Protein AF-A0A3E2H5D3-F1 (afdb_monomer_lite)

pLDDT: mean 83.32, std 21.04, range [26.23, 98.75]

Structure (mmCIF, N/CA/C/O backbone):
data_AF-A0A3E2H5D3-F1
#
_entry.id   AF-A0A3E2H5D3-F1
#
loop_
_atom_site.group_PDB
_atom_site.id
_atom_site.type_symbol
_atom_site.label_atom_id
_atom_site.label_alt_id
_atom_site.label_comp_id
_atom_site.label_asym_id
_atom_site.label_entity_id
_atom_site.label_seq_id
_atom_site.pdbx_PDB_ins_code
_atom_site.Cartn_x
_atom_site.Cartn_y
_atom_site.Cartn_z
_atom_site.occupancy
_atom_site.B_iso_or_equiv
_atom_site.auth_seq_id
_atom_site.auth_comp_id
_atom_site.auth_asym_id
_atom_site.auth_atom_id
_atom_site.pdbx_PDB_model_num
ATOM 1 N N . MET A 1 1 ? -41.969 8.546 5.568 1.00 38.34 1 MET A N 1
ATOM 2 C CA . MET A 1 1 ? -40.840 9.495 5.551 1.00 38.34 1 MET A CA 1
ATOM 3 C C . MET A 1 1 ? -39.587 8.687 5.280 1.00 38.34 1 MET A C 1
ATOM 5 O O . MET A 1 1 ? -38.989 8.158 6.202 1.00 38.34 1 MET A O 1
ATOM 9 N N . THR A 1 2 ? -39.291 8.465 4.005 1.00 40.38 2 THR A N 1
ATOM 10 C CA . THR A 1 2 ? -38.065 7.812 3.541 1.00 40.38 2 THR A CA 1
ATOM 11 C C . THR A 1 2 ? -37.039 8.916 3.348 1.00 40.38 2 THR A C 1
ATOM 13 O O . THR A 1 2 ? -37.036 9.565 2.307 1.00 40.38 2 THR A O 1
ATOM 16 N N . THR A 1 3 ? -36.247 9.202 4.379 1.00 44.56 3 THR A N 1
ATOM 17 C CA . THR A 1 3 ? -34.988 9.924 4.184 1.00 44.56 3 THR A CA 1
ATOM 18 C C . THR A 1 3 ? -34.177 9.132 3.167 1.00 44.56 3 THR A C 1
ATOM 20 O O . THR A 1 3 ? -34.006 7.919 3.314 1.00 44.56 3 THR A O 1
ATOM 23 N N . ASP A 1 4 ? -33.788 9.790 2.080 1.00 53.84 4 ASP A N 1
ATOM 24 C CA . ASP A 1 4 ? -33.047 9.160 1.000 1.00 53.84 4 ASP A CA 1
ATOM 25 C C . ASP A 1 4 ? -31.727 8.618 1.569 1.00 53.84 4 ASP A C 1
ATOM 27 O O . ASP A 1 4 ? -30.959 9.352 2.194 1.00 53.84 4 ASP A O 1
ATOM 31 N N . LYS A 1 5 ? -31.471 7.313 1.405 1.00 55.78 5 LYS A N 1
ATOM 32 C CA . LYS A 1 5 ? -30.232 6.678 1.887 1.00 55.78 5 LYS A CA 1
ATOM 33 C C . LYS A 1 5 ? -28.995 7.382 1.317 1.00 55.78 5 LYS A C 1
ATOM 35 O O . LYS A 1 5 ? -27.961 7.396 1.980 1.00 55.78 5 LYS A O 1
ATOM 40 N N . SER A 1 6 ? -29.117 7.987 0.131 1.00 56.72 6 SER A N 1
ATOM 41 C CA . SER A 1 6 ? -28.052 8.770 -0.498 1.00 56.72 6 SER A CA 1
ATOM 42 C C . SER A 1 6 ? -27.708 10.037 0.303 1.00 56.72 6 SER A C 1
ATOM 44 O O . SER A 1 6 ? -26.537 10.328 0.537 1.00 56.72 6 SER A O 1
ATOM 46 N N . GLU A 1 7 ? -28.719 10.741 0.813 1.00 54.94 7 GLU A N 1
ATOM 47 C CA . GLU A 1 7 ? -28.581 11.991 1.563 1.00 54.94 7 GLU A CA 1
ATOM 48 C C . GLU A 1 7 ? -28.025 11.741 2.974 1.00 54.94 7 GLU A C 1
ATOM 50 O O . GLU A 1 7 ? -27.183 12.492 3.471 1.00 54.94 7 GLU A O 1
ATOM 55 N N . VAL A 1 8 ? -28.426 10.631 3.604 1.00 60.16 8 VAL A N 1
ATOM 56 C CA . VAL A 1 8 ? -27.878 10.188 4.898 1.00 60.16 8 VAL A CA 1
ATOM 57 C C . VAL A 1 8 ? -26.402 9.802 4.769 1.00 60.16 8 VAL A C 1
ATOM 59 O O . VAL A 1 8 ? -25.588 10.219 5.595 1.00 60.16 8 VAL A O 1
ATOM 62 N N . LEU A 1 9 ? -26.041 9.063 3.715 1.00 63.16 9 LEU A N 1
ATOM 63 C CA . LEU A 1 9 ? -24.653 8.691 3.441 1.00 63.16 9 LEU A CA 1
ATOM 64 C C . LEU A 1 9 ? -23.791 9.931 3.162 1.00 63.16 9 LEU A C 1
ATOM 66 O O . LEU A 1 9 ? -22.704 10.065 3.720 1.00 63.16 9 LEU A O 1
ATOM 70 N N . HIS A 1 10 ? -24.298 10.881 2.374 1.00 65.69 10 HIS A N 1
ATOM 71 C CA . HIS A 1 10 ? -23.574 12.109 2.047 1.00 65.69 10 HIS A CA 1
ATOM 72 C C . HIS A 1 10 ? -23.315 12.996 3.281 1.00 65.69 10 HIS A C 1
ATOM 74 O O . HIS A 1 10 ? -22.199 13.482 3.480 1.00 65.69 10 HIS A O 1
ATOM 80 N N . ASN A 1 11 ? -24.305 13.139 4.169 1.00 62.25 11 ASN A N 1
ATOM 81 C CA . ASN A 1 11 ? -24.157 13.880 5.428 1.00 62.25 11 ASN A CA 1
ATOM 82 C C . ASN A 1 11 ? -23.196 13.192 6.415 1.00 62.25 11 ASN A C 1
ATOM 84 O O . ASN A 1 11 ? -22.442 13.866 7.127 1.00 62.25 11 ASN A O 1
ATOM 88 N N . SER A 1 12 ? -23.189 11.854 6.436 1.00 70.31 12 SER A N 1
ATOM 89 C CA . SER A 1 12 ? -22.226 11.067 7.214 1.00 70.31 12 SER A CA 1
ATOM 90 C C . SER A 1 12 ? -20.793 11.291 6.717 1.00 70.31 12 SER A C 1
ATOM 92 O O . SER A 1 12 ? -19.908 11.583 7.522 1.00 70.31 12 SER A O 1
ATOM 94 N N . ILE A 1 13 ? -20.580 11.280 5.395 1.00 71.38 13 ILE A N 1
ATOM 95 C CA . ILE A 1 13 ? -19.272 11.538 4.775 1.00 71.38 13 ILE A CA 1
ATOM 96 C C . ILE A 1 13 ? -18.779 12.956 5.087 1.00 71.38 13 ILE A C 1
ATOM 98 O O . ILE A 1 13 ? -17.627 13.123 5.479 1.00 71.38 13 ILE A O 1
ATOM 102 N N . SER A 1 14 ? -19.633 13.979 4.978 1.00 77.00 14 SER A N 1
ATOM 103 C CA . SER A 1 14 ? -19.233 15.367 5.263 1.00 77.00 14 SER A CA 1
ATOM 104 C C . SER A 1 14 ? -18.801 15.569 6.724 1.00 77.00 14 SER A C 1
ATOM 106 O O . SER A 1 14 ? -17.770 16.189 6.994 1.00 77.00 14 SER A O 1
ATOM 108 N N . THR A 1 15 ? -19.540 14.982 7.670 1.00 78.75 15 THR A N 1
ATOM 109 C CA . THR A 1 15 ? -19.188 15.024 9.100 1.00 78.75 15 THR A CA 1
ATOM 110 C C . THR A 1 15 ? -17.868 14.293 9.360 1.00 78.75 15 THR A C 1
ATOM 112 O O . THR A 1 15 ? -16.988 14.814 10.047 1.00 78.75 15 THR A O 1
ATOM 115 N N . ALA A 1 16 ? -17.690 13.116 8.755 1.00 78.56 16 ALA A N 1
ATOM 116 C CA . ALA A 1 16 ? -16.466 12.331 8.865 1.00 78.56 16 ALA A CA 1
ATOM 117 C C . ALA A 1 16 ? -15.249 13.061 8.267 1.00 78.56 16 ALA A C 1
ATOM 119 O O . ALA A 1 16 ? -14.166 13.034 8.847 1.00 78.56 16 ALA A O 1
ATOM 120 N N . GLN A 1 17 ? -15.411 13.775 7.150 1.00 81.00 17 GLN A N 1
ATOM 121 C CA . GLN A 1 17 ? -14.353 14.597 6.552 1.00 81.00 17 GLN A CA 1
ATOM 122 C C . GLN A 1 17 ? -13.926 15.753 7.466 1.00 81.00 17 GLN A C 1
ATOM 124 O O . GLN A 1 17 ? -12.732 16.047 7.572 1.00 81.00 17 GLN A O 1
ATOM 129 N N . GLN A 1 18 ? -14.876 16.396 8.152 1.00 85.69 18 GLN A N 1
ATOM 130 C CA . GLN A 1 18 ? -14.553 17.454 9.108 1.00 85.69 18 GLN A CA 1
ATOM 131 C C . GLN A 1 18 ? -13.769 16.899 10.300 1.00 85.69 18 GLN A C 1
ATOM 133 O O . GLN A 1 18 ? -12.733 17.461 10.658 1.00 85.69 18 GLN A O 1
ATOM 138 N N . GLN A 1 19 ? -14.198 15.764 10.856 1.00 87.94 19 GLN A N 1
ATOM 139 C CA . GLN A 1 19 ? -13.473 15.111 11.946 1.00 87.94 19 GLN A CA 1
ATOM 140 C C . GLN A 1 19 ? -12.064 14.686 11.510 1.00 87.94 19 GLN A C 1
ATOM 142 O O . GLN A 1 19 ? -11.092 14.947 12.212 1.00 87.94 19 GLN A O 1
ATOM 147 N N . LEU A 1 20 ? -11.919 14.137 10.301 1.00 91.62 20 LEU A N 1
ATOM 148 C CA . LEU A 1 20 ? -10.619 13.777 9.734 1.00 91.62 20 LEU A CA 1
ATOM 149 C C . LEU A 1 20 ? -9.682 14.989 9.634 1.00 91.62 20 LEU A C 1
ATOM 151 O O . LEU A 1 20 ? -8.493 14.888 9.929 1.00 91.62 20 LEU A O 1
ATOM 155 N N . LYS A 1 21 ? -10.211 16.162 9.276 1.00 90.62 21 LYS A N 1
ATOM 156 C CA . LYS A 1 21 ? -9.443 17.413 9.225 1.00 90.62 21 LYS A CA 1
ATOM 157 C C . LYS A 1 21 ? -9.040 17.916 10.615 1.00 90.62 21 LYS A C 1
ATOM 159 O O . LYS A 1 21 ? -7.931 18.439 10.780 1.00 90.62 21 LYS A O 1
ATOM 164 N N . GLU A 1 22 ? -9.930 17.804 11.594 1.00 91.94 22 GLU A N 1
ATOM 165 C CA . GLU A 1 22 ? -9.723 18.290 12.962 1.00 91.94 22 GLU A CA 1
ATOM 166 C C . GLU A 1 22 ? -8.784 17.387 13.759 1.00 91.94 22 GLU A C 1
ATOM 168 O O . GLU A 1 22 ? -7.783 17.889 14.280 1.00 91.94 22 GLU A O 1
ATOM 173 N N . ASP A 1 23 ? -9.054 16.081 13.747 1.00 93.69 23 ASP A N 1
ATOM 174 C CA . ASP A 1 23 ? -8.429 15.069 14.600 1.00 93.69 23 ASP A CA 1
ATOM 175 C C . ASP A 1 23 ? -7.387 14.203 13.876 1.00 93.69 23 ASP A C 1
ATOM 177 O O . ASP A 1 23 ? -6.614 13.515 14.543 1.00 93.69 23 ASP A O 1
ATOM 181 N N . GLY A 1 24 ? -7.349 14.218 12.538 1.00 95.25 24 GLY A N 1
ATOM 182 C CA . GLY A 1 24 ? -6.516 13.306 11.740 1.00 95.25 24 GLY A CA 1
ATOM 183 C C . GLY A 1 24 ? -7.120 11.902 11.613 1.00 95.25 24 GLY A C 1
ATOM 184 O O . GLY A 1 24 ? -6.444 10.963 11.181 1.00 95.25 24 GLY A O 1
ATOM 185 N N . TYR A 1 25 ? -8.385 11.750 12.009 1.00 94.31 25 TYR A N 1
ATOM 186 C CA . TYR A 1 25 ? -9.069 10.475 12.174 1.00 94.31 25 TYR A CA 1
ATOM 187 C C . TYR A 1 25 ? -10.594 10.643 12.045 1.00 94.31 25 TYR A C 1
ATOM 189 O O . TYR A 1 25 ? -11.132 11.629 12.546 1.00 94.31 25 TYR A O 1
ATOM 197 N N . CYS A 1 26 ? -11.309 9.681 11.451 1.00 94.94 26 CYS A N 1
ATOM 198 C CA . CYS A 1 26 ? -12.773 9.603 11.542 1.00 94.94 26 CYS A CA 1
ATOM 199 C C . CYS A 1 26 ? -13.327 8.178 11.379 1.00 94.94 26 CYS A C 1
ATOM 201 O O . CYS A 1 26 ? -12.691 7.317 10.770 1.00 94.94 26 CYS A O 1
ATOM 203 N N . VAL A 1 27 ? -14.541 7.949 11.898 1.00 94.75 27 VAL A N 1
ATOM 204 C CA . VAL A 1 27 ? -15.318 6.711 11.699 1.00 94.75 27 VAL A CA 1
ATOM 205 C C . VAL A 1 27 ? -16.465 6.984 10.734 1.00 94.75 27 VAL A C 1
ATOM 207 O O . VAL A 1 27 ? -17.220 7.937 10.921 1.00 94.75 27 VAL A O 1
ATOM 210 N N . ILE A 1 28 ? -16.636 6.110 9.747 1.00 94.50 28 ILE A N 1
ATOM 211 C CA . ILE A 1 28 ? -17.806 6.075 8.870 1.00 94.50 28 ILE A CA 1
ATOM 212 C C . ILE A 1 28 ? -18.522 4.753 9.148 1.00 94.50 28 ILE A C 1
ATOM 214 O O . ILE A 1 28 ? -18.008 3.673 8.846 1.00 94.50 28 ILE A O 1
ATOM 218 N N . ALA A 1 29 ? -19.675 4.850 9.806 1.00 94.00 29 ALA A N 1
ATOM 219 C CA . ALA A 1 29 ? -20.440 3.694 10.253 1.00 94.00 29 ALA A CA 1
ATOM 220 C C . ALA A 1 29 ? -21.183 3.005 9.099 1.00 94.00 29 ALA A C 1
ATOM 222 O O . ALA A 1 29 ? -21.475 3.631 8.082 1.00 94.00 29 ALA A O 1
ATOM 223 N N . ASP A 1 30 ? -21.502 1.724 9.298 1.00 93.50 30 ASP A N 1
ATOM 224 C CA . ASP A 1 30 ? -22.427 0.940 8.467 1.00 93.50 30 ASP A CA 1
ATOM 225 C C . ASP A 1 30 ? -22.137 0.974 6.950 1.00 93.50 30 ASP A C 1
ATOM 227 O O . ASP A 1 30 ? -23.051 1.044 6.128 1.00 93.50 30 ASP A O 1
ATOM 231 N N . VAL A 1 31 ? -20.853 0.926 6.568 1.00 96.06 31 VAL A N 1
ATOM 232 C CA . VAL A 1 31 ? -20.429 0.896 5.155 1.00 96.06 31 VAL A CA 1
ATOM 233 C C . VAL A 1 31 ? -20.660 -0.479 4.535 1.00 96.06 31 VAL A C 1
ATOM 235 O O . VAL A 1 31 ? -21.082 -0.570 3.385 1.00 96.06 31 VAL A O 1
ATOM 238 N N . LEU A 1 32 ? -20.401 -1.542 5.294 1.00 97.31 32 LEU A N 1
ATOM 239 C CA . LEU A 1 32 ? -20.759 -2.908 4.933 1.00 97.31 32 LEU A CA 1
ATOM 240 C C . LEU A 1 32 ? -21.928 -3.366 5.796 1.00 97.31 32 LEU A C 1
ATOM 242 O O . LEU A 1 32 ? -21.950 -3.136 7.007 1.00 97.31 32 LEU A O 1
ATOM 246 N N . ASP A 1 33 ? -22.879 -4.065 5.185 1.00 97.25 33 ASP A N 1
ATOM 247 C CA . ASP A 1 33 ? -23.924 -4.735 5.947 1.00 97.25 33 ASP A CA 1
ATOM 248 C C . ASP A 1 33 ? -23.355 -5.937 6.741 1.00 97.25 33 ASP A C 1
ATOM 250 O O . ASP A 1 33 ? -22.242 -6.414 6.467 1.00 97.25 33 ASP A O 1
ATOM 254 N N . PRO A 1 34 ? -24.087 -6.443 7.753 1.00 97.94 34 PRO A N 1
ATOM 255 C CA . PRO A 1 34 ? -23.599 -7.532 8.595 1.00 97.94 34 PRO A CA 1
ATOM 256 C C . PRO A 1 34 ? -23.307 -8.837 7.843 1.00 97.94 34 PRO A C 1
ATOM 258 O O . PRO A 1 34 ? -22.386 -9.556 8.229 1.00 97.94 34 PRO A O 1
ATOM 261 N N . GLU A 1 35 ? -24.065 -9.159 6.793 1.00 98.06 35 GLU A N 1
ATOM 262 C CA . GLU A 1 35 ? -23.880 -10.396 6.026 1.00 98.06 35 GLU A CA 1
ATOM 263 C C . GLU A 1 35 ? -22.586 -10.322 5.213 1.00 98.06 35 GLU A C 1
ATOM 265 O O . GLU A 1 35 ? -21.735 -11.209 5.319 1.00 98.06 35 GLU A O 1
ATOM 270 N N . HIS A 1 36 ? -22.389 -9.215 4.496 1.00 98.06 36 HIS A N 1
ATOM 271 C CA . HIS A 1 36 ? -21.176 -8.955 3.734 1.00 98.06 36 HIS A CA 1
ATOM 272 C C . HIS A 1 36 ? -19.947 -8.877 4.652 1.00 98.06 36 HIS A C 1
ATOM 274 O O . HIS A 1 36 ? -18.916 -9.485 4.366 1.00 98.06 36 HIS A O 1
ATOM 280 N N . THR A 1 37 ? -20.057 -8.220 5.809 1.00 98.69 37 THR A N 1
ATOM 281 C CA . THR A 1 37 ? -18.961 -8.148 6.791 1.00 98.69 37 THR A CA 1
ATOM 282 C C . THR A 1 37 ? -18.519 -9.541 7.255 1.00 98.69 37 THR A C 1
ATOM 284 O O . THR A 1 37 ? -17.321 -9.826 7.334 1.00 98.69 37 THR A O 1
ATOM 287 N N . GLN A 1 38 ? -19.475 -10.434 7.530 1.00 98.44 38 GLN A N 1
ATOM 288 C CA . GLN A 1 38 ? -19.184 -11.813 7.926 1.00 98.44 38 GLN A CA 1
ATOM 289 C C . GLN A 1 38 ? -18.593 -12.645 6.779 1.00 98.44 38 GLN A C 1
ATOM 291 O O . GLN A 1 38 ? -17.723 -13.481 7.031 1.00 98.44 38 GLN A O 1
ATOM 296 N N . ASP A 1 39 ? -19.024 -12.430 5.533 1.00 98.56 39 ASP A N 1
ATOM 297 C CA . ASP A 1 39 ? -18.416 -13.079 4.364 1.00 98.56 39 ASP A CA 1
ATOM 298 C C . ASP A 1 39 ? -16.944 -12.673 4.194 1.00 98.56 39 ASP A C 1
ATOM 300 O O . ASP A 1 39 ? -16.063 -13.533 4.110 1.00 98.56 39 ASP A O 1
ATOM 304 N N . VAL A 1 40 ? -16.649 -11.371 4.269 1.00 98.75 40 VAL A N 1
ATOM 305 C CA . VAL A 1 40 ? -15.275 -10.849 4.194 1.00 98.75 40 VAL A CA 1
ATOM 306 C C . VAL A 1 40 ? -14.407 -11.428 5.313 1.00 98.75 40 VAL A C 1
ATOM 308 O O . VAL A 1 40 ? -13.270 -11.832 5.063 1.00 98.75 40 VAL A O 1
ATOM 311 N N . LEU A 1 41 ? -14.930 -11.524 6.541 1.00 98.75 41 LEU A N 1
ATOM 312 C CA . LEU A 1 41 ? -14.208 -12.121 7.667 1.00 98.75 41 LEU A CA 1
ATOM 313 C C . LEU A 1 41 ? -13.866 -13.598 7.423 1.00 98.75 41 LEU A C 1
ATOM 315 O O . LEU A 1 41 ? -12.746 -14.026 7.708 1.00 98.75 41 LEU A O 1
ATOM 319 N N . LYS A 1 42 ? -14.792 -14.382 6.859 1.00 98.62 42 LYS A N 1
ATOM 320 C CA . LYS A 1 42 ? -14.525 -15.781 6.482 1.00 98.62 42 LYS A CA 1
ATOM 321 C C . LYS A 1 42 ? -13.441 -15.866 5.410 1.00 98.62 42 LYS A C 1
ATOM 323 O O . LYS A 1 42 ? -12.497 -16.644 5.555 1.00 98.62 42 LYS A O 1
ATOM 328 N N . LYS A 1 43 ? -13.536 -15.039 4.366 1.00 98.62 43 LYS A N 1
ATOM 329 C CA . LYS A 1 43 ? -12.542 -14.973 3.284 1.00 98.62 43 LYS A CA 1
ATOM 330 C C . LYS A 1 43 ? -11.165 -14.534 3.777 1.00 98.62 43 LYS A C 1
ATOM 332 O O . LYS A 1 43 ? -10.158 -15.040 3.288 1.00 98.62 43 LYS A O 1
ATOM 337 N N . LEU A 1 44 ? -11.099 -13.665 4.786 1.00 98.62 44 LEU A N 1
ATOM 338 C CA . LEU A 1 44 ? -9.841 -13.280 5.424 1.00 98.62 44 LEU A CA 1
ATOM 339 C C . LEU A 1 44 ? -9.142 -14.476 6.085 1.00 98.62 44 LEU A C 1
ATOM 341 O O . LEU A 1 44 ? -7.937 -14.649 5.911 1.00 98.62 44 LEU A O 1
ATOM 345 N N . TRP A 1 45 ? -9.876 -15.324 6.806 1.00 98.12 45 TRP A N 1
ATOM 346 C CA . TRP A 1 45 ? -9.293 -16.530 7.401 1.00 98.12 45 TRP A CA 1
ATOM 347 C C . TRP A 1 45 ? -8.829 -17.539 6.346 1.00 98.12 45 TRP A C 1
ATOM 349 O O . TRP A 1 45 ? -7.752 -18.115 6.489 1.00 98.12 45 TRP A O 1
ATOM 359 N N . ILE A 1 46 ? -9.579 -17.695 5.250 1.00 98.12 46 ILE A N 1
ATOM 360 C CA . ILE A 1 46 ? -9.150 -18.510 4.101 1.00 98.12 46 ILE A CA 1
ATOM 361 C C . ILE A 1 46 ? -7.846 -17.951 3.507 1.00 98.12 46 ILE A C 1
ATOM 363 O O . ILE A 1 46 ? -6.904 -18.704 3.266 1.00 98.12 46 ILE A O 1
ATOM 367 N N . ALA A 1 47 ? -7.754 -16.630 3.331 1.00 97.12 47 ALA A N 1
ATOM 368 C CA . ALA A 1 47 ? -6.550 -15.968 2.839 1.00 97.12 47 ALA A CA 1
ATOM 369 C C . ALA A 1 47 ? -5.346 -16.144 3.784 1.00 97.12 47 ALA A C 1
ATOM 371 O O . ALA A 1 47 ? -4.221 -16.318 3.313 1.00 97.12 47 ALA A O 1
ATOM 372 N N . ALA A 1 48 ? -5.564 -16.131 5.104 1.00 95.81 48 ALA A N 1
ATOM 373 C CA . ALA A 1 48 ? -4.520 -16.382 6.096 1.00 95.81 48 ALA A CA 1
ATOM 374 C C . ALA A 1 48 ? -3.955 -17.809 5.983 1.00 95.81 48 ALA A C 1
ATOM 376 O O . ALA A 1 48 ? -2.735 -17.988 5.929 1.00 95.81 48 ALA A O 1
ATOM 377 N N . GLU A 1 49 ? -4.826 -18.817 5.890 1.00 95.50 49 GLU A N 1
ATOM 378 C CA . GLU A 1 49 ? -4.406 -20.212 5.712 1.00 95.50 49 GLU A CA 1
ATOM 379 C C . GLU A 1 49 ? -3.704 -20.433 4.367 1.00 95.50 49 GLU A C 1
ATOM 381 O O . GLU A 1 49 ? -2.698 -21.142 4.304 1.00 95.50 49 GLU A O 1
ATOM 386 N N . GLU A 1 50 ? -4.157 -19.773 3.299 1.00 93.19 50 GLU A N 1
ATOM 387 C CA . GLU A 1 50 ? -3.492 -19.851 1.998 1.00 93.19 50 GLU A CA 1
ATOM 388 C C . GLU A 1 50 ? -2.097 -19.208 2.020 1.00 93.19 50 GLU A C 1
ATOM 390 O O . GLU A 1 50 ? -1.140 -19.802 1.521 1.00 93.19 50 GLU A O 1
ATOM 395 N N . ASN A 1 51 ? -1.938 -18.040 2.653 1.00 91.00 51 ASN A N 1
ATOM 396 C CA . ASN A 1 51 ? -0.623 -17.420 2.841 1.00 91.00 51 ASN A CA 1
ATOM 397 C C . ASN A 1 51 ? 0.327 -18.357 3.600 1.00 91.00 51 ASN A C 1
ATOM 399 O O . ASN A 1 51 ? 1.469 -18.551 3.180 1.00 91.00 51 ASN A O 1
ATOM 403 N N . LYS A 1 52 ? -0.157 -18.994 4.672 1.00 90.38 52 LYS A N 1
ATOM 404 C CA . LYS A 1 52 ? 0.611 -19.987 5.432 1.00 90.38 52 LYS A CA 1
ATOM 405 C C . LYS A 1 52 ? 0.996 -21.193 4.577 1.00 90.38 52 LYS A C 1
ATOM 407 O O . LYS A 1 52 ? 2.148 -21.621 4.624 1.00 90.38 52 LYS A O 1
ATOM 412 N N . ARG A 1 53 ? 0.068 -21.719 3.769 1.00 90.25 53 ARG A N 1
ATOM 413 C CA . ARG A 1 53 ? 0.319 -22.834 2.839 1.00 90.25 53 ARG A CA 1
ATOM 414 C C . ARG A 1 53 ? 1.412 -22.498 1.824 1.00 90.25 53 ARG A C 1
ATOM 416 O O . ARG A 1 53 ? 2.213 -23.364 1.488 1.00 90.25 53 ARG A O 1
ATOM 423 N N . GLN A 1 54 ? 1.470 -21.245 1.377 1.00 86.25 54 GLN A N 1
ATOM 424 C CA . GLN A 1 54 ? 2.486 -20.735 0.452 1.00 86.25 54 GLN A CA 1
ATOM 425 C C . GLN A 1 54 ? 3.791 -20.293 1.142 1.00 86.25 54 GLN A C 1
ATOM 427 O O . GLN A 1 54 ? 4.670 -19.736 0.489 1.00 86.25 54 GLN A O 1
ATOM 432 N N . GLY A 1 55 ? 3.935 -20.517 2.452 1.00 82.75 55 GLY A N 1
ATOM 433 C CA . GLY A 1 55 ? 5.142 -20.164 3.203 1.00 82.75 55 GLY A CA 1
ATOM 434 C C . GLY A 1 55 ? 5.302 -18.668 3.489 1.00 82.75 55 GLY A C 1
ATOM 435 O O . GLY A 1 55 ? 6.380 -18.241 3.895 1.00 82.75 55 GLY A O 1
ATOM 436 N N . SER A 1 56 ? 4.253 -17.860 3.305 1.00 81.75 56 SER A N 1
ATOM 437 C CA . SER A 1 56 ? 4.267 -16.454 3.714 1.00 81.75 56 SER A CA 1
ATOM 438 C C . SER A 1 56 ? 4.155 -16.352 5.234 1.00 81.75 56 SER A C 1
ATOM 440 O O . SER A 1 56 ? 3.238 -16.912 5.840 1.00 81.75 56 SER A O 1
ATOM 442 N N . ALA A 1 57 ? 5.080 -15.621 5.858 1.00 80.62 57 ALA A N 1
ATOM 443 C CA . ALA A 1 57 ? 5.046 -15.389 7.296 1.00 80.62 57 ALA A CA 1
ATOM 444 C C . ALA A 1 57 ? 3.780 -14.610 7.688 1.00 80.62 57 ALA A C 1
ATOM 446 O O . ALA A 1 57 ? 3.480 -13.561 7.120 1.00 80.62 57 ALA A O 1
ATOM 447 N N . LEU A 1 58 ? 3.056 -15.119 8.689 1.00 83.62 58 LEU A N 1
ATOM 448 C CA . LEU A 1 58 ? 1.877 -14.460 9.265 1.00 83.62 58 LEU A CA 1
ATOM 449 C C . LEU A 1 58 ? 2.214 -13.602 10.494 1.00 83.62 58 LEU A C 1
ATOM 451 O O . LEU A 1 58 ? 1.320 -13.087 11.154 1.00 83.62 58 LEU A O 1
ATOM 455 N N . HIS A 1 59 ? 3.494 -13.473 10.822 1.00 84.69 59 HIS A N 1
ATOM 456 C CA . HIS A 1 59 ? 3.996 -12.741 11.976 1.00 84.69 59 HIS A CA 1
ATOM 457 C C . HIS A 1 59 ? 5.252 -11.977 11.561 1.00 84.69 59 HIS A C 1
ATOM 459 O O . HIS A 1 59 ? 6.093 -12.522 10.842 1.00 84.69 59 HIS A O 1
ATOM 465 N N . LEU A 1 60 ? 5.373 -10.728 12.010 1.00 81.56 60 LEU A N 1
ATOM 466 C CA . LEU A 1 60 ? 6.531 -9.877 11.756 1.00 81.56 60 LEU A CA 1
ATOM 467 C C . LEU A 1 60 ? 7.214 -9.526 13.086 1.00 81.56 60 LEU A C 1
ATOM 469 O O . LEU A 1 60 ? 6.750 -8.606 13.753 1.00 81.56 60 LEU A O 1
ATOM 473 N N . PRO A 1 61 ? 8.326 -10.182 13.467 1.00 79.00 61 PRO A N 1
ATOM 474 C CA . PRO A 1 61 ? 8.976 -9.966 14.767 1.00 79.00 61 PRO A CA 1
ATOM 475 C C . PRO A 1 61 ? 9.396 -8.515 15.052 1.00 79.00 61 PRO A C 1
ATOM 477 O O . PRO A 1 61 ? 9.402 -8.085 16.201 1.00 79.00 61 PRO A O 1
ATOM 480 N N . ASP A 1 62 ? 9.723 -7.741 14.012 1.00 79.81 62 ASP A N 1
ATOM 481 C CA . ASP A 1 62 ? 10.108 -6.328 14.152 1.00 79.81 62 ASP A CA 1
ATOM 482 C C . ASP A 1 62 ? 8.920 -5.406 14.472 1.00 79.81 62 ASP A C 1
ATOM 484 O O . ASP A 1 62 ? 9.098 -4.297 14.985 1.00 79.81 62 ASP A O 1
ATOM 488 N N . LEU A 1 63 ? 7.706 -5.857 14.147 1.00 79.75 63 LEU A N 1
ATOM 489 C CA . LEU A 1 63 ? 6.470 -5.088 14.252 1.00 79.75 63 LEU A CA 1
ATOM 490 C C . LEU A 1 63 ? 5.585 -5.582 15.400 1.00 79.75 63 LEU A C 1
ATOM 492 O O . LEU A 1 63 ? 4.985 -4.785 16.118 1.00 79.75 63 LEU A O 1
ATOM 496 N N . ASP A 1 64 ? 5.496 -6.898 15.550 1.00 83.56 64 ASP A N 1
ATOM 497 C CA . ASP A 1 64 ? 4.616 -7.597 16.468 1.00 83.56 64 ASP A CA 1
ATOM 498 C C . ASP A 1 64 ? 5.387 -7.972 17.746 1.00 83.56 64 ASP A C 1
ATOM 500 O O . ASP A 1 64 ? 6.326 -8.765 17.684 1.00 83.56 64 ASP A O 1
ATOM 504 N N . PRO A 1 65 ? 4.977 -7.483 18.931 1.00 83.88 65 PRO A N 1
ATOM 505 C CA . PRO A 1 65 ? 5.672 -7.791 20.186 1.00 83.88 65 PRO A CA 1
ATOM 506 C C . PRO A 1 65 ? 5.661 -9.275 20.575 1.00 83.88 65 PRO A C 1
ATOM 508 O O . PRO A 1 65 ? 6.418 -9.691 21.451 1.00 83.88 65 PRO A O 1
ATOM 511 N N . ASN A 1 66 ? 4.742 -10.055 20.001 1.00 87.25 66 ASN A N 1
ATOM 512 C CA . ASN A 1 66 ? 4.588 -11.485 20.231 1.00 87.25 66 ASN A CA 1
ATOM 513 C C . ASN A 1 66 ? 3.919 -12.177 19.031 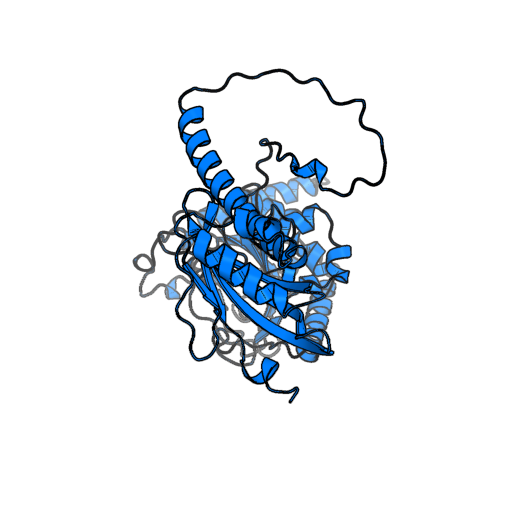1.00 87.25 66 ASN A C 1
ATOM 515 O O . ASN A 1 66 ? 3.445 -11.530 18.097 1.00 87.25 66 ASN A O 1
ATOM 519 N N . ASP A 1 67 ? 3.846 -13.505 19.089 1.00 86.50 67 ASP A N 1
ATOM 520 C CA . ASP A 1 67 ? 3.349 -14.384 18.024 1.00 86.50 67 ASP A CA 1
ATOM 521 C C . ASP A 1 67 ? 1.814 -14.462 17.903 1.00 86.50 67 ASP A C 1
ATOM 523 O O . ASP A 1 67 ? 1.291 -15.310 17.178 1.00 86.50 67 ASP A O 1
ATOM 527 N N . LYS A 1 68 ? 1.068 -13.621 18.635 1.00 91.94 68 LYS A N 1
ATOM 528 C CA . LYS A 1 68 ? -0.400 -13.706 18.698 1.00 91.94 68 LYS A CA 1
ATOM 529 C C . LYS A 1 68 ? -1.105 -12.987 17.555 1.00 91.94 68 LYS A C 1
ATOM 531 O O . LYS A 1 68 ? -2.208 -13.398 17.197 1.00 91.94 68 LYS A O 1
ATOM 536 N N . ASN A 1 69 ? -0.496 -11.947 16.987 1.00 91.19 69 ASN A N 1
ATOM 537 C CA . ASN A 1 69 ? -1.055 -11.269 15.819 1.00 91.19 69 ASN A CA 1
ATOM 538 C C . ASN A 1 69 ? -0.956 -12.170 14.582 1.00 91.19 69 ASN A C 1
ATOM 540 O O . ASN A 1 69 ? 0.071 -12.803 14.347 1.00 91.19 69 ASN A O 1
ATOM 544 N N . VAL A 1 70 ? -2.012 -12.173 13.767 1.00 94.50 70 VAL A N 1
ATOM 545 C CA . VAL A 1 70 ? -2.013 -12.808 12.445 1.00 94.50 70 VAL A CA 1
ATOM 546 C C . VAL A 1 70 ? -2.055 -11.717 11.384 1.00 94.50 70 VAL A C 1
ATOM 548 O O . VAL A 1 70 ? -3.062 -11.027 11.213 1.00 94.50 70 VAL A O 1
ATOM 551 N N . ARG A 1 71 ? -0.948 -11.563 10.663 1.00 93.69 71 ARG A N 1
ATOM 552 C CA . ARG A 1 71 ? -0.785 -10.637 9.544 1.00 93.69 71 ARG A CA 1
ATOM 553 C C . ARG A 1 71 ? -1.101 -11.350 8.236 1.00 93.69 71 ARG A C 1
ATOM 555 O O . ARG A 1 71 ? -0.566 -12.421 7.967 1.00 93.69 71 ARG A O 1
ATOM 562 N N . VAL A 1 72 ? -1.937 -10.742 7.398 1.00 95.00 72 VAL A N 1
ATOM 563 C CA . VAL A 1 72 ? -2.250 -11.270 6.060 1.00 95.00 72 VAL A CA 1
ATOM 564 C C . VAL A 1 72 ? -1.860 -10.230 5.018 1.00 95.00 72 VAL A C 1
ATOM 566 O O . VAL A 1 72 ? -2.349 -9.102 5.040 1.00 95.00 72 VAL A O 1
ATOM 569 N N . PHE A 1 73 ? -0.964 -10.609 4.111 1.00 93.31 73 PHE A N 1
ATOM 570 C CA . PHE A 1 73 ? -0.457 -9.755 3.039 1.00 93.31 73 PHE A CA 1
ATOM 571 C C . PHE A 1 73 ? -1.037 -10.160 1.686 1.00 93.31 73 PHE A C 1
ATOM 573 O O . PHE A 1 73 ? -1.590 -11.252 1.539 1.00 93.31 73 PHE A O 1
ATOM 580 N N . TYR A 1 74 ? -0.867 -9.280 0.696 1.00 92.56 74 TYR A N 1
ATOM 581 C CA . TYR A 1 74 ? -1.253 -9.514 -0.698 1.00 92.56 74 TYR A CA 1
ATOM 582 C C . TYR A 1 74 ? -2.730 -9.895 -0.864 1.00 92.56 74 TYR A C 1
ATOM 584 O O . TYR A 1 74 ? -3.063 -10.714 -1.713 1.00 92.56 74 TYR A O 1
ATOM 592 N N . LEU A 1 75 ? -3.624 -9.295 -0.066 1.00 96.38 75 LEU A N 1
ATOM 593 C CA . LEU A 1 75 ? -5.059 -9.613 -0.064 1.00 96.38 75 LEU A CA 1
ATOM 594 C C . LEU A 1 75 ? -5.688 -9.540 -1.463 1.00 96.38 75 LEU A C 1
ATOM 596 O O . LEU A 1 75 ? -6.543 -10.352 -1.798 1.00 96.38 75 LEU A O 1
ATOM 600 N N . LEU A 1 76 ? -5.211 -8.619 -2.306 1.00 96.44 76 LEU A N 1
ATOM 601 C CA . LEU A 1 76 ? -5.689 -8.452 -3.680 1.00 96.44 76 LEU A CA 1
ATOM 602 C C . LEU A 1 76 ? -5.444 -9.665 -4.583 1.00 96.44 76 LEU A C 1
ATOM 604 O O . LEU A 1 76 ? -6.139 -9.794 -5.583 1.00 96.44 76 LEU A O 1
ATOM 608 N N . GLU A 1 77 ? -4.496 -10.541 -4.248 1.00 94.50 77 GLU A N 1
ATOM 609 C CA . GLU A 1 77 ? -4.260 -11.808 -4.953 1.00 94.50 77 GLU A CA 1
ATOM 610 C C . GLU A 1 77 ? -5.192 -12.922 -4.447 1.00 94.50 77 GLU A C 1
ATOM 612 O O . GLU A 1 77 ? -5.405 -13.915 -5.132 1.00 94.50 77 GLU A O 1
ATOM 617 N N . ARG A 1 78 ? -5.762 -12.775 -3.243 1.00 94.19 78 ARG A N 1
ATOM 618 C CA . ARG A 1 78 ? -6.404 -13.882 -2.518 1.00 94.19 78 ARG A CA 1
ATOM 619 C C . ARG A 1 78 ? -7.869 -14.083 -2.868 1.00 94.19 78 ARG A C 1
ATOM 621 O O . ARG A 1 78 ? -8.296 -15.223 -2.988 1.00 94.19 78 ARG A O 1
ATOM 628 N N . ASP A 1 79 ? -8.630 -13.006 -3.028 1.00 96.81 79 ASP A N 1
ATOM 629 C CA . ASP A 1 79 ? -10.061 -13.073 -3.348 1.00 96.81 79 ASP A CA 1
ATOM 630 C C . ASP A 1 79 ? -10.529 -11.768 -4.015 1.00 96.81 79 ASP A C 1
ATOM 632 O O . ASP A 1 79 ? -9.960 -10.699 -3.769 1.00 96.81 79 ASP A O 1
ATOM 636 N N . SER A 1 80 ? -11.562 -11.836 -4.864 1.00 96.94 80 SER A N 1
ATOM 637 C CA . SER A 1 80 ? -12.124 -10.647 -5.520 1.00 96.94 80 SER A CA 1
ATOM 638 C C . SER A 1 80 ? -12.749 -9.670 -4.537 1.00 96.94 80 SER A C 1
ATOM 640 O O . SER A 1 80 ? -12.663 -8.469 -4.780 1.00 96.94 80 SER A O 1
ATOM 642 N N . VAL A 1 81 ? -13.261 -10.146 -3.396 1.00 98.00 81 VAL A N 1
ATOM 643 C CA . VAL A 1 81 ? -13.867 -9.276 -2.381 1.00 98.00 81 VAL A CA 1
ATOM 644 C C . VAL A 1 81 ? -12.881 -8.211 -1.904 1.00 98.00 81 VAL A C 1
ATOM 646 O O . VAL A 1 81 ? -13.245 -7.063 -1.693 1.00 98.00 81 VAL A O 1
ATOM 649 N N . PHE A 1 82 ? -11.588 -8.539 -1.810 1.00 98.44 82 PHE A N 1
ATOM 650 C CA . PHE A 1 82 ? -10.573 -7.572 -1.394 1.00 98.44 82 PHE A CA 1
ATOM 651 C C . PHE A 1 82 ? -10.314 -6.511 -2.469 1.00 98.44 82 PHE A C 1
ATOM 653 O O . PHE A 1 82 ? -10.035 -5.358 -2.145 1.00 98.44 82 PHE A O 1
ATOM 660 N N . ARG A 1 83 ? -10.442 -6.879 -3.748 1.00 97.50 83 ARG A N 1
ATOM 661 C CA . ARG A 1 83 ? -10.378 -5.929 -4.865 1.00 97.50 83 ARG A CA 1
ATOM 662 C C . ARG A 1 83 ? -11.626 -5.046 -4.916 1.00 97.50 83 ARG A C 1
ATOM 664 O O . ARG A 1 83 ? -11.509 -3.873 -5.235 1.00 97.50 83 ARG A O 1
ATOM 671 N N . GLU A 1 84 ? -12.787 -5.577 -4.549 1.00 97.19 84 GLU A N 1
ATOM 672 C CA . GLU A 1 84 ? -14.035 -4.814 -4.430 1.00 97.19 84 GLU A CA 1
ATOM 673 C C . GLU A 1 84 ? -13.973 -3.805 -3.272 1.00 97.19 84 GLU A C 1
ATOM 675 O O . GLU A 1 84 ? -14.319 -2.638 -3.454 1.00 97.19 84 GLU A O 1
ATOM 680 N N . LEU A 1 85 ? -13.456 -4.210 -2.107 1.00 98.31 85 LEU A N 1
ATOM 681 C CA . LEU A 1 85 ? -13.316 -3.329 -0.945 1.00 98.31 85 LEU A CA 1
ATOM 682 C C . LEU A 1 85 ? -12.315 -2.193 -1.183 1.00 98.31 85 LEU A C 1
ATOM 684 O O . LEU A 1 85 ? -12.610 -1.043 -0.865 1.00 98.31 85 LEU A O 1
ATOM 688 N N . ILE A 1 86 ? -11.146 -2.467 -1.774 1.00 97.75 86 ILE A N 1
ATOM 689 C CA . ILE A 1 86 ? -10.120 -1.427 -1.985 1.00 97.75 86 ILE A CA 1
ATOM 690 C C . ILE A 1 86 ? -10.528 -0.361 -3.022 1.00 97.75 86 ILE A C 1
ATOM 692 O O . ILE A 1 86 ? -9.904 0.689 -3.116 1.00 97.75 86 ILE A O 1
ATOM 696 N N . GLN A 1 87 ? -11.580 -0.608 -3.802 1.00 96.69 87 GLN A N 1
ATOM 697 C CA . GLN A 1 87 ? -12.151 0.366 -4.738 1.00 96.69 87 GLN A CA 1
ATOM 698 C C . GLN A 1 87 ? -13.553 0.833 -4.318 1.00 96.69 87 GLN A C 1
ATOM 700 O O . GLN A 1 87 ? -14.253 1.477 -5.097 1.00 96.69 87 GLN A O 1
ATOM 705 N N . HIS A 1 88 ? -13.984 0.509 -3.094 1.00 97.38 88 HIS A N 1
ATOM 706 C CA . HIS A 1 88 ? -15.313 0.856 -2.612 1.00 97.38 88 HIS A CA 1
ATOM 707 C C . HIS A 1 88 ? -15.528 2.373 -2.651 1.00 97.38 88 HIS A C 1
ATOM 709 O O . HIS A 1 88 ? -14.700 3.140 -2.154 1.00 97.38 88 HIS A O 1
ATOM 715 N N . GLN A 1 89 ? -16.669 2.809 -3.190 1.00 95.00 89 GLN A N 1
ATOM 716 C CA . GLN A 1 89 ? -16.937 4.219 -3.491 1.00 95.00 89 GLN A CA 1
ATOM 717 C C . GLN A 1 89 ? -16.720 5.138 -2.281 1.00 95.00 89 GLN A C 1
ATOM 719 O O . GLN A 1 89 ? -15.977 6.109 -2.382 1.00 95.00 89 GLN A O 1
ATOM 724 N N . VAL A 1 90 ? -17.275 4.788 -1.114 1.00 94.12 90 VAL A N 1
ATOM 725 C CA . VAL A 1 90 ? -17.114 5.577 0.125 1.00 94.12 90 VAL A CA 1
ATOM 726 C C . VAL A 1 90 ? -15.640 5.713 0.532 1.00 94.12 90 VAL A C 1
ATOM 728 O O . VAL A 1 90 ? -15.212 6.781 0.969 1.00 94.12 90 VAL A O 1
ATOM 731 N N . ALA A 1 91 ? -14.842 4.654 0.366 1.00 95.44 91 ALA A N 1
ATOM 732 C CA . ALA A 1 91 ? -13.416 4.687 0.671 1.00 95.44 91 ALA A CA 1
ATOM 733 C C . ALA A 1 91 ? -12.674 5.592 -0.322 1.00 95.44 91 ALA A C 1
ATOM 735 O O . ALA A 1 91 ? -11.956 6.497 0.098 1.00 95.44 91 ALA A O 1
ATOM 736 N N . ILE A 1 92 ? -12.902 5.410 -1.627 1.00 95.44 92 ILE A N 1
ATOM 737 C CA . ILE A 1 92 ? -12.267 6.205 -2.687 1.00 95.44 92 ILE A CA 1
ATOM 738 C C . ILE A 1 92 ? -12.620 7.691 -2.573 1.00 95.44 92 ILE A C 1
ATOM 740 O O . ILE A 1 92 ? -11.728 8.533 -2.655 1.00 95.44 92 ILE A O 1
ATOM 744 N N . GLU A 1 93 ? -13.887 8.036 -2.346 1.00 93.25 93 GLU A N 1
ATOM 745 C CA . GLU A 1 93 ? -14.322 9.425 -2.160 1.00 93.25 93 GLU A CA 1
ATOM 746 C C . GLU A 1 93 ? -13.673 10.059 -0.925 1.00 93.25 93 GLU A C 1
ATOM 748 O O . GLU A 1 93 ? -13.189 11.192 -0.988 1.00 93.25 93 GLU A O 1
ATOM 753 N N . THR A 1 94 ? -13.580 9.309 0.177 1.00 93.06 94 THR A N 1
ATOM 754 C CA . THR A 1 94 ? -12.906 9.772 1.396 1.00 93.06 94 THR A CA 1
ATOM 755 C C . THR A 1 94 ? -11.417 10.010 1.144 1.00 93.06 94 THR A C 1
ATOM 757 O O . THR A 1 94 ? -10.903 11.079 1.473 1.00 93.06 94 THR A O 1
ATOM 760 N N . VAL A 1 95 ? -10.730 9.077 0.478 1.00 95.62 95 VAL A N 1
ATOM 761 C CA . VAL A 1 95 ? -9.311 9.220 0.115 1.00 95.62 95 VAL A CA 1
ATOM 762 C C . VAL A 1 95 ? -9.095 10.431 -0.788 1.00 95.62 95 VAL A C 1
ATOM 764 O O . VAL A 1 95 ? -8.238 11.271 -0.501 1.00 95.62 95 VAL A O 1
ATOM 767 N N . LYS A 1 96 ? -9.899 10.568 -1.847 1.00 93.62 96 LYS A N 1
ATOM 768 C CA . LYS A 1 96 ? -9.780 11.669 -2.811 1.00 93.62 96 LYS A CA 1
ATOM 769 C C . LYS A 1 96 ? -10.070 13.035 -2.196 1.00 93.62 96 LYS A C 1
ATOM 771 O O . LYS A 1 96 ? -9.491 14.029 -2.633 1.00 93.62 96 LYS A O 1
ATOM 776 N N . SER A 1 97 ? -10.911 13.094 -1.161 1.00 90.75 97 SER A N 1
ATOM 777 C CA . SER A 1 97 ? -11.173 14.334 -0.418 1.00 90.75 97 SER A CA 1
ATOM 778 C C . SER A 1 97 ? -9.949 14.863 0.343 1.00 90.75 97 SER A C 1
ATOM 780 O O . SER A 1 97 ? -9.879 16.060 0.618 1.00 90.75 97 SER A O 1
ATOM 782 N N . VAL A 1 98 ? -8.971 13.995 0.638 1.00 92.31 98 VAL A N 1
ATOM 783 C CA . VAL A 1 98 ? -7.742 14.349 1.367 1.00 92.31 98 VAL A CA 1
ATOM 784 C C . VAL A 1 98 ? -6.533 14.445 0.440 1.00 92.31 98 VAL A C 1
ATOM 786 O O . VAL A 1 98 ? -5.797 15.426 0.497 1.00 92.31 98 VAL A O 1
ATOM 789 N N . LEU A 1 99 ? -6.311 13.436 -0.408 1.00 93.62 99 LEU A N 1
ATOM 790 C CA . LEU A 1 99 ? -5.099 13.318 -1.230 1.00 93.62 99 LEU A CA 1
ATOM 791 C C . LEU A 1 99 ? -5.238 13.951 -2.625 1.00 93.62 99 LEU A C 1
ATOM 793 O O . LEU A 1 99 ? -4.242 14.110 -3.330 1.00 93.62 99 LEU A O 1
ATOM 797 N N . GLY A 1 100 ? -6.454 14.327 -3.027 1.00 90.94 100 GLY A N 1
ATOM 798 C CA . GLY A 1 100 ? -6.769 14.775 -4.382 1.00 90.94 100 GLY A CA 1
ATOM 799 C C . GLY A 1 100 ? -7.192 13.628 -5.303 1.00 90.94 100 GLY A C 1
ATOM 800 O O . GLY A 1 100 ? -7.384 12.495 -4.877 1.00 90.94 100 GLY A O 1
ATOM 801 N N . GLN A 1 101 ? -7.381 13.928 -6.590 1.00 88.12 101 GLN A N 1
ATOM 802 C CA . GLN A 1 101 ? -7.989 12.980 -7.537 1.00 88.12 101 GLN A CA 1
ATOM 803 C C . GLN A 1 101 ? -7.074 11.815 -7.926 1.00 88.12 101 GLN A C 1
ATOM 805 O O . GLN A 1 101 ? -7.565 10.717 -8.185 1.00 88.12 101 GLN A O 1
ATOM 810 N N . ASN A 1 102 ? -5.764 12.057 -7.939 1.00 87.44 102 ASN A N 1
ATOM 811 C CA . ASN A 1 102 ? -4.772 11.091 -8.388 1.00 87.44 102 ASN A CA 1
ATOM 812 C C . ASN A 1 102 ? -4.222 10.354 -7.169 1.00 87.44 102 ASN A C 1
ATOM 814 O O . ASN A 1 102 ? -3.490 10.939 -6.372 1.00 87.44 102 ASN A O 1
ATOM 818 N N . ILE A 1 103 ? -4.593 9.084 -7.025 1.00 93.31 103 ILE A N 1
ATOM 819 C CA . ILE A 1 103 ? -4.239 8.244 -5.879 1.00 93.31 103 ILE A CA 1
ATOM 820 C C . ILE A 1 103 ? -3.795 6.867 -6.360 1.00 93.31 103 ILE A C 1
ATOM 822 O O . ILE A 1 103 ? -4.255 6.390 -7.394 1.00 93.31 103 ILE A O 1
ATOM 826 N N . LEU A 1 104 ? -2.931 6.225 -5.582 1.00 94.94 104 LEU A N 1
ATOM 827 C CA . LEU A 1 104 ? -2.514 4.841 -5.761 1.00 94.94 104 LEU A CA 1
ATOM 828 C C . LEU A 1 104 ? -2.788 4.045 -4.483 1.00 94.94 104 LEU A C 1
ATOM 830 O O . LEU A 1 104 ? -2.703 4.577 -3.378 1.00 94.94 104 LEU A O 1
ATOM 834 N N . VAL A 1 105 ? -3.053 2.749 -4.613 1.00 97.06 105 VAL A N 1
ATOM 835 C CA . VAL A 1 105 ? -3.090 1.806 -3.486 1.00 97.06 105 VAL A CA 1
ATOM 836 C C . VAL A 1 105 ? -1.670 1.346 -3.204 1.00 97.06 105 VAL A C 1
ATOM 838 O O . VAL A 1 105 ? -1.081 0.626 -3.996 1.00 97.06 105 VAL A O 1
ATOM 841 N N . SER A 1 106 ? -1.088 1.737 -2.081 1.00 95.88 106 SER A N 1
ATOM 842 C CA . SER A 1 106 ? 0.286 1.390 -1.712 1.00 95.88 106 SER A CA 1
ATOM 843 C C . SER A 1 106 ? 0.412 0.004 -1.083 1.00 95.88 106 SER A C 1
ATOM 845 O O . SER A 1 106 ? 1.353 -0.730 -1.394 1.00 95.88 106 SER A O 1
ATOM 847 N N . ASN A 1 107 ? -0.550 -0.391 -0.249 1.00 95.62 107 ASN A N 1
ATOM 848 C CA . ASN A 1 107 ? -0.700 -1.763 0.231 1.00 95.62 107 ASN A CA 1
ATOM 849 C C . ASN A 1 107 ? -2.175 -2.059 0.563 1.00 95.62 107 ASN A C 1
ATOM 851 O O . ASN A 1 107 ? -2.969 -1.141 0.774 1.00 95.62 107 ASN A O 1
ATOM 855 N N . PHE A 1 108 ? -2.519 -3.346 0.643 1.00 97.88 108 PHE A N 1
ATOM 856 C CA . PHE A 1 108 ? -3.737 -3.794 1.313 1.00 97.88 108 PHE A CA 1
ATOM 857 C C . PHE A 1 108 ? -3.438 -5.041 2.141 1.00 97.88 108 PHE A C 1
ATOM 859 O O . PHE A 1 108 ? -3.063 -6.087 1.597 1.00 97.88 108 PHE A O 1
ATOM 866 N N . THR A 1 109 ? -3.546 -4.911 3.461 1.00 96.94 109 THR A N 1
ATOM 867 C CA . THR A 1 109 ? -3.134 -5.944 4.423 1.00 96.94 109 THR A CA 1
ATOM 868 C C . THR A 1 109 ? -4.181 -6.141 5.508 1.00 96.94 109 THR A C 1
ATOM 870 O O . THR A 1 109 ? -5.088 -5.328 5.649 1.00 96.94 109 THR A O 1
ATOM 873 N N . ALA A 1 110 ? -4.074 -7.216 6.282 1.00 97.81 110 ALA A N 1
ATOM 874 C CA . ALA A 1 110 ? -4.908 -7.436 7.455 1.00 97.81 110 ALA A CA 1
ATOM 875 C C . ALA A 1 110 ? -4.071 -7.655 8.710 1.00 97.81 110 ALA A C 1
ATOM 877 O O . ALA A 1 110 ? -2.957 -8.181 8.649 1.00 97.81 110 ALA A O 1
ATOM 878 N N . ASN A 1 111 ? -4.662 -7.316 9.853 1.00 96.75 111 ASN A N 1
ATOM 879 C CA . ASN A 1 111 ? -4.172 -7.722 11.160 1.00 96.75 111 ASN A CA 1
ATOM 880 C C . ASN A 1 111 ? -5.323 -8.274 12.007 1.00 96.75 111 ASN A C 1
ATOM 882 O O . ASN A 1 111 ? -6.275 -7.550 12.326 1.00 96.75 111 ASN A O 1
ATOM 886 N N . ILE A 1 112 ? -5.200 -9.533 12.417 1.00 97.56 112 ILE A N 1
ATOM 887 C CA . ILE A 1 112 ? -6.094 -10.176 13.376 1.00 97.56 112 ILE A CA 1
ATOM 888 C C . ILE A 1 112 ? -5.375 -10.219 14.723 1.00 97.56 112 ILE A C 1
ATOM 890 O O . ILE A 1 112 ? -4.461 -11.018 14.931 1.00 97.56 112 ILE A O 1
ATOM 894 N N . ALA A 1 113 ? -5.794 -9.344 15.634 1.00 96.94 113 ALA A N 1
ATOM 895 C CA . ALA A 1 113 ? -5.283 -9.317 16.995 1.00 96.94 113 ALA A CA 1
ATOM 896 C C . ALA A 1 113 ? -6.019 -10.380 17.809 1.00 96.94 113 ALA A C 1
ATOM 898 O O . ALA A 1 113 ? -7.194 -10.207 18.141 1.00 96.94 113 ALA A O 1
ATOM 899 N N . ARG A 1 114 ? -5.337 -11.481 18.121 1.00 97.44 114 ARG A N 1
ATOM 900 C CA . ARG A 1 114 ? -5.873 -12.567 18.954 1.00 97.44 114 ARG A CA 1
ATOM 901 C C . ARG A 1 114 ? -5.700 -12.270 20.448 1.00 97.44 114 ARG A C 1
ATOM 903 O O . ARG A 1 114 ? -4.831 -11.454 20.780 1.00 97.44 114 ARG A O 1
ATOM 910 N N . PRO A 1 115 ? -6.442 -12.930 21.356 1.00 97.69 115 PRO A N 1
ATOM 911 C CA . PRO A 1 115 ? -6.224 -12.823 22.798 1.00 97.69 115 PRO A CA 1
ATOM 912 C C . PRO A 1 115 ? -4.741 -12.912 23.190 1.00 97.69 115 PRO A C 1
ATOM 914 O O . PRO A 1 115 ? -4.033 -13.853 22.821 1.00 97.69 115 PRO A O 1
ATOM 917 N N . GLY A 1 116 ? -4.263 -11.906 23.925 1.00 96.50 116 GLY A N 1
ATOM 918 C CA . GLY A 1 116 ? -2.868 -11.768 24.348 1.00 96.50 116 GLY A CA 1
ATOM 919 C C . GLY A 1 116 ? -1.949 -11.030 23.367 1.00 96.50 116 GLY A C 1
ATOM 920 O O . GLY A 1 116 ? -0.760 -10.893 23.657 1.00 96.50 116 GLY A O 1
ATOM 921 N N . SER A 1 117 ? -2.447 -10.548 22.223 1.00 94.88 117 SER A N 1
ATOM 922 C CA . SER A 1 117 ? -1.645 -9.736 21.290 1.00 94.88 117 SER A CA 1
ATOM 923 C C . SER A 1 117 ? -1.176 -8.437 21.938 1.00 94.88 117 SER A C 1
ATOM 925 O O . SER A 1 117 ? -1.950 -7.764 22.618 1.00 94.88 117 SER A O 1
ATOM 927 N N . GLY A 1 118 ? 0.095 -8.090 21.726 1.00 93.00 118 GLY A N 1
ATOM 928 C CA . GLY A 1 118 ? 0.700 -6.864 22.251 1.00 93.00 118 GLY A CA 1
ATOM 929 C C . GLY A 1 118 ? 0.485 -5.631 21.367 1.00 93.00 118 GLY A C 1
ATOM 930 O O . GLY A 1 118 ? 0.086 -5.729 20.205 1.00 93.00 118 GLY A O 1
ATOM 931 N N . SER A 1 119 ? 0.805 -4.468 21.932 1.00 91.38 119 SER A N 1
ATOM 932 C CA . SER A 1 119 ? 0.775 -3.161 21.267 1.00 91.38 119 SER A CA 1
ATOM 933 C C . SER A 1 119 ? 2.057 -2.885 20.474 1.00 91.38 119 SER A C 1
ATOM 935 O O . SER A 1 119 ? 3.160 -3.131 20.958 1.00 91.38 119 SER A O 1
ATOM 937 N N . MET A 1 120 ? 1.916 -2.350 19.261 1.00 89.69 120 MET A N 1
ATOM 938 C CA . MET A 1 120 ? 3.036 -1.875 18.448 1.00 89.69 120 MET A CA 1
ATOM 939 C C . MET A 1 120 ? 3.742 -0.672 19.099 1.00 89.69 120 MET A C 1
ATOM 941 O O . MET A 1 120 ? 3.280 -0.074 20.072 1.00 89.69 120 MET A O 1
ATOM 945 N N . LYS A 1 121 ? 4.881 -0.270 18.534 1.00 90.75 121 LYS A N 1
ATOM 946 C CA . LYS A 1 121 ? 5.496 1.016 18.889 1.00 90.75 121 LYS A CA 1
ATOM 947 C C . LYS A 1 121 ? 4.654 2.165 18.341 1.00 90.75 121 LYS A C 1
ATOM 949 O O . LYS A 1 121 ? 4.044 2.031 17.283 1.00 90.75 121 LYS A O 1
ATOM 954 N N . LEU A 1 122 ? 4.654 3.298 19.036 1.00 93.75 122 LEU A N 1
ATOM 955 C CA . LEU A 1 122 ? 4.024 4.520 18.547 1.00 93.75 122 LEU A CA 1
ATOM 956 C C . LEU A 1 122 ? 4.697 4.985 17.245 1.00 93.75 122 LEU A C 1
ATOM 958 O O . LEU A 1 122 ? 5.925 5.063 17.173 1.00 93.75 122 LEU A O 1
ATOM 962 N N . HIS A 1 123 ? 3.902 5.280 16.221 1.00 94.50 123 HIS A N 1
ATOM 963 C CA . HIS A 1 123 ? 4.395 5.690 14.908 1.00 94.50 123 HIS A CA 1
ATOM 964 C C . HIS A 1 123 ? 3.357 6.515 14.139 1.00 94.50 123 HIS A C 1
ATOM 966 O O . HIS A 1 123 ? 2.192 6.595 14.513 1.00 94.50 123 HIS A O 1
ATOM 972 N N . SER A 1 124 ? 3.809 7.112 13.040 1.00 95.50 124 SER A N 1
ATOM 973 C CA . SER A 1 124 ? 2.987 7.719 11.994 1.00 95.50 124 SER A CA 1
ATOM 974 C C . SER A 1 124 ? 3.328 7.013 10.680 1.00 95.50 124 SER A C 1
ATOM 976 O O . SER A 1 124 ? 4.509 6.935 10.334 1.00 95.50 124 SER A O 1
ATOM 978 N N . ASP A 1 125 ? 2.334 6.524 9.937 1.00 95.06 125 ASP A N 1
ATOM 979 C CA . ASP A 1 125 ? 2.560 5.741 8.709 1.00 95.06 125 ASP A CA 1
ATOM 980 C C . ASP A 1 125 ? 3.362 6.525 7.659 1.00 95.06 125 ASP A C 1
ATOM 982 O O . ASP A 1 125 ? 4.313 6.015 7.063 1.00 95.06 125 ASP A O 1
ATOM 986 N N . GLN A 1 126 ? 3.039 7.808 7.479 1.00 95.69 126 GLN A N 1
ATOM 987 C CA . GLN A 1 126 ? 3.752 8.687 6.560 1.00 95.69 126 GLN A CA 1
ATOM 988 C C . GLN A 1 126 ? 5.190 8.935 7.031 1.00 95.69 126 GLN A C 1
ATOM 990 O O . GLN A 1 126 ? 6.102 8.932 6.208 1.00 95.69 126 GLN A O 1
ATOM 995 N N . SER A 1 127 ? 5.428 9.078 8.341 1.00 93.62 127 SER A N 1
ATOM 996 C CA . SER A 1 127 ? 6.777 9.299 8.894 1.00 93.62 127 SER A CA 1
ATOM 997 C C . SER A 1 127 ? 7.758 8.145 8.650 1.00 93.62 127 SER A C 1
ATOM 999 O O . SER A 1 127 ? 8.973 8.332 8.765 1.00 93.62 127 SER A O 1
ATOM 1001 N N . LEU A 1 128 ? 7.243 6.949 8.340 1.00 90.81 128 LEU A N 1
ATOM 1002 C CA . LEU A 1 128 ? 8.048 5.768 8.029 1.00 90.81 128 LEU A CA 1
ATOM 1003 C C . LEU A 1 128 ? 8.579 5.783 6.594 1.00 90.81 128 LEU A C 1
ATOM 1005 O O . LEU A 1 128 ? 9.623 5.195 6.327 1.00 90.81 128 LEU A O 1
ATOM 1009 N N . VAL A 1 129 ? 7.866 6.438 5.674 1.00 90.69 129 VAL A N 1
ATOM 1010 C CA . VAL A 1 129 ? 8.175 6.414 4.232 1.00 90.69 129 VAL A CA 1
ATOM 1011 C C . VAL A 1 129 ? 8.513 7.791 3.662 1.00 90.69 129 VAL A C 1
ATOM 1013 O O . VAL A 1 129 ? 8.926 7.897 2.509 1.00 90.69 129 VAL A O 1
ATOM 1016 N N . VAL A 1 130 ? 8.367 8.847 4.465 1.00 93.31 130 VAL A N 1
ATOM 1017 C CA . VAL A 1 130 ? 8.575 10.238 4.067 1.00 93.31 130 VAL A CA 1
ATOM 1018 C C . VAL A 1 130 ? 9.429 10.974 5.106 1.00 93.31 130 VAL A C 1
ATOM 1020 O O . VAL A 1 130 ? 9.076 10.977 6.292 1.00 93.31 130 VAL A O 1
ATOM 1023 N N . PRO A 1 131 ? 10.521 11.650 4.698 1.00 94.12 131 PRO A N 1
ATOM 1024 C CA . PRO A 1 131 ? 11.304 12.476 5.611 1.00 94.12 131 PRO A CA 1
ATOM 1025 C C . PRO A 1 131 ? 10.514 13.702 6.094 1.00 94.12 131 PRO A C 1
ATOM 1027 O O . PRO A 1 131 ? 9.627 14.208 5.410 1.00 94.12 131 PRO A O 1
ATOM 1030 N N . GLU A 1 132 ? 10.856 14.203 7.279 1.00 94.81 132 GLU A N 1
ATOM 1031 C CA . GLU A 1 132 ? 10.329 15.479 7.773 1.00 94.81 132 GLU A CA 1
ATOM 1032 C C . GLU A 1 132 ? 10.798 16.664 6.889 1.00 94.81 132 GLU A C 1
ATOM 1034 O O . GLU A 1 132 ? 11.883 16.594 6.304 1.00 94.81 132 GLU A O 1
ATOM 1039 N N . PRO A 1 133 ? 10.030 17.770 6.788 1.00 96.56 133 PRO A N 1
ATOM 1040 C CA . PRO A 1 133 ? 8.798 18.056 7.524 1.00 96.56 133 PRO A CA 1
ATOM 1041 C C . PRO A 1 133 ? 7.505 17.517 6.874 1.00 96.56 133 PRO A C 1
ATOM 1043 O O . PRO A 1 133 ? 7.290 17.660 5.673 1.00 96.56 133 PRO A O 1
ATOM 1046 N N . TRP A 1 134 ? 6.583 16.987 7.685 1.00 96.56 134 TRP A N 1
ATOM 1047 C CA . TRP A 1 134 ? 5.298 16.406 7.254 1.00 96.56 134 TRP A CA 1
ATOM 1048 C C . TRP A 1 134 ? 4.170 17.444 7.140 1.00 96.56 134 TRP A C 1
ATOM 1050 O O . TRP A 1 134 ? 3.127 17.367 7.789 1.00 96.56 134 TRP A O 1
ATOM 1060 N N . THR A 1 135 ? 4.370 18.451 6.296 1.00 95.25 135 THR A N 1
ATOM 1061 C CA . THR A 1 135 ? 3.431 19.580 6.153 1.00 95.25 135 THR A CA 1
ATOM 1062 C C . THR A 1 135 ? 2.136 19.227 5.418 1.00 95.25 135 THR A C 1
ATOM 1064 O O . THR A 1 135 ? 1.149 19.951 5.536 1.00 95.25 135 THR A O 1
ATOM 1067 N N . THR A 1 136 ? 2.123 18.123 4.670 1.00 94.12 136 THR A N 1
ATOM 1068 C CA . THR A 1 136 ? 1.029 17.728 3.770 1.00 94.12 136 THR A CA 1
ATOM 1069 C C . THR A 1 136 ? 0.717 16.242 3.927 1.00 94.12 136 THR A C 1
ATOM 1071 O O . THR A 1 136 ? 1.635 15.449 4.139 1.00 94.12 136 THR A O 1
ATOM 1074 N N . SER A 1 137 ? -0.558 15.862 3.806 1.00 95.50 137 SER A N 1
ATOM 1075 C CA . SER A 1 137 ? -0.975 14.457 3.726 1.00 95.50 137 SER A CA 1
ATOM 1076 C C . SER A 1 137 ? -0.603 13.894 2.360 1.00 95.50 137 SER A C 1
ATOM 1078 O O . SER A 1 137 ? -1.103 14.348 1.333 1.00 95.50 137 SER A O 1
ATOM 1080 N N . TRP A 1 138 ? 0.270 12.898 2.343 1.00 96.50 138 TRP A N 1
ATOM 1081 C CA . TRP A 1 138 ? 0.634 12.146 1.141 1.00 96.50 138 TRP A CA 1
ATOM 1082 C C . TRP A 1 138 ? 0.179 10.692 1.203 1.00 96.50 138 TRP A C 1
ATOM 1084 O O . TRP A 1 138 ? 0.295 9.972 0.212 1.00 96.50 138 TRP A O 1
ATOM 1094 N N . ALA A 1 139 ? -0.373 10.283 2.344 1.00 96.94 139 ALA A N 1
ATOM 1095 C CA . ALA A 1 139 ? -0.981 8.985 2.525 1.00 96.94 139 ALA A CA 1
ATOM 1096 C C . ALA A 1 139 ? -2.232 9.051 3.406 1.00 96.94 139 ALA A C 1
ATOM 1098 O O . ALA A 1 139 ? -2.346 9.911 4.283 1.00 96.94 139 ALA A O 1
ATOM 1099 N N . LEU A 1 140 ? -3.153 8.119 3.175 1.00 97.75 140 LEU A N 1
ATOM 1100 C CA . LEU A 1 140 ? -4.357 7.915 3.972 1.00 97.75 140 LEU A CA 1
ATOM 1101 C C . LEU A 1 140 ? -4.595 6.413 4.139 1.00 97.75 140 LEU A C 1
ATOM 1103 O O . LEU A 1 140 ? -4.517 5.660 3.168 1.00 97.75 140 LEU A O 1
ATOM 1107 N N . ASN A 1 141 ? -4.911 5.984 5.356 1.00 98.00 141 ASN A N 1
ATOM 1108 C CA . ASN A 1 141 ? -5.298 4.609 5.641 1.00 98.00 141 ASN A CA 1
ATOM 1109 C C . ASN A 1 141 ? -6.824 4.520 5.775 1.00 98.00 141 ASN A C 1
ATOM 1111 O O . ASN A 1 141 ? -7.416 5.278 6.543 1.00 98.00 141 ASN A O 1
ATOM 1115 N N . ILE A 1 142 ? -7.448 3.601 5.038 1.00 98.31 142 ILE A N 1
ATOM 1116 C CA . ILE A 1 142 ? -8.837 3.186 5.247 1.00 98.31 142 ILE A CA 1
ATOM 1117 C C . ILE A 1 142 ? -8.827 1.824 5.931 1.00 98.31 142 ILE A C 1
ATOM 1119 O O . ILE A 1 142 ? -8.451 0.813 5.332 1.00 98.31 142 ILE A O 1
ATOM 1123 N N . ILE A 1 143 ? -9.264 1.804 7.184 1.00 98.50 143 ILE A N 1
ATOM 1124 C CA . ILE A 1 143 ? -9.269 0.621 8.032 1.00 98.50 143 ILE A CA 1
ATOM 1125 C C . ILE A 1 143 ? -10.682 0.038 8.069 1.00 98.50 143 ILE A C 1
ATOM 1127 O O . ILE A 1 143 ? -11.613 0.680 8.550 1.00 98.50 143 ILE A O 1
ATOM 1131 N N . TRP A 1 144 ? -10.846 -1.184 7.576 1.00 98.75 144 TRP A N 1
ATOM 1132 C CA . TRP A 1 144 ? -12.119 -1.904 7.551 1.00 98.75 144 TRP A CA 1
ATOM 1133 C C . TRP A 1 144 ? -12.293 -2.711 8.832 1.00 98.75 144 TRP A C 1
ATOM 1135 O O . TRP A 1 144 ? -11.445 -3.550 9.149 1.00 98.75 144 TRP A O 1
ATOM 1145 N N . CYS A 1 145 ? -13.390 -2.486 9.554 1.00 98.69 145 CYS A N 1
ATOM 1146 C CA . CYS A 1 145 ? -13.692 -3.186 10.800 1.00 98.69 145 CYS A CA 1
ATOM 1147 C C . CYS A 1 145 ? -14.514 -4.446 10.509 1.00 98.69 145 CYS A C 1
ATOM 1149 O O . CYS A 1 145 ? -15.713 -4.353 10.261 1.00 98.69 145 CYS A O 1
ATOM 1151 N N . LEU A 1 146 ? -13.894 -5.632 10.537 1.00 98.75 146 LEU A N 1
ATOM 1152 C CA . LEU A 1 146 ? -14.604 -6.903 10.295 1.00 98.75 146 LEU A CA 1
ATOM 1153 C C . LEU A 1 146 ? -15.206 -7.510 11.571 1.00 98.75 146 LEU A C 1
ATOM 1155 O O . LEU A 1 146 ? -16.018 -8.430 11.516 1.00 98.75 146 LEU A O 1
ATOM 1159 N N . THR A 1 147 ? -14.810 -6.978 12.721 1.00 98.50 147 THR A N 1
ATOM 1160 C CA . THR A 1 147 ? -15.358 -7.260 14.049 1.00 98.50 147 THR A CA 1
ATOM 1161 C C . THR A 1 147 ? -15.627 -5.934 14.756 1.00 98.50 147 THR A C 1
ATOM 1163 O O . THR A 1 147 ? -15.080 -4.904 14.358 1.00 98.50 147 THR A O 1
ATOM 1166 N N . ASP A 1 148 ? -16.409 -5.952 15.837 1.00 98.38 148 ASP A N 1
ATOM 1167 C CA . ASP A 1 148 ? -16.499 -4.796 16.733 1.00 98.38 148 ASP A CA 1
ATOM 1168 C C . ASP A 1 148 ? -15.101 -4.424 17.253 1.00 98.38 148 ASP A C 1
ATOM 1170 O O . ASP A 1 148 ? -14.261 -5.294 17.505 1.00 98.38 148 ASP A O 1
ATOM 1174 N N . VAL A 1 149 ? -14.844 -3.127 17.404 1.00 98.44 149 VAL A N 1
ATOM 1175 C CA . VAL A 1 149 ? -13.556 -2.582 17.841 1.00 98.44 149 VAL A CA 1
ATOM 1176 C C . VAL A 1 149 ? -13.772 -1.737 19.083 1.00 98.44 149 VAL A C 1
ATOM 1178 O O . VAL A 1 149 ? -14.578 -0.807 19.073 1.00 98.44 149 VAL A O 1
ATOM 1181 N N . TYR A 1 150 ? -13.062 -2.072 20.154 1.00 98.06 150 TYR A N 1
ATOM 1182 C CA . TYR A 1 150 ? -13.116 -1.388 21.441 1.00 98.06 150 TYR A CA 1
ATOM 1183 C C . TYR A 1 150 ? -11.788 -1.573 22.186 1.00 98.06 150 TYR A C 1
ATOM 1185 O O . TYR A 1 150 ? -10.921 -2.339 21.768 1.00 98.06 150 TYR A O 1
ATOM 1193 N N . PHE A 1 151 ? -11.584 -0.834 23.274 1.00 97.69 151 PHE A N 1
ATOM 1194 C CA . PHE A 1 151 ? -10.281 -0.761 23.940 1.00 97.69 151 PHE A CA 1
ATOM 1195 C C . PHE A 1 151 ? -9.708 -2.144 24.299 1.00 97.69 151 PHE A C 1
ATOM 1197 O O . PHE A 1 151 ? -8.576 -2.463 23.937 1.00 97.69 151 PHE A O 1
ATOM 1204 N N . GLU A 1 152 ? -10.504 -2.994 24.945 1.00 98.12 152 GLU A N 1
ATOM 1205 C CA . GLU A 1 152 ? -10.058 -4.272 25.498 1.00 98.12 152 GLU A CA 1
ATOM 1206 C C . GLU A 1 152 ? -9.674 -5.306 24.430 1.00 98.12 152 GLU A C 1
ATOM 1208 O O . GLU A 1 152 ? -8.826 -6.158 24.697 1.00 98.12 152 GLU A O 1
ATOM 1213 N N . ASN A 1 153 ? -10.258 -5.249 23.225 1.00 97.62 153 ASN A N 1
ATOM 1214 C CA . ASN A 1 153 ? -9.929 -6.180 22.137 1.00 97.62 153 ASN A CA 1
ATOM 1215 C C . ASN A 1 153 ? -8.800 -5.693 21.218 1.00 97.62 153 ASN A C 1
ATOM 1217 O O . ASN A 1 153 ? -8.565 -6.274 20.158 1.00 97.62 153 ASN A O 1
ATOM 1221 N N . GLY A 1 154 ? -8.062 -4.663 21.638 1.00 96.56 154 GLY A N 1
ATOM 1222 C CA . GLY A 1 154 ? -6.913 -4.152 20.899 1.00 96.56 154 GLY A CA 1
ATOM 1223 C C . GLY A 1 154 ? -7.294 -3.161 19.802 1.00 96.56 154 GLY A C 1
ATOM 1224 O O . GLY A 1 154 ? -6.716 -3.187 18.707 1.00 96.56 154 GLY A O 1
ATOM 1225 N N . ALA A 1 155 ? -8.267 -2.282 20.069 1.00 97.19 155 ALA A N 1
ATOM 1226 C CA . ALA A 1 155 ? -8.494 -1.097 19.245 1.00 97.19 155 ALA A CA 1
ATOM 1227 C C . ALA A 1 155 ? -7.181 -0.354 18.977 1.00 97.19 155 ALA A C 1
ATOM 1229 O O . ALA A 1 155 ? -6.347 -0.211 19.873 1.00 97.19 155 ALA A O 1
ATOM 1230 N N . THR A 1 156 ? -6.992 0.147 17.754 1.00 96.69 156 THR A N 1
ATOM 1231 C CA . THR A 1 156 ? -5.890 1.084 17.510 1.00 96.69 156 THR A CA 1
ATOM 1232 C C . THR A 1 156 ? -6.108 2.311 18.388 1.00 96.69 156 THR A C 1
ATOM 1234 O O . THR A 1 156 ? -7.219 2.839 18.494 1.00 96.69 156 THR A O 1
ATOM 1237 N N . LEU A 1 157 ? -5.031 2.739 19.030 1.00 97.25 157 LEU A N 1
ATOM 1238 C CA . LEU A 1 157 ? -4.977 3.938 19.837 1.00 97.25 157 LEU A CA 1
ATOM 1239 C C . LEU A 1 157 ? -4.352 5.050 18.995 1.00 97.25 157 LEU A C 1
ATOM 1241 O O . LEU A 1 157 ? -3.293 4.840 18.409 1.00 97.25 157 LEU A O 1
ATOM 1245 N N . TYR A 1 158 ? -4.978 6.218 18.940 1.00 97.25 158 TYR A N 1
ATOM 1246 C CA . TYR A 1 158 ? -4.494 7.369 18.176 1.00 97.25 158 TYR A CA 1
ATOM 1247 C C . TYR A 1 158 ? -4.421 8.611 19.061 1.00 97.25 158 TYR A C 1
ATOM 1249 O O . TYR A 1 158 ? -5.092 8.680 20.092 1.00 97.25 158 TYR A O 1
ATOM 1257 N N . ILE A 1 159 ? -3.616 9.597 18.665 1.00 97.62 159 ILE A N 1
ATOM 1258 C CA . ILE A 1 159 ? -3.587 10.905 19.327 1.00 97.62 159 ILE A CA 1
ATOM 1259 C C . ILE A 1 159 ? -4.330 11.923 18.452 1.00 97.62 159 ILE A C 1
ATOM 1261 O O . ILE A 1 159 ? -3.830 12.263 17.373 1.00 97.62 159 ILE A O 1
ATOM 1265 N N . PRO A 1 160 ? -5.497 12.436 18.887 1.00 96.56 160 PRO A N 1
ATOM 1266 C CA . PRO A 1 160 ? -6.221 13.465 18.148 1.00 96.56 160 PRO A CA 1
ATOM 1267 C C . PRO A 1 160 ? -5.350 14.698 17.883 1.00 96.56 160 PRO A C 1
ATOM 1269 O O . PRO A 1 160 ? -4.705 15.220 18.792 1.00 96.56 160 PRO A O 1
ATOM 1272 N N . GLY A 1 161 ? -5.322 15.168 16.637 1.00 96.50 161 GLY A N 1
ATOM 1273 C CA . GLY A 1 161 ? -4.588 16.376 16.246 1.00 96.50 161 GLY A CA 1
ATOM 1274 C C . GLY A 1 161 ? -3.087 16.179 15.997 1.00 96.50 161 GLY A C 1
ATOM 1275 O O . GLY A 1 161 ? -2.421 17.113 15.542 1.00 96.50 161 GLY A O 1
ATOM 1276 N N . SER A 1 162 ? -2.546 14.982 16.248 1.00 97.62 162 SER A N 1
ATOM 1277 C CA . SER A 1 162 ? -1.117 14.675 16.064 1.00 97.62 162 SER A CA 1
ATOM 1278 C C . SER A 1 162 ? -0.646 14.720 14.608 1.00 97.62 162 SER A C 1
ATOM 1280 O O . SER A 1 162 ? 0.540 14.919 14.358 1.00 97.62 162 SER A O 1
ATOM 1282 N N . HIS A 1 163 ? -1.558 14.641 13.631 1.00 97.25 163 HIS A N 1
ATOM 1283 C CA . HIS A 1 163 ? -1.261 14.849 12.205 1.00 97.25 163 HIS A CA 1
ATOM 1284 C C . HIS A 1 163 ? -0.724 16.251 11.880 1.00 97.25 163 HIS A C 1
ATOM 1286 O O . HIS A 1 163 ? -0.270 16.498 10.762 1.00 97.25 163 HIS A O 1
ATOM 1292 N N . ARG A 1 164 ? -0.790 17.183 12.841 1.00 96.50 164 ARG A N 1
ATOM 1293 C CA . ARG A 1 164 ? -0.240 18.542 12.742 1.00 96.50 164 ARG A CA 1
ATOM 1294 C C . ARG A 1 164 ? 1.220 18.639 13.177 1.00 96.50 164 ARG A C 1
ATOM 1296 O O . ARG A 1 164 ? 1.835 19.672 12.917 1.00 96.50 164 ARG A O 1
ATOM 1303 N N . TRP A 1 165 ? 1.770 17.613 13.825 1.00 97.25 165 TRP A N 1
ATOM 1304 C CA . TRP A 1 165 ? 3.196 17.540 14.135 1.00 97.25 165 TRP A CA 1
ATOM 1305 C C . TRP A 1 165 ? 3.973 17.342 12.841 1.00 97.25 165 TRP A C 1
ATOM 1307 O O . TRP A 1 165 ? 3.706 16.420 12.073 1.00 97.25 165 TRP A O 1
ATOM 1317 N N . GLN A 1 166 ? 4.911 18.241 12.565 1.00 96.94 166 GLN A N 1
ATOM 1318 C CA . GLN A 1 166 ? 5.612 18.278 11.285 1.00 96.94 166 GLN A CA 1
ATOM 1319 C C . GLN A 1 166 ? 6.975 17.605 11.372 1.00 96.94 166 GLN A C 1
ATOM 1321 O O . GLN A 1 166 ? 7.538 17.255 10.339 1.00 96.94 166 GLN A O 1
ATOM 1326 N N . ARG A 1 167 ? 7.522 17.444 12.577 1.00 96.94 167 ARG A N 1
ATOM 1327 C CA . ARG A 1 167 ? 8.846 16.874 12.830 1.00 96.94 167 ARG A CA 1
ATOM 1328 C C . ARG A 1 167 ? 8.789 15.879 13.972 1.00 96.94 167 ARG A C 1
ATOM 1330 O O . ARG A 1 167 ? 7.918 15.965 14.834 1.00 96.94 167 ARG A O 1
ATOM 1337 N N . ARG A 1 168 ? 9.784 14.992 14.054 1.00 93.94 168 ARG A N 1
ATOM 1338 C CA . ARG A 1 168 ? 9.927 14.094 15.218 1.00 93.94 168 ARG A CA 1
ATOM 1339 C C . ARG A 1 168 ? 10.051 14.871 16.529 1.00 93.94 168 ARG A C 1
ATOM 1341 O O . ARG A 1 168 ? 9.543 14.423 17.546 1.00 93.94 168 ARG A O 1
ATOM 1348 N N . ALA A 1 169 ? 10.694 16.037 16.489 1.00 94.81 169 ALA A N 1
ATOM 1349 C CA . ALA A 1 169 ? 10.868 16.906 17.651 1.00 94.81 169 ALA A CA 1
ATOM 1350 C C . ALA A 1 169 ? 9.558 17.528 18.175 1.00 94.81 169 ALA A C 1
ATOM 1352 O O . ALA A 1 169 ? 9.546 18.016 19.301 1.00 94.81 169 ALA A O 1
ATOM 1353 N N . ASP A 1 170 ? 8.476 17.510 17.388 1.00 95.56 170 ASP A N 1
ATOM 1354 C CA . ASP A 1 170 ? 7.168 18.027 17.811 1.00 95.56 170 ASP A CA 1
ATOM 1355 C C . ASP A 1 170 ? 6.379 16.996 18.640 1.00 95.56 170 ASP A C 1
ATOM 1357 O O . ASP A 1 170 ? 5.381 17.352 19.265 1.00 95.56 170 ASP A O 1
ATOM 1361 N N . VAL A 1 171 ? 6.809 15.726 18.646 1.00 94.31 171 VAL A N 1
ATOM 1362 C CA . VAL A 1 171 ? 6.168 14.647 19.408 1.00 94.31 171 VAL A CA 1
ATOM 1363 C C . VAL A 1 171 ? 6.493 14.825 20.896 1.00 94.31 171 VAL A C 1
ATOM 1365 O O . VAL A 1 171 ? 7.672 14.774 21.263 1.00 94.31 171 VAL A O 1
ATOM 1368 N N . PRO A 1 172 ? 5.488 15.024 21.770 1.00 93.06 172 PRO A N 1
ATOM 1369 C CA . PRO A 1 172 ? 5.718 15.184 23.203 1.00 93.06 172 PRO A CA 1
ATOM 1370 C C . PRO A 1 172 ? 6.376 13.951 23.833 1.00 93.06 172 PRO A C 1
ATOM 1372 O O . PRO A 1 172 ? 6.219 12.831 23.356 1.00 93.06 172 PRO A O 1
ATOM 1375 N N . HIS A 1 173 ? 7.094 14.140 24.940 1.00 89.38 173 HIS A N 1
ATOM 1376 C CA . HIS A 1 173 ? 7.744 13.022 25.630 1.00 89.38 173 HIS A CA 1
ATOM 1377 C C . HIS A 1 173 ? 6.752 12.117 26.382 1.00 89.38 173 HIS A C 1
ATOM 1379 O O . HIS A 1 173 ? 7.013 10.934 26.543 1.00 89.38 173 HIS A O 1
ATOM 1385 N N . ASP A 1 174 ? 5.627 12.672 26.832 1.00 90.44 174 ASP A N 1
ATOM 1386 C CA . ASP A 1 174 ? 4.541 12.008 27.564 1.00 90.44 174 ASP A CA 1
ATOM 1387 C C . ASP A 1 174 ? 3.321 11.730 26.668 1.00 90.44 174 ASP A C 1
ATOM 1389 O O . ASP A 1 174 ? 2.171 11.680 27.122 1.00 90.44 174 ASP A O 1
ATOM 1393 N N . VAL A 1 175 ? 3.571 11.585 25.366 1.00 92.81 175 VAL A N 1
ATOM 1394 C CA . VAL A 1 175 ? 2.550 11.502 24.321 1.00 92.81 175 VAL A CA 1
ATOM 1395 C C . VAL A 1 175 ? 1.583 10.330 24.509 1.00 92.81 175 VAL A C 1
ATOM 1397 O O . VAL A 1 175 ? 0.416 10.421 24.127 1.00 92.81 175 VAL A O 1
ATOM 1400 N N . GLU A 1 176 ? 2.019 9.252 25.159 1.00 90.25 176 GLU A N 1
ATOM 1401 C CA . GLU A 1 176 ? 1.206 8.069 25.435 1.00 90.25 176 GLU A CA 1
ATOM 1402 C C . GLU A 1 176 ? -0.022 8.389 26.298 1.00 90.25 176 GLU A C 1
ATOM 1404 O O . GLU A 1 176 ? -1.046 7.719 26.179 1.00 90.25 176 GLU A O 1
ATOM 1409 N N . THR A 1 177 ? 0.033 9.442 27.121 1.00 92.25 177 THR A N 1
ATOM 1410 C CA . THR A 1 177 ? -1.108 9.890 27.943 1.00 92.25 177 THR A CA 1
ATOM 1411 C C . THR A 1 177 ? -2.257 10.477 27.116 1.00 92.25 177 THR A C 1
ATOM 1413 O O . THR A 1 177 ? -3.378 10.595 27.608 1.00 92.25 177 THR A O 1
ATOM 1416 N N . GLN A 1 178 ? -1.995 10.824 25.853 1.00 94.69 178 GLN A N 1
ATOM 1417 C CA . GLN A 1 178 ? -2.960 11.433 24.936 1.00 94.69 178 GLN A CA 1
ATOM 1418 C C . GLN A 1 178 ? -3.636 10.407 24.016 1.00 94.69 178 GLN A C 1
ATOM 1420 O O . GLN A 1 178 ? -4.525 10.767 23.240 1.00 94.69 178 GLN A O 1
ATOM 1425 N N . LEU A 1 179 ? -3.227 9.136 24.095 1.00 96.12 179 LEU A N 1
ATOM 1426 C CA . LEU A 1 179 ? -3.780 8.054 23.291 1.00 96.12 179 LEU A CA 1
ATOM 1427 C C . LEU A 1 179 ? -5.256 7.815 23.620 1.00 96.12 179 LEU A C 1
ATOM 1429 O O . LEU A 1 179 ? -5.641 7.630 24.775 1.00 96.12 179 LEU A O 1
ATOM 1433 N N . LYS A 1 180 ? -6.083 7.752 22.577 1.00 96.06 180 LYS A N 1
ATOM 1434 C CA . LYS A 1 180 ? -7.496 7.383 22.662 1.00 96.06 180 LYS A CA 1
ATOM 1435 C C . LYS A 1 180 ? -7.764 6.153 21.803 1.00 96.06 180 LYS A C 1
ATOM 1437 O O . LYS A 1 180 ? -7.292 6.109 20.668 1.00 96.06 180 LYS A O 1
ATOM 1442 N N . PRO A 1 181 ? -8.520 5.158 22.299 1.00 96.19 181 PRO A N 1
ATOM 1443 C CA . PRO A 1 181 ? -8.973 4.070 21.453 1.00 96.19 181 PRO A CA 1
ATOM 1444 C C . PRO A 1 181 ? -9.988 4.600 20.461 1.00 96.19 181 PRO A C 1
ATOM 1446 O O . PRO A 1 181 ? -10.876 5.373 20.829 1.00 96.19 181 PRO A O 1
ATOM 1449 N N . PHE A 1 182 ? -9.907 4.129 19.224 1.00 92.75 182 PHE A N 1
ATOM 1450 C CA . PHE A 1 182 ? -11.070 4.244 18.374 1.00 92.75 182 PHE A CA 1
ATOM 1451 C C . PHE A 1 182 ? -12.068 3.123 18.643 1.00 92.75 182 PHE A C 1
ATOM 1453 O O . PHE A 1 182 ? -11.694 1.992 18.956 1.00 92.75 182 PHE A O 1
ATOM 1460 N N . VAL A 1 183 ? -13.349 3.449 18.513 1.00 96.44 183 VAL A N 1
ATOM 1461 C CA . VAL A 1 183 ? -14.451 2.513 18.725 1.00 96.44 183 VAL A CA 1
ATOM 1462 C C . VAL A 1 183 ? -15.307 2.504 17.473 1.00 96.44 183 VAL A C 1
ATOM 1464 O O . VAL A 1 183 ? -15.714 3.559 16.992 1.00 96.44 183 VAL A O 1
ATOM 1467 N N . ALA A 1 184 ? -15.564 1.315 16.943 1.00 96.94 184 ALA A N 1
ATOM 1468 C CA . ALA A 1 184 ? -16.339 1.134 15.725 1.00 96.94 184 ALA A CA 1
ATOM 1469 C C . ALA A 1 184 ? -17.075 -0.208 15.762 1.00 96.94 184 ALA A C 1
ATOM 1471 O O . ALA A 1 184 ? -16.621 -1.161 16.400 1.00 96.94 184 ALA A O 1
ATOM 1472 N N . LYS A 1 185 ? -18.220 -0.283 15.085 1.00 98.25 185 LYS A N 1
ATOM 1473 C CA . LYS A 1 185 ? -18.947 -1.541 14.899 1.00 98.25 185 LYS A CA 1
ATOM 1474 C C . LYS A 1 185 ? -18.407 -2.298 13.694 1.00 98.25 185 LYS A C 1
ATOM 1476 O O . LYS A 1 185 ? -17.861 -1.689 12.770 1.00 98.25 185 LYS A O 1
ATOM 1481 N N . ALA A 1 186 ? -18.574 -3.618 13.697 1.00 98.50 186 ALA A N 1
ATOM 1482 C CA . ALA A 1 186 ? -18.322 -4.421 12.507 1.00 98.50 186 ALA A CA 1
ATOM 1483 C C . ALA A 1 186 ? -19.101 -3.839 11.307 1.00 98.50 186 ALA A C 1
ATOM 1485 O O . ALA A 1 186 ? -20.258 -3.449 11.449 1.00 98.50 186 ALA A O 1
ATOM 1486 N N . GLY A 1 187 ? -18.446 -3.732 10.153 1.00 98.12 187 GLY A N 1
ATOM 1487 C CA . GLY A 1 187 ? -18.984 -3.118 8.936 1.00 98.12 187 GLY A CA 1
ATOM 1488 C C . GLY A 1 187 ? -18.719 -1.616 8.800 1.00 98.12 187 GLY A C 1
ATOM 1489 O O . GLY A 1 187 ? -18.927 -1.046 7.731 1.00 98.12 187 GLY A O 1
ATOM 1490 N N . SER A 1 188 ? -18.198 -0.961 9.839 1.00 97.81 188 SER A N 1
ATOM 1491 C CA . SER A 1 188 ? -17.689 0.411 9.730 1.00 97.81 188 SER A CA 1
ATOM 1492 C C . SER A 1 188 ? -16.315 0.453 9.059 1.00 97.81 188 SER A C 1
ATOM 1494 O O . SER A 1 188 ? -15.534 -0.503 9.133 1.00 97.81 188 SER A O 1
ATOM 1496 N N . ILE A 1 189 ? -15.983 1.600 8.471 1.00 97.44 189 ILE A N 1
ATOM 1497 C CA . ILE A 1 189 ? -14.607 1.930 8.097 1.00 97.44 189 ILE A CA 1
ATOM 1498 C C . ILE A 1 189 ? -14.104 3.109 8.915 1.00 97.44 189 ILE A C 1
ATOM 1500 O O . ILE A 1 189 ? -14.865 3.909 9.456 1.00 97.44 189 ILE A O 1
ATOM 1504 N N . VAL A 1 190 ? -12.791 3.224 8.970 1.00 96.81 190 VAL A N 1
ATOM 1505 C CA . VAL A 1 190 ? -12.084 4.301 9.641 1.00 96.81 190 VAL A CA 1
ATOM 1506 C C . VAL A 1 190 ? -11.128 4.931 8.648 1.00 96.81 190 VAL A C 1
ATOM 1508 O O . VAL A 1 190 ? -10.344 4.213 8.036 1.00 96.81 190 VAL A O 1
ATOM 1511 N N . ALA A 1 191 ? -11.156 6.252 8.506 1.00 97.44 191 ALA A N 1
ATOM 1512 C CA . ALA A 1 191 ? -10.139 6.970 7.749 1.00 97.44 191 ALA A CA 1
ATOM 1513 C C . ALA A 1 191 ? -9.134 7.610 8.707 1.00 97.44 191 ALA A C 1
ATOM 1515 O O . ALA A 1 191 ? -9.517 8.257 9.682 1.00 97.44 191 ALA A O 1
ATOM 1516 N N . MET A 1 192 ? -7.846 7.432 8.429 1.00 98.06 192 MET A N 1
ATOM 1517 C CA . MET A 1 192 ? -6.760 7.947 9.256 1.00 98.06 192 MET A CA 1
ATOM 1518 C C . MET A 1 192 ? -5.699 8.602 8.375 1.00 98.06 192 MET A C 1
ATOM 1520 O O . MET A 1 192 ? -5.155 7.967 7.469 1.00 98.06 192 MET A O 1
ATOM 1524 N N . ASP A 1 193 ? -5.413 9.878 8.641 1.00 98.12 193 ASP A N 1
ATOM 1525 C CA . ASP A 1 193 ? -4.319 10.616 8.000 1.00 98.12 193 ASP A CA 1
ATOM 1526 C C . ASP A 1 193 ? -2.995 9.894 8.268 1.00 98.12 193 ASP A C 1
ATOM 1528 O O . ASP A 1 193 ? -2.705 9.533 9.409 1.00 98.12 193 ASP A O 1
ATOM 1532 N N . GLY A 1 194 ? -2.170 9.691 7.236 1.00 97.38 194 GLY A N 1
ATOM 1533 C CA . GLY A 1 194 ? -0.877 9.019 7.391 1.00 97.38 194 GLY A CA 1
ATOM 1534 C C . GLY A 1 194 ? 0.052 9.714 8.396 1.00 97.38 194 GLY A C 1
ATOM 1535 O O . GLY A 1 194 ? 0.974 9.093 8.925 1.00 97.38 194 GLY A O 1
ATOM 1536 N N . ARG A 1 195 ? -0.182 10.992 8.705 1.00 97.81 195 ARG A N 1
ATOM 1537 C CA . ARG A 1 195 ? 0.572 11.763 9.705 1.00 97.81 195 ARG A CA 1
ATOM 1538 C C . ARG A 1 195 ? 0.082 11.552 11.140 1.00 97.81 195 ARG A C 1
ATOM 1540 O O . ARG A 1 195 ? 0.786 11.942 12.066 1.00 97.81 195 ARG A O 1
ATOM 1547 N N . THR A 1 196 ? -1.096 10.965 11.343 1.00 98.06 196 THR A N 1
ATOM 1548 C CA . THR A 1 196 ? -1.649 10.717 12.680 1.00 98.06 196 THR A CA 1
ATOM 1549 C C . THR A 1 196 ? -0.784 9.708 13.427 1.00 98.06 196 THR A C 1
ATOM 1551 O O . THR A 1 196 ? -0.554 8.587 12.962 1.00 98.06 196 THR A O 1
ATOM 1554 N N . TRP A 1 197 ? -0.304 10.108 14.602 1.00 97.50 197 TRP A N 1
ATOM 1555 C CA . TRP A 1 197 ? 0.475 9.251 15.482 1.00 97.50 197 TRP A CA 1
ATOM 1556 C C . TRP A 1 197 ? -0.443 8.286 16.223 1.00 97.50 197 TRP A C 1
ATOM 1558 O O . TRP A 1 197 ? -1.456 8.683 16.810 1.00 97.50 197 TRP A O 1
ATOM 1568 N N . HIS A 1 198 ? -0.093 7.007 16.171 1.00 97.31 198 HIS A N 1
ATOM 1569 C CA . HIS A 1 198 ? -0.935 5.926 16.651 1.00 97.31 198 HIS A CA 1
ATOM 1570 C C . HIS A 1 198 ? -0.121 4.671 17.004 1.00 97.31 198 HIS A C 1
ATOM 1572 O O . HIS A 1 198 ? 1.077 4.563 16.732 1.00 97.31 198 HIS A O 1
ATOM 1578 N N . THR A 1 199 ? -0.785 3.711 17.642 1.00 95.00 199 THR A N 1
ATOM 1579 C CA . THR A 1 199 ? -0.283 2.357 17.889 1.00 95.00 199 THR A CA 1
ATOM 1580 C C . THR A 1 199 ? -1.435 1.352 17.882 1.00 95.00 199 THR A C 1
ATOM 1582 O O . THR A 1 199 ? -2.585 1.714 18.130 1.00 95.00 199 THR A O 1
ATOM 1585 N N . SER A 1 200 ? -1.163 0.071 17.625 1.00 91.25 200 SER A N 1
ATOM 1586 C CA . SER A 1 200 ? -2.156 -0.974 17.887 1.00 91.25 200 SER A CA 1
ATOM 1587 C C . SER A 1 200 ? -2.394 -1.113 19.393 1.00 91.25 200 SER A C 1
ATOM 1589 O O . SER A 1 200 ? -1.450 -1.043 20.173 1.00 91.25 200 SER A O 1
ATOM 1591 N N . GLY A 1 201 ? -3.629 -1.348 19.828 1.00 93.19 201 GLY A N 1
ATOM 1592 C CA . GLY A 1 201 ? -3.903 -1.714 21.218 1.00 93.19 201 GLY A CA 1
ATOM 1593 C C . GLY A 1 201 ? -3.497 -3.158 21.517 1.00 93.19 201 GLY A C 1
ATOM 1594 O O . GLY A 1 201 ? -3.420 -3.994 20.615 1.00 93.19 201 GLY A O 1
ATOM 1595 N N . SER A 1 202 ? -3.271 -3.459 22.794 1.00 96.12 202 SER A N 1
ATOM 1596 C CA . SER A 1 202 ? -3.133 -4.842 23.255 1.00 96.12 202 SER A CA 1
ATOM 1597 C C . SER A 1 202 ? -4.511 -5.496 23.346 1.00 96.12 202 SER A C 1
ATOM 1599 O O . SER A 1 202 ? -5.427 -4.916 23.926 1.00 96.12 202 SER A O 1
ATOM 1601 N N . ASN A 1 203 ? -4.659 -6.715 22.828 1.00 97.81 203 ASN A N 1
ATOM 1602 C CA . ASN A 1 203 ? -5.885 -7.485 23.017 1.00 97.81 203 ASN A CA 1
ATOM 1603 C C . ASN A 1 203 ? -5.802 -8.242 24.350 1.00 97.81 203 ASN A C 1
ATOM 1605 O O . ASN A 1 203 ? -5.106 -9.252 24.463 1.00 97.81 203 ASN A O 1
ATOM 1609 N N . VAL A 1 204 ? -6.516 -7.739 25.356 1.00 97.56 204 VAL A N 1
ATOM 1610 C CA . VAL A 1 204 ? -6.563 -8.293 26.720 1.00 97.56 204 VAL A CA 1
ATOM 1611 C C . VAL A 1 204 ? -7.827 -9.117 26.983 1.00 97.56 204 VAL A C 1
ATOM 1613 O O . VAL A 1 204 ? -8.066 -9.548 28.113 1.00 97.56 204 VAL A O 1
ATOM 1616 N N . THR A 1 205 ? -8.649 -9.348 25.956 1.00 97.94 205 THR A N 1
ATOM 1617 C CA . THR A 1 205 ? -9.802 -10.248 26.063 1.00 97.94 205 THR A CA 1
ATOM 1618 C C . THR A 1 205 ? -9.359 -11.701 26.231 1.00 97.94 205 THR A C 1
ATOM 1620 O O . THR A 1 205 ? -8.197 -12.053 26.022 1.00 97.94 205 THR A O 1
ATOM 1623 N N . LYS A 1 206 ? -10.301 -12.563 26.626 1.00 96.25 206 LYS A N 1
ATOM 1624 C CA . LYS A 1 206 ? -10.038 -13.996 26.810 1.00 96.25 206 LYS A CA 1
ATOM 1625 C C . LYS A 1 206 ? -10.225 -14.801 25.526 1.00 96.25 206 LYS A C 1
ATOM 1627 O O . LYS A 1 206 ? -9.511 -15.778 25.327 1.00 96.25 206 LYS A O 1
ATOM 1632 N N . ASP A 1 207 ? -11.188 -14.416 24.694 1.00 96.12 207 ASP A N 1
ATOM 1633 C CA . ASP A 1 207 ? -11.717 -15.260 23.620 1.00 96.12 207 ASP A CA 1
ATOM 1634 C C . ASP A 1 207 ? -12.182 -14.484 22.375 1.00 96.12 207 ASP A C 1
ATOM 1636 O O . ASP A 1 207 ? -12.807 -15.075 21.498 1.00 96.12 207 ASP A O 1
ATOM 1640 N N . GLN A 1 208 ? -11.884 -13.184 22.272 1.00 96.94 208 GLN A N 1
ATOM 1641 C CA . GLN A 1 208 ? -12.312 -12.363 21.138 1.00 96.94 208 GLN A CA 1
ATOM 1642 C C . GLN A 1 208 ? -11.127 -12.032 20.233 1.00 96.94 208 GLN A C 1
ATOM 1644 O O . GLN A 1 208 ? -10.192 -11.345 20.645 1.00 96.94 208 GLN A O 1
ATOM 1649 N N . ASP A 1 209 ? -11.182 -12.481 18.982 1.00 97.81 209 ASP A N 1
ATOM 1650 C CA . ASP A 1 209 ? -10.284 -12.010 17.930 1.00 97.81 209 ASP A CA 1
ATOM 1651 C C . ASP A 1 209 ? -10.800 -10.672 17.376 1.00 97.81 209 ASP A C 1
ATOM 1653 O O . ASP A 1 209 ? -12.004 -10.490 17.187 1.00 97.81 209 ASP A O 1
ATOM 1657 N N . ARG A 1 210 ? -9.891 -9.738 17.074 1.00 97.94 210 ARG A N 1
ATOM 1658 C CA . ARG A 1 210 ? -10.228 -8.456 16.440 1.00 97.94 210 ARG A CA 1
ATOM 1659 C C . ARG A 1 210 ? -9.590 -8.359 15.060 1.00 97.94 210 ARG A C 1
ATOM 1661 O O . ARG A 1 210 ? -8.367 -8.226 14.956 1.00 97.94 210 ARG A O 1
ATOM 1668 N N . ALA A 1 211 ? -10.403 -8.383 14.009 1.00 98.44 211 ALA A N 1
ATOM 1669 C CA . ALA A 1 211 ? -9.945 -8.427 12.622 1.00 98.44 211 ALA A CA 1
ATOM 1670 C C . ALA A 1 211 ? -10.145 -7.084 11.908 1.00 98.44 211 ALA A C 1
ATOM 1672 O O . ALA A 1 211 ? -11.269 -6.594 11.789 1.00 98.44 211 ALA A O 1
ATOM 1673 N N . LEU A 1 212 ? -9.044 -6.519 11.404 1.00 98.62 212 LEU A N 1
ATOM 1674 C CA . LEU A 1 212 ? -9.032 -5.284 10.617 1.00 98.62 212 LEU A CA 1
ATOM 1675 C C . LEU A 1 212 ? -8.323 -5.493 9.277 1.00 98.62 212 LEU A C 1
ATOM 1677 O O . LEU A 1 212 ? -7.308 -6.194 9.231 1.00 98.62 212 LEU A O 1
ATOM 1681 N N . LEU A 1 213 ? -8.811 -4.835 8.223 1.00 98.75 213 LEU A N 1
ATOM 1682 C CA . LEU A 1 213 ? -8.091 -4.669 6.951 1.00 98.75 213 LEU A CA 1
ATOM 1683 C C . LEU A 1 213 ? -7.592 -3.226 6.829 1.00 98.75 213 LEU A C 1
ATOM 1685 O O . LEU A 1 213 ? -8.315 -2.316 7.204 1.00 98.75 213 LEU A O 1
ATOM 1689 N N . PHE A 1 214 ? -6.408 -3.004 6.270 1.00 98.38 214 PHE A N 1
ATOM 1690 C CA . PHE A 1 214 ? -5.744 -1.702 6.160 1.00 98.38 214 PHE A CA 1
ATOM 1691 C C . PHE A 1 214 ? -5.469 -1.395 4.694 1.00 98.38 214 PHE A C 1
ATOM 1693 O O . PHE A 1 214 ? -4.515 -1.924 4.120 1.00 98.38 214 PHE A O 1
ATOM 1700 N N . GLY A 1 215 ? -6.331 -0.588 4.077 1.00 98.38 215 GLY A N 1
ATOM 1701 C CA . GLY A 1 215 ? -6.138 -0.061 2.730 1.00 98.38 215 GLY A CA 1
ATOM 1702 C C . GLY A 1 215 ? -5.310 1.210 2.792 1.00 98.38 215 GLY A C 1
ATOM 1703 O O . GLY A 1 215 ? -5.831 2.264 3.148 1.00 98.38 215 GLY A O 1
ATOM 1704 N N . TYR A 1 216 ? -4.025 1.115 2.462 1.00 97.88 216 TYR A N 1
ATOM 1705 C CA . TYR A 1 216 ? -3.116 2.254 2.510 1.00 97.88 216 TYR A CA 1
ATOM 1706 C C . TYR A 1 216 ? -3.007 2.893 1.128 1.00 97.88 216 TYR A C 1
ATOM 1708 O O . TYR A 1 216 ? -2.475 2.280 0.202 1.00 97.88 216 TYR A O 1
ATOM 1716 N N . TYR A 1 217 ? -3.498 4.122 0.987 1.00 97.94 217 TYR A N 1
ATOM 1717 C CA . TYR A 1 217 ? -3.483 4.886 -0.258 1.00 97.94 217 TYR A CA 1
ATOM 1718 C C . TYR A 1 217 ? -2.436 5.988 -0.188 1.00 97.94 217 TYR A C 1
ATOM 1720 O O . TYR A 1 217 ? -2.234 6.592 0.865 1.00 97.94 217 TYR A O 1
ATOM 1728 N N . THR A 1 218 ? -1.792 6.277 -1.312 1.00 96.19 218 THR A N 1
ATOM 1729 C CA . THR A 1 218 ? -0.772 7.318 -1.426 1.00 96.19 218 THR A CA 1
ATOM 1730 C C . THR A 1 218 ? -0.988 8.174 -2.662 1.00 96.19 218 THR A C 1
ATOM 1732 O O . THR A 1 218 ? -1.637 7.773 -3.624 1.00 96.19 218 THR A O 1
ATOM 1735 N N . VAL A 1 219 ? -0.397 9.363 -2.659 1.00 92.88 219 VAL A N 1
ATOM 1736 C CA . VAL A 1 219 ? -0.203 10.151 -3.882 1.00 92.88 219 VAL A CA 1
ATOM 1737 C C . VAL A 1 219 ? 0.766 9.437 -4.849 1.00 92.88 219 VAL A C 1
ATOM 1739 O O . VAL A 1 219 ? 1.629 8.686 -4.386 1.00 92.88 219 VAL A O 1
ATOM 1742 N N . PRO A 1 220 ? 0.692 9.669 -6.176 1.00 88.12 220 PRO A N 1
ATOM 1743 C CA . PRO A 1 220 ? 1.379 8.825 -7.163 1.00 88.12 220 PRO A CA 1
ATOM 1744 C C . PRO A 1 220 ? 2.904 8.951 -7.183 1.00 88.12 220 PRO A C 1
ATOM 1746 O O . PRO A 1 220 ? 3.593 8.046 -7.640 1.00 88.12 220 PRO A O 1
ATOM 1749 N N . PHE A 1 221 ? 3.453 10.067 -6.692 1.00 87.25 221 PHE A N 1
ATOM 1750 C CA . PHE A 1 221 ? 4.906 10.246 -6.627 1.00 87.25 221 PHE A CA 1
ATOM 1751 C C . PHE A 1 221 ? 5.550 9.452 -5.481 1.00 87.25 221 PHE A C 1
ATOM 1753 O O . PHE A 1 221 ? 6.772 9.297 -5.456 1.00 87.25 221 PHE A O 1
ATOM 1760 N N . LEU A 1 222 ? 4.757 8.979 -4.510 1.00 89.62 222 LEU A N 1
ATOM 1761 C CA . LEU A 1 222 ? 5.256 8.111 -3.453 1.00 89.62 222 LEU A CA 1
ATOM 1762 C C . LEU A 1 222 ? 5.291 6.670 -3.948 1.00 89.62 222 LEU A C 1
ATOM 1764 O O . LEU A 1 222 ? 4.286 6.118 -4.391 1.00 89.62 222 LEU A O 1
ATOM 1768 N N . ARG A 1 223 ? 6.457 6.037 -3.804 1.00 89.12 223 ARG A N 1
ATOM 1769 C CA . ARG A 1 223 ? 6.620 4.618 -4.110 1.00 89.12 223 ARG A CA 1
ATOM 1770 C C . ARG A 1 223 ? 5.704 3.784 -3.209 1.00 89.12 223 ARG A C 1
ATOM 1772 O O . ARG A 1 223 ? 5.788 3.867 -1.984 1.00 89.12 223 ARG A O 1
ATOM 1779 N N . GLN A 1 224 ? 4.882 2.944 -3.830 1.00 91.62 224 GLN A N 1
ATOM 1780 C CA . GLN A 1 224 ? 4.026 1.985 -3.137 1.00 91.62 224 GLN A CA 1
ATOM 1781 C C . GLN A 1 224 ? 4.870 0.977 -2.339 1.00 91.62 224 GLN A C 1
ATOM 1783 O O . GLN A 1 224 ? 5.942 0.555 -2.784 1.00 91.62 224 GLN A O 1
ATOM 1788 N N . GLN A 1 225 ? 4.387 0.572 -1.163 1.00 90.81 225 GLN A N 1
ATOM 1789 C CA . GLN A 1 225 ? 5.054 -0.441 -0.338 1.00 90.81 225 GLN A CA 1
ATOM 1790 C C . GLN A 1 225 ? 5.026 -1.820 -1.006 1.00 90.81 225 GLN A C 1
ATOM 1792 O O . GLN A 1 225 ? 5.978 -2.590 -0.881 1.00 90.81 225 GLN A O 1
ATOM 1797 N N . VAL A 1 226 ? 3.958 -2.120 -1.746 1.00 91.50 226 VAL A N 1
ATOM 1798 C CA . VAL A 1 226 ? 3.852 -3.314 -2.581 1.00 91.50 226 VAL A CA 1
ATOM 1799 C C . VAL A 1 226 ? 4.088 -2.939 -4.040 1.00 91.50 226 VAL A C 1
ATOM 1801 O O . VAL A 1 226 ? 3.433 -2.056 -4.585 1.00 91.50 226 VAL A O 1
ATOM 1804 N N . ASN A 1 227 ? 4.994 -3.656 -4.705 1.00 91.00 227 ASN A N 1
ATOM 1805 C CA . ASN A 1 227 ? 5.088 -3.627 -6.162 1.00 91.00 227 ASN A CA 1
ATOM 1806 C C . ASN A 1 227 ? 3.997 -4.536 -6.748 1.00 91.00 227 ASN A C 1
ATOM 1808 O O . ASN A 1 227 ? 4.217 -5.737 -6.906 1.00 91.00 227 ASN A O 1
ATOM 1812 N N . TRP A 1 228 ? 2.824 -3.983 -7.062 1.00 90.75 228 TRP A N 1
ATOM 1813 C CA . TRP A 1 228 ? 1.684 -4.762 -7.566 1.00 90.75 228 TRP A CA 1
ATOM 1814 C C . TRP A 1 228 ? 1.939 -5.423 -8.921 1.00 90.75 228 TRP A C 1
ATOM 1816 O O . TRP A 1 228 ? 1.415 -6.507 -9.183 1.00 90.75 228 TRP A O 1
ATOM 1826 N N . THR A 1 229 ? 2.809 -4.841 -9.749 1.00 88.44 229 THR A N 1
ATOM 1827 C CA . THR A 1 229 ? 3.248 -5.460 -11.006 1.00 88.44 229 THR A CA 1
ATOM 1828 C C . THR A 1 229 ? 4.016 -6.752 -10.753 1.00 88.44 229 THR A C 1
ATOM 1830 O O . THR A 1 229 ? 3.895 -7.684 -11.540 1.00 88.44 229 THR A O 1
ATOM 1833 N N . ALA A 1 230 ? 4.771 -6.857 -9.661 1.00 87.62 230 ALA A N 1
ATOM 1834 C CA . ALA A 1 230 ? 5.448 -8.101 -9.291 1.00 87.62 230 ALA A CA 1
ATOM 1835 C C . ALA A 1 230 ? 4.567 -9.026 -8.434 1.00 87.62 230 ALA A C 1
ATOM 1837 O O . ALA A 1 230 ? 4.666 -10.241 -8.552 1.00 87.62 230 ALA A O 1
ATOM 1838 N N . ALA A 1 231 ? 3.717 -8.459 -7.574 1.00 89.00 231 ALA A N 1
ATOM 1839 C CA . ALA A 1 231 ? 2.976 -9.213 -6.566 1.00 89.00 231 ALA A CA 1
ATOM 1840 C C . ALA A 1 231 ? 1.741 -9.948 -7.110 1.00 89.00 231 ALA A C 1
ATOM 1842 O O . ALA A 1 231 ? 1.361 -10.969 -6.546 1.00 89.00 231 ALA A O 1
ATOM 1843 N N . LEU A 1 232 ? 1.104 -9.432 -8.167 1.00 91.38 232 LEU A N 1
ATOM 1844 C CA . LEU A 1 232 ? -0.095 -10.048 -8.742 1.00 91.38 232 LEU A CA 1
ATOM 1845 C C . LEU A 1 232 ? 0.261 -11.041 -9.851 1.00 91.38 232 LEU A C 1
ATOM 1847 O O . LEU A 1 232 ? 1.079 -10.736 -10.731 1.00 91.38 232 LEU A O 1
ATOM 1851 N N . SER A 1 233 ? -0.403 -12.197 -9.857 1.00 92.06 233 SER A N 1
ATOM 1852 C CA . SER A 1 233 ? -0.266 -13.176 -10.939 1.00 92.06 233 SER A CA 1
ATOM 1853 C C . SER A 1 233 ? -0.823 -12.643 -12.264 1.00 92.06 233 SER A C 1
ATOM 1855 O O . SER A 1 233 ? -1.593 -11.677 -12.310 1.00 92.06 233 SER A O 1
ATOM 1857 N N . SER A 1 234 ? -0.428 -13.270 -13.375 1.00 90.38 234 SER A N 1
ATOM 1858 C CA . SER A 1 234 ? -0.981 -12.954 -14.699 1.00 90.38 234 SER A CA 1
ATOM 1859 C C . SER A 1 234 ? -2.497 -13.159 -14.744 1.00 90.38 234 SER A C 1
ATOM 1861 O O . SER A 1 234 ? -3.199 -12.333 -15.327 1.00 90.38 234 SER A O 1
ATOM 1863 N N . ASP A 1 235 ? -2.996 -14.198 -14.068 1.00 93.19 235 ASP A N 1
ATOM 1864 C CA . ASP A 1 235 ? -4.422 -14.513 -13.985 1.00 93.19 235 ASP A CA 1
ATOM 1865 C C . ASP A 1 235 ? -5.179 -13.414 -13.237 1.00 93.19 235 ASP A C 1
ATOM 1867 O O . ASP A 1 235 ? -6.151 -12.869 -13.760 1.00 93.19 235 ASP A O 1
ATOM 1871 N N . THR A 1 236 ? -4.688 -12.984 -12.068 1.00 93.44 236 THR A N 1
ATOM 1872 C CA . THR A 1 236 ? -5.301 -11.869 -11.335 1.00 93.44 236 THR A CA 1
ATOM 1873 C C . THR A 1 236 ? -5.277 -10.584 -12.158 1.00 93.44 236 THR A C 1
ATOM 1875 O O . THR A 1 236 ? -6.311 -9.925 -12.285 1.00 93.44 236 THR A O 1
ATOM 1878 N N . LYS A 1 237 ? -4.142 -10.239 -12.784 1.00 91.38 237 LYS A N 1
ATOM 1879 C CA . LYS A 1 237 ? -4.015 -9.044 -13.641 1.00 91.38 237 LYS A CA 1
ATOM 1880 C C . LYS A 1 237 ? -4.993 -9.048 -14.816 1.00 91.38 237 LYS A C 1
ATOM 1882 O O . LYS A 1 237 ? -5.476 -7.983 -15.205 1.00 91.38 237 LYS A O 1
ATOM 1887 N N . ALA A 1 238 ? -5.295 -10.217 -15.380 1.00 90.88 238 ALA A N 1
ATOM 1888 C CA . ALA A 1 238 ? -6.259 -10.352 -16.469 1.00 90.88 238 ALA A CA 1
ATOM 1889 C C . ALA A 1 238 ? -7.697 -10.005 -16.037 1.00 90.88 238 ALA A C 1
ATOM 1891 O O . ALA A 1 238 ? -8.491 -9.590 -16.875 1.00 90.88 238 ALA A O 1
ATOM 1892 N N . THR A 1 239 ? -8.017 -10.108 -14.742 1.00 93.31 239 THR A N 1
ATOM 1893 C CA . THR A 1 239 ? -9.346 -9.768 -14.195 1.00 93.31 239 THR A CA 1
ATOM 1894 C C . THR A 1 239 ? -9.514 -8.298 -13.799 1.00 93.31 239 THR A C 1
ATOM 1896 O O . THR A 1 239 ? -10.624 -7.878 -13.477 1.00 93.31 239 THR A O 1
ATOM 1899 N N . LEU A 1 240 ? -8.436 -7.506 -13.794 1.00 92.50 240 LEU A N 1
ATOM 1900 C CA . LEU A 1 240 ? -8.482 -6.117 -13.332 1.00 92.50 240 LEU A CA 1
ATOM 1901 C C . LEU A 1 240 ? -9.125 -5.197 -14.374 1.00 92.50 240 LEU A C 1
ATOM 1903 O O . LEU A 1 240 ? -8.705 -5.185 -15.534 1.00 92.50 240 LEU A O 1
ATOM 1907 N N . SER A 1 241 ? -10.070 -4.367 -13.926 1.00 91.38 241 SER A N 1
ATOM 1908 C CA . SER A 1 241 ? -10.584 -3.233 -14.699 1.00 91.38 241 SER A CA 1
ATOM 1909 C C . SER A 1 241 ? -9.488 -2.192 -14.957 1.00 91.38 241 SER A C 1
ATOM 1911 O O . SER A 1 241 ? -8.460 -2.170 -14.275 1.00 91.38 241 SER A O 1
ATOM 1913 N N . ASN A 1 242 ? -9.713 -1.295 -15.918 1.00 87.88 242 ASN A N 1
ATOM 1914 C CA . ASN A 1 242 ? -8.783 -0.198 -16.199 1.00 87.88 242 ASN A CA 1
ATOM 1915 C C . ASN A 1 242 ? -8.583 0.709 -14.977 1.00 87.88 242 ASN A C 1
ATOM 1917 O O . ASN A 1 242 ? -7.441 0.995 -14.625 1.00 87.88 242 ASN A O 1
ATOM 1921 N N . ASP A 1 243 ? -9.667 1.055 -14.280 1.00 88.94 243 ASP A N 1
ATOM 1922 C CA . ASP A 1 243 ? -9.620 1.873 -13.064 1.00 88.94 243 ASP A CA 1
ATOM 1923 C C . ASP A 1 243 ? -8.776 1.208 -11.971 1.00 88.94 243 ASP A C 1
ATOM 1925 O O . ASP A 1 243 ? -7.938 1.850 -11.344 1.00 88.94 243 ASP A O 1
ATOM 1929 N N . MET A 1 244 ? -8.935 -0.105 -11.774 1.00 92.50 244 MET A N 1
ATOM 1930 C CA . MET A 1 244 ? -8.145 -0.848 -10.794 1.00 92.50 244 MET A CA 1
ATOM 1931 C C . MET A 1 244 ? -6.677 -0.954 -11.221 1.00 92.50 244 MET A C 1
ATOM 1933 O O . MET A 1 244 ? -5.777 -0.886 -10.387 1.00 92.50 244 MET A O 1
ATOM 1937 N N . ARG A 1 245 ? -6.398 -1.082 -12.523 1.00 90.50 245 ARG A N 1
ATOM 1938 C CA . ARG A 1 245 ? -5.023 -1.064 -13.043 1.00 90.50 245 ARG A CA 1
ATOM 1939 C C . ARG A 1 245 ? -4.338 0.282 -12.811 1.00 90.50 245 ARG A C 1
ATOM 1941 O O . ARG A 1 245 ? -3.158 0.307 -12.458 1.00 90.50 245 ARG A O 1
ATOM 1948 N N . GLU A 1 246 ? -5.067 1.381 -12.990 1.00 88.06 246 GLU A N 1
ATOM 1949 C CA . GLU A 1 246 ? -4.587 2.729 -12.681 1.00 88.06 246 GLU A CA 1
ATOM 1950 C C . GLU A 1 246 ? -4.353 2.884 -11.176 1.00 88.06 246 GLU A C 1
ATOM 1952 O O . GLU A 1 246 ? -3.251 3.240 -10.768 1.00 88.06 246 GLU A O 1
ATOM 1957 N N . LEU A 1 247 ? -5.334 2.503 -10.354 1.00 91.44 247 LEU A N 1
ATOM 1958 C CA . LEU A 1 247 ? -5.261 2.586 -8.896 1.00 91.44 247 LEU A CA 1
ATOM 1959 C C . LEU A 1 247 ? -4.101 1.764 -8.312 1.00 91.44 247 LEU A C 1
ATOM 1961 O O . LEU A 1 247 ? -3.468 2.171 -7.340 1.00 91.44 247 LEU A O 1
ATOM 1965 N N . LEU A 1 248 ? -3.794 0.605 -8.894 1.00 92.69 248 LEU A N 1
ATOM 1966 C CA . LEU A 1 248 ? -2.670 -0.231 -8.469 1.00 92.69 248 LEU A CA 1
ATOM 1967 C C . LEU A 1 248 ? -1.334 0.201 -9.061 1.00 92.69 248 LEU A C 1
ATOM 1969 O O . LEU A 1 248 ? -0.301 -0.338 -8.668 1.00 92.69 248 LEU A O 1
ATOM 1973 N N . GLY A 1 249 ? -1.332 1.156 -9.984 1.00 87.62 249 GLY A N 1
ATOM 1974 C CA . GLY A 1 249 ? -0.117 1.615 -10.627 1.00 87.62 249 GLY A CA 1
ATOM 1975 C C . GLY A 1 249 ? 0.570 0.542 -11.480 1.00 87.62 249 GLY A C 1
ATOM 1976 O O . GLY A 1 249 ? 1.791 0.543 -11.615 1.00 87.62 249 GLY A O 1
ATOM 1977 N N . VAL A 1 250 ? -0.200 -0.388 -12.055 1.00 82.75 250 VAL A N 1
ATOM 1978 C CA . VAL A 1 250 ? 0.343 -1.468 -12.907 1.00 82.75 250 VAL A CA 1
ATOM 1979 C C . VAL A 1 250 ? 0.421 -1.081 -14.389 1.00 82.75 250 VAL A C 1
ATOM 1981 O O . VAL A 1 250 ? 0.940 -1.844 -15.202 1.00 82.75 250 VAL A O 1
ATOM 1984 N N . ASN A 1 251 ? -0.079 0.106 -14.744 1.00 70.88 251 ASN A N 1
ATOM 1985 C CA . ASN A 1 251 ? 0.047 0.690 -16.078 1.00 70.88 251 ASN A CA 1
ATOM 1986 C C . ASN A 1 251 ? 1.382 1.435 -16.243 1.00 70.88 251 ASN A C 1
ATOM 1988 O O . ASN A 1 251 ? 1.982 1.898 -15.276 1.00 70.88 251 ASN A O 1
ATOM 1992 N N . ILE A 1 252 ? 1.816 1.631 -17.492 1.00 63.56 252 ILE A N 1
ATOM 1993 C CA . ILE A 1 252 ? 3.092 2.294 -17.820 1.00 63.56 252 ILE A CA 1
ATOM 1994 C C . ILE A 1 252 ? 3.178 3.757 -17.331 1.00 63.56 252 ILE A C 1
ATOM 1996 O O . ILE A 1 252 ? 4.269 4.272 -17.112 1.00 63.56 252 ILE A O 1
ATOM 2000 N N . THR A 1 253 ? 2.035 4.417 -17.115 1.00 56.56 253 THR A N 1
ATOM 2001 C CA . THR A 1 253 ? 1.908 5.827 -16.691 1.00 56.56 253 THR A CA 1
ATOM 2002 C C . THR A 1 253 ? 1.650 6.012 -15.188 1.00 56.56 253 THR A C 1
ATOM 2004 O O . THR A 1 253 ? 1.434 7.131 -14.724 1.00 56.56 253 THR A O 1
ATOM 2007 N N . ALA A 1 254 ? 1.672 4.929 -14.409 1.00 55.62 254 ALA A N 1
ATOM 2008 C CA . ALA A 1 254 ? 1.228 4.885 -13.015 1.00 55.62 254 ALA A CA 1
ATOM 2009 C C . ALA A 1 254 ? 1.813 5.964 -12.084 1.00 55.62 254 ALA A C 1
ATOM 2011 O O . ALA A 1 254 ? 1.086 6.575 -11.304 1.00 55.62 254 ALA A O 1
ATOM 2012 N N . ASN A 1 255 ? 3.119 6.229 -12.178 1.00 52.88 255 ASN A N 1
ATOM 2013 C CA . ASN A 1 255 ? 3.823 7.135 -11.257 1.00 52.88 255 ASN A CA 1
ATOM 2014 C C . ASN A 1 255 ? 3.884 8.589 -11.750 1.00 52.88 255 ASN A C 1
ATOM 2016 O O . ASN A 1 255 ? 4.406 9.456 -11.050 1.00 52.88 255 ASN A O 1
ATOM 2020 N N . THR A 1 256 ? 3.385 8.876 -12.956 1.00 56.56 256 THR A N 1
ATOM 2021 C CA . THR A 1 256 ? 3.408 10.232 -13.532 1.00 56.56 256 THR A CA 1
ATOM 2022 C C . THR A 1 256 ? 2.108 11.001 -13.299 1.00 56.56 256 THR A C 1
ATOM 2024 O O . THR A 1 256 ? 2.050 12.193 -13.592 1.00 56.56 256 THR A O 1
ATOM 2027 N N . GLY A 1 257 ? 1.087 10.341 -12.736 1.00 48.28 257 GLY A N 1
ATOM 2028 C CA . GLY A 1 257 ? -0.265 10.873 -12.609 1.00 48.28 257 GLY A CA 1
ATOM 2029 C C . GLY A 1 257 ? -0.952 10.997 -13.970 1.00 48.28 257 GLY A C 1
ATOM 2030 O O . GLY A 1 257 ? -0.325 11.280 -14.992 1.00 48.28 257 GLY A O 1
ATOM 2031 N N . THR A 1 258 ? -2.264 10.804 -14.000 1.00 44.62 258 THR A N 1
ATOM 2032 C CA . THR A 1 258 ? -3.100 11.269 -15.102 1.00 44.62 258 THR A CA 1
ATOM 2033 C C . THR A 1 258 ? -3.005 12.795 -15.113 1.00 44.62 258 THR A C 1
ATOM 2035 O O . THR A 1 258 ? -3.656 13.500 -14.343 1.00 44.62 258 THR A O 1
ATOM 2038 N N . VAL A 1 259 ? -2.126 13.339 -15.956 1.00 37.97 259 VAL A N 1
ATOM 2039 C CA . VAL A 1 259 ? -2.223 14.736 -16.368 1.00 37.97 259 VAL A CA 1
ATOM 2040 C C . VAL A 1 259 ? -3.428 14.786 -17.297 1.00 37.97 259 VAL A C 1
ATOM 2042 O O . VAL A 1 259 ? -3.287 14.632 -18.505 1.00 37.97 259 VAL A O 1
ATOM 2045 N N . SER A 1 260 ? -4.624 14.931 -16.730 1.00 33.78 260 SER A N 1
ATOM 2046 C CA . SER A 1 260 ? -5.908 14.812 -17.433 1.00 33.78 260 SER A CA 1
ATOM 2047 C C . SER A 1 260 ? -6.155 15.858 -18.533 1.00 33.78 260 SER A C 1
ATOM 2049 O O . SER A 1 260 ? -7.251 15.904 -19.066 1.00 33.78 260 SER A O 1
ATOM 2051 N N . ASP A 1 261 ? -5.152 16.656 -18.914 1.00 32.66 261 ASP A N 1
ATOM 2052 C CA . ASP A 1 261 ? -5.198 17.592 -20.048 1.00 32.66 261 ASP A CA 1
ATOM 2053 C C . ASP A 1 261 ? -3.893 17.656 -20.868 1.00 32.66 261 ASP A C 1
ATOM 2055 O O . ASP A 1 261 ? -3.800 18.407 -21.840 1.00 32.66 261 ASP A O 1
ATOM 2059 N N . VAL A 1 262 ? -2.868 16.866 -20.530 1.00 37.72 262 VAL A N 1
ATOM 2060 C CA . VAL A 1 262 ? -1.721 16.675 -21.425 1.00 37.72 262 VAL A CA 1
ATOM 2061 C C . VAL A 1 262 ? -1.973 15.352 -22.105 1.00 37.72 262 VAL A C 1
ATOM 2063 O O . VAL A 1 262 ? -1.666 14.307 -21.545 1.00 37.72 262 VAL A O 1
ATOM 2066 N N . GLY A 1 263 ? -2.589 15.408 -23.288 1.00 35.34 263 GLY A N 1
ATOM 2067 C CA . GLY A 1 263 ? -2.758 14.254 -24.160 1.00 35.34 263 GLY A CA 1
ATOM 2068 C C . GLY A 1 263 ? -1.404 13.598 -24.401 1.00 35.34 263 GLY A C 1
ATOM 2069 O O . GLY A 1 263 ? -0.659 13.983 -25.302 1.00 35.34 263 GLY A O 1
ATOM 2070 N N . THR A 1 264 ? -1.064 12.623 -23.565 1.00 37.69 264 THR A N 1
ATOM 2071 C CA . THR A 1 264 ? 0.035 11.713 -23.810 1.00 37.69 264 THR A CA 1
ATOM 2072 C C . THR A 1 264 ? -0.425 10.921 -25.021 1.00 37.69 264 THR A C 1
ATOM 2074 O O . THR A 1 264 ? -1.430 10.222 -24.983 1.00 37.69 264 THR A O 1
ATOM 2077 N N . GLY A 1 265 ? 0.244 11.081 -26.162 1.00 36.88 265 GLY A N 1
ATOM 2078 C CA . GLY A 1 265 ? -0.078 10.372 -27.407 1.00 36.88 265 GLY A CA 1
ATOM 2079 C C . GLY A 1 265 ? 0.135 8.850 -27.333 1.00 36.88 265 GLY A C 1
ATOM 2080 O O . GLY A 1 265 ? 0.506 8.243 -28.336 1.00 36.88 265 GLY A O 1
ATOM 2081 N N . LEU A 1 266 ? -0.057 8.252 -26.155 1.00 38.56 266 LEU A N 1
ATOM 2082 C CA . LEU A 1 266 ? 0.090 6.848 -25.811 1.00 38.56 266 LEU A CA 1
ATOM 2083 C C . LEU A 1 266 ? -1.176 6.029 -26.106 1.00 38.56 266 LEU A C 1
ATOM 2085 O O . LEU A 1 266 ? -1.068 4.813 -26.219 1.00 38.56 266 LEU A O 1
ATOM 2089 N N . ASP A 1 267 ? -2.313 6.668 -26.420 1.00 41.09 267 ASP A N 1
ATOM 2090 C CA . ASP A 1 267 ? -3.507 6.027 -27.023 1.00 41.09 267 ASP A CA 1
ATOM 2091 C C . ASP A 1 267 ? -3.216 5.310 -28.365 1.00 41.09 267 ASP A C 1
ATOM 2093 O O . ASP A 1 267 ? -4.096 4.682 -28.968 1.00 41.09 267 ASP A O 1
ATOM 2097 N N . LYS A 1 268 ? -1.988 5.453 -28.885 1.00 37.66 268 LYS A N 1
ATOM 2098 C CA . LYS A 1 268 ? -1.456 4.731 -30.049 1.00 37.66 268 LYS A CA 1
ATOM 2099 C C . LYS A 1 268 ? -0.879 3.351 -29.712 1.00 37.66 268 LYS A C 1
ATOM 2101 O O . LYS A 1 268 ? -0.680 2.573 -30.639 1.00 37.66 268 LYS A O 1
ATOM 2106 N N . TYR A 1 269 ? -0.615 3.055 -28.438 1.00 39.69 269 TYR A N 1
ATOM 2107 C CA . TYR A 1 269 ? 0.015 1.807 -27.992 1.00 39.69 269 TYR A CA 1
ATOM 2108 C C . TYR A 1 269 ? -0.917 0.895 -27.186 1.00 39.69 269 TYR A C 1
ATOM 2110 O O . TYR A 1 269 ? -0.552 -0.249 -26.916 1.00 39.69 269 TYR A O 1
ATOM 2118 N N . GLU A 1 270 ? -2.145 1.328 -26.875 1.00 31.98 270 GLU A N 1
ATOM 2119 C CA . GLU A 1 270 ? -3.218 0.362 -26.641 1.0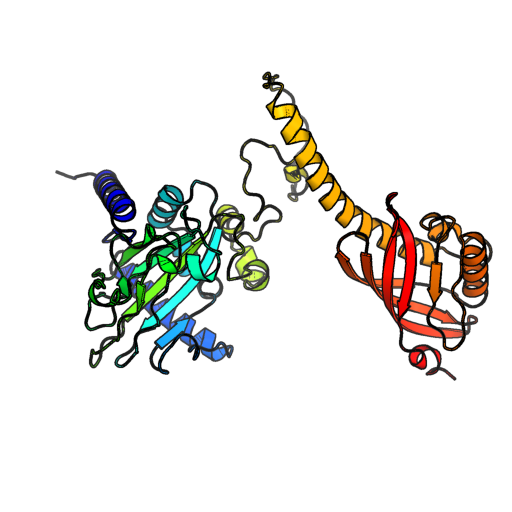0 31.98 270 GLU A CA 1
ATOM 2120 C C . GLU A 1 270 ? -3.437 -0.425 -27.934 1.00 31.98 270 GLU A C 1
ATOM 2122 O O . GLU A 1 270 ? -3.671 0.150 -29.002 1.00 31.98 270 GLU A O 1
ATOM 2127 N N . ILE A 1 271 ? -3.344 -1.751 -27.843 1.00 31.78 271 ILE A N 1
ATOM 2128 C CA . ILE A 1 271 ? -3.639 -2.679 -28.932 1.00 31.78 271 ILE A CA 1
ATOM 2129 C C . ILE A 1 271 ? -5.112 -2.488 -29.318 1.00 31.78 271 ILE A C 1
ATOM 2131 O O . ILE A 1 271 ? -6.016 -3.137 -28.799 1.00 31.78 271 ILE A O 1
ATOM 2135 N N . LYS A 1 272 ? -5.359 -1.568 -30.253 1.00 30.03 272 LYS A N 1
ATOM 2136 C CA . LYS A 1 272 ? -6.643 -1.398 -30.924 1.00 30.03 272 LYS A CA 1
ATOM 2137 C C . LYS A 1 272 ? -6.805 -2.545 -31.905 1.00 30.03 272 LYS A C 1
ATOM 2139 O O . LYS A 1 272 ? -6.440 -2.444 -33.077 1.00 30.03 272 LYS A O 1
ATOM 2144 N N . SER A 1 273 ? -7.407 -3.637 -31.442 1.00 34.72 273 SER A N 1
ATOM 2145 C CA . SER A 1 273 ? -8.105 -4.531 -32.353 1.00 34.72 273 SER A CA 1
ATOM 2146 C C . SER A 1 273 ? -9.222 -3.729 -33.036 1.00 34.72 273 SER A C 1
ATOM 2148 O O . SER A 1 273 ? -10.222 -3.375 -32.417 1.00 34.72 273 SER A O 1
ATOM 2150 N N . THR A 1 274 ? -9.029 -3.444 -34.326 1.00 37.44 274 THR A N 1
ATOM 2151 C CA . THR A 1 274 ? -10.058 -3.100 -35.323 1.00 37.44 274 THR A CA 1
ATOM 2152 C C . THR A 1 274 ? -10.955 -1.879 -35.053 1.00 37.44 274 THR A C 1
ATOM 2154 O O . THR A 1 274 ? -12.017 -2.007 -34.453 1.00 37.44 274 THR A O 1
ATOM 2157 N N . LYS A 1 275 ? -10.623 -0.728 -35.664 1.00 28.64 275 LYS A N 1
ATOM 2158 C CA . LYS A 1 275 ? -11.457 -0.026 -36.677 1.00 28.64 275 LYS A CA 1
ATOM 2159 C C . LYS A 1 275 ? -10.817 1.300 -37.132 1.00 28.64 275 LYS A C 1
ATOM 2161 O O . LYS A 1 275 ? -10.041 1.920 -36.419 1.00 28.64 275 LYS A O 1
ATOM 2166 N N . SER A 1 276 ? -11.112 1.663 -38.379 1.00 30.30 276 SER A N 1
ATOM 2167 C CA . SER A 1 276 ? -10.402 2.595 -39.266 1.00 30.30 276 SER A CA 1
ATOM 2168 C C . SER A 1 276 ? -10.322 4.066 -38.825 1.00 30.30 276 SER A C 1
ATOM 2170 O O . SER A 1 276 ? -11.331 4.689 -38.500 1.00 30.30 276 SER A O 1
ATOM 2172 N N . LEU A 1 277 ? -9.123 4.638 -38.974 1.00 28.64 277 LEU A N 1
ATOM 2173 C CA . LEU A 1 277 ? -8.745 6.051 -38.837 1.00 28.64 277 LEU A CA 1
ATOM 2174 C C . LEU A 1 277 ? -9.306 6.941 -39.966 1.00 28.64 277 LEU A C 1
ATOM 2176 O O . LEU A 1 277 ? -8.638 7.130 -40.979 1.00 28.64 277 LEU A O 1
ATOM 2180 N N . SER A 1 278 ? -10.491 7.539 -39.810 1.00 29.14 278 SER A N 1
ATOM 2181 C CA . SER A 1 278 ? -10.909 8.611 -40.741 1.00 29.14 278 SER A CA 1
ATOM 2182 C C . SER A 1 278 ? -11.776 9.750 -40.180 1.00 29.14 278 SER A C 1
ATOM 2184 O O . SER A 1 278 ? -12.299 10.515 -40.981 1.00 29.14 278 SER A O 1
ATOM 2186 N N . GLN A 1 279 ? -11.919 9.952 -38.859 1.00 32.72 279 GLN A N 1
ATOM 2187 C CA . GLN A 1 279 ? -12.897 10.956 -38.374 1.00 32.72 279 GLN A CA 1
ATOM 2188 C C . GLN A 1 279 ? -12.500 11.966 -37.284 1.00 32.72 279 GLN A C 1
ATOM 2190 O O . GLN A 1 279 ? -13.315 12.835 -37.002 1.00 32.72 279 GLN A O 1
ATOM 2195 N N . CYS A 1 280 ? -11.288 11.988 -36.724 1.00 28.09 280 CYS A N 1
ATOM 2196 C CA . CYS A 1 280 ? -10.984 12.954 -35.649 1.00 28.09 280 CYS A CA 1
ATOM 2197 C C . CYS A 1 280 ? -9.898 13.968 -36.026 1.00 28.09 280 CYS A C 1
ATOM 2199 O O . CYS A 1 280 ? -8.754 13.856 -35.599 1.00 28.09 280 CYS A O 1
ATOM 2201 N N . LEU A 1 281 ? -10.275 14.987 -36.799 1.00 26.23 281 LEU A N 1
ATOM 2202 C CA . LEU A 1 281 ? -9.543 16.252 -36.903 1.00 26.23 281 LEU A CA 1
ATOM 2203 C C . LEU A 1 281 ? -10.555 17.400 -36.859 1.00 26.23 281 LEU A C 1
ATOM 2205 O O . LEU A 1 281 ? -11.176 17.669 -37.881 1.00 26.23 281 LEU A O 1
ATOM 2209 N N . GLN A 1 282 ? -10.712 18.041 -35.691 1.00 34.03 282 GLN A N 1
ATOM 2210 C CA . GLN A 1 282 ? -11.099 19.456 -35.505 1.00 34.03 282 GLN A CA 1
ATOM 2211 C C . GLN A 1 282 ? -11.343 19.774 -34.014 1.00 34.03 282 GLN A C 1
ATOM 2213 O O . GLN A 1 282 ? -12.422 19.464 -33.531 1.00 34.03 282 GLN A O 1
ATOM 2218 N N . ILE A 1 283 ? -10.407 20.444 -33.314 1.00 30.47 283 ILE A N 1
ATOM 2219 C CA . ILE A 1 283 ? -10.695 21.372 -32.185 1.00 30.47 283 ILE A CA 1
ATOM 2220 C C . ILE A 1 283 ? -9.633 22.510 -32.176 1.00 30.47 283 ILE A C 1
ATOM 2222 O O . ILE A 1 283 ? -8.470 22.225 -32.471 1.00 30.47 283 ILE A O 1
ATOM 2226 N N . PRO A 1 284 ? -9.994 23.789 -31.896 1.00 32.16 284 PRO A N 1
ATOM 2227 C CA . PRO A 1 284 ? -9.163 24.977 -32.124 1.00 32.16 284 PRO A CA 1
ATOM 2228 C C . PRO A 1 284 ? -8.357 25.475 -30.903 1.00 32.16 284 PRO A C 1
ATOM 2230 O O . PRO A 1 284 ? -8.549 25.060 -29.766 1.00 32.16 284 PRO A O 1
ATOM 2233 N N . SER A 1 285 ? -7.445 26.409 -31.190 1.00 36.22 285 SER A N 1
ATOM 2234 C CA . SER A 1 285 ? -6.395 26.994 -30.342 1.00 36.22 285 SER A CA 1
ATOM 2235 C C . SER A 1 285 ? -6.865 27.833 -29.139 1.00 36.22 285 SER A C 1
ATOM 2237 O O . SER A 1 285 ? -7.666 28.751 -29.311 1.00 36.22 285 SER A O 1
ATOM 2239 N N . LEU A 1 286 ? -6.229 27.642 -27.974 1.00 30.98 286 LEU A N 1
ATOM 2240 C CA . LEU A 1 286 ? -6.277 28.547 -26.812 1.00 30.98 286 LEU A CA 1
ATOM 2241 C C . LEU A 1 286 ? -4.871 29.062 -26.442 1.00 30.98 286 LEU A C 1
ATOM 2243 O O . LEU A 1 286 ? -3.883 28.327 -26.453 1.00 30.98 286 LEU A O 1
ATOM 2247 N N . SER A 1 287 ? -4.790 30.361 -26.152 1.00 36.19 287 SER A N 1
ATOM 2248 C CA . SER A 1 287 ? -3.571 31.145 -25.923 1.00 36.19 287 SER A CA 1
ATOM 2249 C C . SER A 1 287 ? -3.035 31.026 -24.489 1.00 36.19 287 SER A C 1
ATOM 2251 O O . SER A 1 287 ? -3.759 31.322 -23.540 1.00 36.19 287 SER A O 1
ATOM 2253 N N . TRP A 1 288 ? -1.749 30.685 -24.330 1.00 34.75 288 TRP A N 1
ATOM 2254 C CA . TRP A 1 288 ? -1.075 30.520 -23.029 1.00 34.75 288 TRP A CA 1
ATOM 2255 C C . TRP A 1 288 ? -0.146 31.688 -22.645 1.00 34.75 288 TRP A C 1
ATOM 2257 O O . TRP A 1 288 ? 0.470 32.333 -23.493 1.00 34.75 288 TRP A O 1
ATOM 2267 N N . ASN A 1 289 ? -0.001 31.901 -21.330 1.00 36.97 289 ASN A N 1
ATOM 2268 C CA . ASN A 1 289 ? 0.850 32.905 -20.679 1.00 36.97 289 ASN A CA 1
ATOM 2269 C C . ASN A 1 289 ? 2.370 32.675 -20.948 1.00 36.97 289 ASN A C 1
ATOM 2271 O O . ASN A 1 289 ? 2.871 31.574 -20.695 1.00 36.97 289 ASN A O 1
ATOM 2275 N N . PRO A 1 290 ? 3.150 33.692 -21.382 1.00 39.25 290 PRO A N 1
ATOM 2276 C CA . PRO A 1 290 ? 4.551 33.530 -21.805 1.00 39.25 290 PRO A CA 1
ATOM 2277 C C . PRO A 1 290 ? 5.549 33.091 -20.720 1.00 39.25 290 PRO A C 1
ATOM 2279 O O . PRO A 1 290 ? 6.587 32.519 -21.054 1.00 39.25 290 PRO A O 1
ATOM 2282 N N . ARG A 1 291 ? 5.280 33.352 -19.428 1.00 33.56 291 ARG A N 1
ATOM 2283 C CA . ARG A 1 291 ? 6.214 32.996 -18.335 1.00 33.56 291 ARG A CA 1
ATOM 2284 C C . ARG A 1 291 ? 6.146 31.518 -17.944 1.00 33.56 291 ARG A C 1
ATOM 2286 O O . ARG A 1 291 ? 7.175 30.945 -17.601 1.00 33.56 291 ARG A O 1
ATOM 2293 N N . VAL A 1 292 ? 4.973 30.897 -18.076 1.00 39.03 292 VAL A N 1
ATOM 2294 C CA . VAL A 1 292 ? 4.774 29.454 -17.854 1.00 39.03 292 VAL A CA 1
ATOM 2295 C C . VAL A 1 292 ? 5.476 28.652 -18.954 1.00 39.03 292 VAL A C 1
ATOM 2297 O O . VAL A 1 292 ? 6.188 27.699 -18.657 1.00 39.03 292 VAL A O 1
ATOM 2300 N N . ARG A 1 293 ? 5.427 29.129 -20.209 1.00 30.91 293 ARG A N 1
ATOM 2301 C CA . ARG A 1 293 ? 6.125 28.516 -21.356 1.00 30.91 293 ARG A CA 1
ATOM 2302 C C . ARG A 1 293 ? 7.612 28.245 -21.095 1.00 30.91 293 ARG A C 1
ATOM 2304 O O . ARG A 1 293 ? 8.113 27.214 -21.516 1.00 30.91 293 ARG A O 1
ATOM 2311 N N . ARG A 1 294 ? 8.332 29.138 -20.407 1.00 28.77 294 ARG A N 1
ATOM 2312 C CA . ARG A 1 294 ? 9.798 29.035 -20.274 1.00 28.77 294 ARG A CA 1
ATOM 2313 C C . ARG A 1 294 ? 10.256 28.006 -19.236 1.00 28.77 294 ARG A C 1
ATOM 2315 O O . ARG A 1 294 ? 11.236 27.316 -19.480 1.00 28.77 294 ARG A O 1
ATOM 2322 N N . ILE A 1 295 ? 9.545 27.885 -18.113 1.00 31.83 295 ILE A N 1
ATOM 2323 C CA . ILE A 1 295 ? 9.872 26.916 -17.049 1.00 31.83 295 ILE A CA 1
ATOM 2324 C C . ILE A 1 295 ? 9.396 25.512 -17.453 1.00 31.83 295 ILE A C 1
ATOM 2326 O O . ILE A 1 295 ? 10.124 24.540 -17.265 1.00 31.83 295 ILE A O 1
ATOM 2330 N N . SER A 1 296 ? 8.227 25.417 -18.100 1.00 34.44 296 SER A N 1
ATOM 2331 C CA . SER A 1 296 ? 7.689 24.159 -18.624 1.00 34.44 296 SER A CA 1
ATOM 2332 C C . SER A 1 296 ? 8.562 23.562 -19.730 1.00 34.44 296 SER A C 1
ATOM 2334 O O . SER A 1 296 ? 8.833 22.372 -19.679 1.00 34.44 296 SER A O 1
ATOM 2336 N N . ILE A 1 297 ? 9.082 24.359 -20.675 1.00 34.19 297 ILE A N 1
ATOM 2337 C CA . ILE A 1 297 ? 9.965 23.849 -21.745 1.00 34.19 297 ILE A CA 1
ATOM 2338 C C . ILE A 1 297 ? 11.277 23.284 -21.179 1.00 34.19 297 ILE A C 1
ATOM 2340 O O . ILE A 1 297 ? 11.756 22.271 -21.671 1.00 34.19 297 ILE A O 1
ATOM 2344 N N . GLN A 1 298 ? 11.850 23.890 -20.134 1.00 29.09 298 GLN A N 1
ATOM 2345 C CA . GLN A 1 298 ? 13.134 23.451 -19.574 1.00 29.09 298 GLN A CA 1
ATOM 2346 C C . GLN A 1 298 ? 13.016 22.112 -18.823 1.00 29.09 298 GLN A C 1
ATOM 2348 O O . GLN A 1 298 ? 13.871 21.241 -18.969 1.00 29.09 298 GLN A O 1
ATOM 2353 N N . VAL A 1 299 ? 11.949 21.933 -18.036 1.00 34.09 299 VAL A N 1
ATOM 2354 C CA . VAL A 1 299 ? 11.701 20.701 -17.266 1.00 34.09 299 VAL A CA 1
ATOM 2355 C C . VAL A 1 299 ? 11.198 19.575 -18.173 1.00 34.09 299 VAL A C 1
ATOM 2357 O O . VAL A 1 299 ? 11.691 18.456 -18.056 1.00 34.09 299 VAL A O 1
ATOM 2360 N N . ILE A 1 300 ? 10.306 19.876 -19.128 1.00 32.25 300 ILE A N 1
ATOM 2361 C CA . ILE A 1 300 ? 9.862 18.923 -20.158 1.00 32.25 300 ILE A CA 1
ATOM 2362 C C . ILE A 1 300 ? 11.062 18.457 -20.990 1.00 32.25 300 ILE A C 1
ATOM 2364 O O . ILE A 1 300 ? 11.279 17.260 -21.082 1.00 32.25 300 ILE A O 1
ATOM 2368 N N . ALA A 1 301 ? 11.929 19.360 -21.463 1.00 32.34 301 ALA A N 1
ATOM 2369 C CA . ALA A 1 301 ? 13.134 18.980 -22.206 1.00 32.34 301 ALA A CA 1
ATOM 2370 C C . ALA A 1 301 ? 14.134 18.161 -21.371 1.00 32.34 301 ALA A C 1
ATOM 2372 O O . ALA A 1 301 ? 14.841 17.316 -21.913 1.00 32.34 301 ALA A O 1
ATOM 2373 N N . THR A 1 302 ? 14.210 18.377 -20.054 1.00 31.27 302 THR A N 1
ATOM 2374 C CA . THR A 1 302 ? 15.090 17.596 -19.164 1.00 31.27 302 THR A CA 1
ATOM 2375 C C . THR A 1 302 ? 14.546 16.183 -18.921 1.00 31.27 302 THR A C 1
ATOM 2377 O O . THR A 1 302 ? 15.313 15.227 -18.907 1.00 31.27 302 THR A O 1
ATOM 2380 N N . ILE A 1 303 ? 13.231 16.023 -18.767 1.00 34.22 303 ILE A N 1
ATOM 2381 C CA . ILE A 1 303 ? 12.595 14.712 -18.556 1.00 34.22 303 ILE A CA 1
ATOM 2382 C C . ILE A 1 303 ? 12.496 13.940 -19.879 1.00 34.22 303 ILE A C 1
ATOM 2384 O O . ILE A 1 303 ? 12.854 12.766 -19.918 1.00 34.22 303 ILE A O 1
ATOM 2388 N N . GLU A 1 304 ? 12.102 14.601 -20.971 1.00 31.64 304 GLU A N 1
ATOM 2389 C CA . GLU A 1 304 ? 12.140 14.039 -22.326 1.00 31.64 304 GLU A CA 1
ATOM 2390 C C . GLU A 1 304 ? 13.564 13.642 -22.708 1.00 31.64 304 GLU A C 1
ATOM 2392 O O . GLU A 1 304 ? 13.744 12.560 -23.250 1.00 31.64 304 GLU A O 1
ATOM 2397 N N . SER A 1 305 ? 14.588 14.436 -22.367 1.00 35.00 305 SER A N 1
ATOM 2398 C CA . SER A 1 305 ? 15.975 14.022 -22.613 1.00 35.00 305 SER A CA 1
ATOM 2399 C C . SER A 1 305 ? 16.409 12.838 -21.756 1.00 35.00 305 SER A C 1
ATOM 2401 O O . SER A 1 305 ? 17.146 12.018 -22.276 1.00 35.00 305 SER A O 1
ATOM 2403 N N . HIS A 1 306 ? 15.951 12.675 -20.508 1.00 39.91 306 HIS A N 1
ATOM 2404 C CA . HIS A 1 306 ? 16.314 11.512 -19.679 1.00 39.91 306 HIS A CA 1
ATOM 2405 C C . HIS A 1 306 ? 15.601 10.218 -20.108 1.00 39.91 306 HIS A C 1
ATOM 2407 O O . HIS A 1 306 ? 16.236 9.167 -20.164 1.00 39.91 306 HIS A O 1
ATOM 2413 N N . PHE A 1 307 ? 14.312 10.277 -20.459 1.00 37.16 307 PHE A N 1
ATOM 2414 C CA . PHE A 1 307 ? 13.587 9.124 -21.013 1.00 37.16 307 PHE A CA 1
ATOM 2415 C C . PHE A 1 307 ? 14.056 8.787 -22.434 1.00 37.16 307 PHE A C 1
ATOM 2417 O O . PHE A 1 307 ? 14.335 7.627 -22.720 1.00 37.16 307 PHE A O 1
ATOM 2424 N N . SER A 1 308 ? 14.271 9.797 -23.286 1.00 48.00 308 SER A N 1
ATOM 2425 C CA . SER A 1 308 ? 14.917 9.621 -24.592 1.00 48.00 308 SER A CA 1
ATOM 2426 C C . SER A 1 308 ? 16.338 9.086 -24.459 1.00 48.00 308 SER A C 1
ATOM 2428 O O . SER A 1 308 ? 16.781 8.391 -25.360 1.00 48.00 308 SER A O 1
ATOM 2430 N N . MET A 1 309 ? 17.063 9.412 -23.386 1.00 50.25 309 MET A N 1
ATOM 2431 C CA . MET A 1 309 ? 18.421 8.929 -23.133 1.00 50.25 309 MET A CA 1
ATOM 2432 C C . MET A 1 309 ? 18.416 7.451 -22.729 1.00 50.25 309 MET A C 1
ATOM 2434 O O . MET A 1 309 ? 19.211 6.694 -23.270 1.00 50.25 309 MET A O 1
ATOM 2438 N N . LEU A 1 310 ? 17.508 7.014 -21.849 1.00 54.47 310 LEU A N 1
ATOM 2439 C CA . LEU A 1 310 ? 17.366 5.597 -21.482 1.00 54.47 310 LEU A CA 1
ATOM 2440 C C . LEU A 1 310 ? 16.931 4.738 -22.681 1.00 54.47 310 LEU A C 1
ATOM 2442 O O . LEU A 1 310 ? 17.551 3.705 -22.941 1.00 54.47 310 LEU A O 1
ATOM 2446 N N . ASP A 1 311 ? 15.956 5.210 -23.465 1.00 64.62 311 ASP A N 1
ATOM 2447 C CA . ASP A 1 311 ? 15.578 4.568 -24.728 1.00 64.62 311 ASP A CA 1
ATOM 2448 C C . ASP A 1 311 ? 16.745 4.583 -25.726 1.00 64.62 311 ASP A C 1
ATOM 2450 O O . ASP A 1 311 ? 17.012 3.575 -26.379 1.00 64.62 311 ASP A O 1
ATOM 2454 N N . HIS A 1 312 ? 17.492 5.688 -25.826 1.00 77.38 312 HIS A N 1
ATOM 2455 C CA . HIS A 1 312 ? 18.669 5.797 -26.695 1.00 77.38 312 HIS A CA 1
ATOM 2456 C C . HIS A 1 312 ? 19.781 4.834 -26.281 1.00 77.38 312 HIS A C 1
ATOM 2458 O O . HIS A 1 312 ? 20.403 4.237 -27.151 1.00 77.38 312 HIS A O 1
ATOM 2464 N N . HIS A 1 313 ? 20.017 4.626 -24.984 1.00 86.81 313 HIS A N 1
ATOM 2465 C CA . HIS A 1 313 ? 21.026 3.687 -24.488 1.00 86.81 313 HIS A CA 1
ATOM 2466 C C . HIS A 1 313 ? 20.695 2.253 -24.877 1.00 86.81 313 HIS A C 1
ATOM 2468 O O . HIS A 1 313 ? 21.548 1.547 -25.417 1.00 86.81 313 HIS A O 1
ATOM 2474 N N . GLU A 1 314 ? 19.452 1.831 -24.645 1.00 87.12 314 GLU A N 1
ATOM 2475 C CA . GLU A 1 314 ? 19.012 0.493 -25.022 1.00 87.12 314 GLU A CA 1
ATOM 2476 C C . GLU A 1 314 ? 19.049 0.304 -26.545 1.00 87.12 314 GLU A C 1
ATOM 2478 O O . GLU A 1 314 ? 19.610 -0.681 -27.030 1.00 87.12 314 GLU A O 1
ATOM 2483 N N . HIS A 1 315 ? 18.527 1.265 -27.315 1.00 87.25 315 HIS A N 1
ATOM 2484 C CA . HIS A 1 315 ? 18.559 1.207 -28.777 1.00 87.25 315 HIS A CA 1
ATOM 2485 C C . HIS A 1 315 ? 19.989 1.189 -29.322 1.00 87.25 315 HIS A C 1
ATOM 2487 O O . HIS A 1 315 ? 20.276 0.414 -30.234 1.00 87.25 315 HIS A O 1
ATOM 2493 N N . LEU A 1 316 ? 20.894 1.997 -28.765 1.00 92.50 316 LEU A N 1
ATOM 2494 C CA . LEU A 1 316 ? 22.299 2.049 -29.160 1.00 92.50 316 LEU A CA 1
ATOM 2495 C C . LEU A 1 316 ? 22.988 0.707 -28.920 1.00 92.50 316 LEU A C 1
ATOM 2497 O O . LEU A 1 316 ? 23.603 0.176 -29.841 1.00 92.50 316 LEU A O 1
ATOM 2501 N N . VAL A 1 317 ? 22.863 0.138 -27.717 1.00 93.38 317 VAL A N 1
ATOM 2502 C CA . VAL A 1 317 ? 23.494 -1.147 -27.384 1.00 93.38 317 VAL A CA 1
ATOM 2503 C C . VAL A 1 317 ? 22.942 -2.264 -28.262 1.00 93.38 317 VAL A C 1
ATOM 2505 O O . VAL A 1 317 ? 23.720 -3.007 -28.858 1.00 93.38 317 VAL A O 1
ATOM 2508 N N . ARG A 1 318 ? 21.616 -2.341 -28.436 1.00 94.25 318 ARG A N 1
ATOM 2509 C CA . ARG A 1 318 ? 20.998 -3.317 -29.346 1.00 94.25 318 ARG A CA 1
ATOM 2510 C C . ARG A 1 318 ? 21.487 -3.141 -30.782 1.00 94.25 318 ARG A C 1
ATOM 2512 O O . ARG A 1 318 ? 21.795 -4.132 -31.439 1.00 94.25 318 ARG A O 1
ATOM 2519 N N . ALA A 1 319 ? 21.602 -1.903 -31.262 1.00 93.38 319 ALA A N 1
ATOM 2520 C CA . ALA A 1 319 ? 22.075 -1.613 -32.611 1.00 93.38 319 ALA A CA 1
ATOM 2521 C C . ALA A 1 319 ? 23.557 -1.967 -32.806 1.00 93.38 319 ALA A C 1
ATOM 2523 O O . ALA A 1 319 ? 23.918 -2.455 -33.876 1.00 93.38 319 ALA A O 1
ATOM 2524 N N . VAL A 1 320 ? 24.406 -1.769 -31.791 1.00 95.44 320 VAL A N 1
ATOM 2525 C CA . VAL A 1 320 ? 25.816 -2.182 -31.842 1.00 95.44 320 VAL A CA 1
ATOM 2526 C C . VAL A 1 320 ? 25.926 -3.702 -31.830 1.00 95.44 320 VAL A C 1
ATOM 2528 O O . VAL A 1 320 ? 26.631 -4.242 -32.675 1.00 95.44 320 VAL A O 1
ATOM 2531 N N . CYS A 1 321 ? 25.192 -4.403 -30.958 1.00 95.06 321 CYS A N 1
ATOM 2532 C CA . CYS A 1 321 ? 25.167 -5.869 -30.923 1.00 95.06 321 CYS A CA 1
ATOM 2533 C C . CYS A 1 321 ? 24.693 -6.465 -32.258 1.00 95.06 321 CYS A C 1
ATOM 2535 O O . CYS A 1 321 ? 25.371 -7.316 -32.820 1.00 95.06 321 CYS A O 1
ATOM 2537 N N . GLN A 1 322 ? 23.605 -5.947 -32.835 1.00 94.38 322 GLN A N 1
ATOM 2538 C CA . GLN A 1 322 ? 23.155 -6.330 -34.183 1.00 94.38 322 GLN A CA 1
ATOM 2539 C C . GLN A 1 322 ? 24.155 -5.943 -35.282 1.00 94.38 322 GLN A C 1
ATOM 2541 O O . GLN A 1 322 ? 24.193 -6.559 -36.346 1.00 94.38 322 GLN A O 1
ATOM 2546 N N . GLY A 1 323 ? 24.924 -4.876 -35.067 1.00 94.75 323 GLY A N 1
ATOM 2547 C CA . GLY A 1 323 ? 26.031 -4.485 -35.926 1.00 94.75 323 GLY A CA 1
ATOM 2548 C C . GLY A 1 323 ? 27.157 -5.513 -35.892 1.00 94.75 323 GLY A C 1
ATOM 2549 O O . GLY A 1 323 ? 27.650 -5.886 -36.950 1.00 94.75 323 GLY A O 1
ATOM 2550 N N . LEU A 1 324 ? 27.513 -6.014 -34.705 1.00 93.81 324 LEU A N 1
ATOM 2551 C CA . LEU A 1 324 ? 28.553 -7.030 -34.524 1.00 93.81 324 LEU A CA 1
ATOM 2552 C C . LEU A 1 324 ? 28.206 -8.334 -35.254 1.00 93.81 324 LEU A C 1
ATOM 2554 O O . LEU A 1 324 ? 29.076 -8.905 -35.899 1.00 93.81 324 LEU A O 1
ATOM 2558 N N . GLU A 1 325 ? 26.938 -8.753 -35.254 1.00 94.56 325 GLU A N 1
ATOM 2559 C CA . GLU A 1 325 ? 26.470 -9.919 -36.031 1.00 94.56 325 GLU A CA 1
ATOM 2560 C C . GLU A 1 325 ? 26.646 -9.759 -37.551 1.00 94.56 325 GLU A C 1
ATOM 2562 O O . GLU A 1 325 ? 26.676 -10.740 -38.292 1.00 94.56 325 GLU A O 1
ATOM 2567 N N . LYS A 1 326 ? 26.745 -8.514 -38.035 1.00 94.25 326 LYS A N 1
ATOM 2568 C CA . LYS A 1 326 ? 26.905 -8.177 -39.458 1.00 94.25 326 LYS A CA 1
ATOM 2569 C C . LYS A 1 326 ? 28.352 -7.885 -39.845 1.00 94.25 326 LYS A C 1
ATOM 2571 O O . LYS A 1 326 ? 28.618 -7.661 -41.025 1.00 94.25 326 LYS A O 1
ATOM 2576 N N . CYS A 1 327 ? 29.266 -7.840 -38.879 1.00 94.19 327 CYS A N 1
ATOM 2577 C CA . CYS A 1 327 ? 30.669 -7.573 -39.141 1.00 94.19 327 CYS A CA 1
ATOM 2578 C C . CYS A 1 327 ? 31.347 -8.754 -39.847 1.00 94.19 327 CYS A C 1
ATOM 2580 O O . CYS A 1 327 ? 30.980 -9.920 -39.706 1.00 94.19 327 CYS A O 1
ATOM 2582 N N . SER A 1 328 ? 32.381 -8.427 -40.610 1.00 92.62 328 SER A N 1
ATOM 2583 C CA . SER A 1 328 ? 33.223 -9.361 -41.349 1.00 92.62 328 SER A CA 1
ATOM 2584 C C . SER A 1 328 ? 34.661 -8.823 -41.407 1.00 92.62 328 SER A C 1
ATOM 2586 O O . SER A 1 328 ? 34.889 -7.667 -41.043 1.00 92.62 328 SER A O 1
ATOM 2588 N N . PRO A 1 329 ? 35.645 -9.607 -41.885 1.00 90.56 329 PRO A N 1
ATOM 2589 C CA . PRO A 1 329 ? 37.007 -9.104 -42.098 1.00 90.56 329 PRO A CA 1
ATOM 2590 C C . PRO A 1 329 ? 37.080 -7.870 -43.011 1.00 90.56 329 PRO A C 1
ATOM 2592 O O . PRO A 1 329 ? 37.961 -7.024 -42.851 1.00 90.56 329 PRO A O 1
ATOM 2595 N N . ASP A 1 330 ? 36.150 -7.758 -43.962 1.00 93.31 330 ASP A N 1
ATOM 2596 C CA . ASP A 1 330 ? 36.153 -6.696 -44.968 1.00 93.31 330 ASP A CA 1
ATOM 2597 C C . ASP A 1 330 ? 35.384 -5.452 -44.502 1.00 93.31 330 ASP A C 1
ATOM 2599 O O . ASP A 1 330 ? 35.812 -4.323 -44.764 1.00 93.31 330 ASP A O 1
ATOM 2603 N N . ASP A 1 331 ? 34.291 -5.649 -43.760 1.00 94.88 331 ASP A N 1
ATOM 2604 C CA . ASP A 1 331 ? 33.410 -4.581 -43.285 1.00 94.88 331 ASP A CA 1
ATOM 2605 C C . ASP A 1 331 ? 33.054 -4.742 -41.802 1.00 94.88 331 ASP A C 1
ATOM 2607 O O . ASP A 1 331 ? 32.384 -5.695 -41.401 1.00 94.88 331 ASP A O 1
ATOM 2611 N N . VAL A 1 332 ? 33.484 -3.767 -40.998 1.00 96.06 332 VAL A N 1
ATOM 2612 C CA . VAL A 1 332 ? 33.211 -3.668 -39.554 1.00 96.06 332 VAL A CA 1
ATOM 2613 C C . VAL A 1 332 ? 32.411 -2.414 -39.194 1.00 96.06 332 VAL A C 1
ATOM 2615 O O . VAL A 1 332 ? 32.088 -2.190 -38.025 1.00 96.06 332 VAL A O 1
ATOM 2618 N N . GLU A 1 333 ? 32.050 -1.590 -40.182 1.00 96.88 333 GLU A N 1
ATOM 2619 C CA . GLU A 1 333 ? 31.266 -0.373 -39.963 1.00 96.88 333 GLU A CA 1
ATOM 2620 C C . GLU A 1 333 ? 29.855 -0.610 -39.414 1.00 96.88 333 GLU A C 1
ATOM 2622 O O . GLU A 1 333 ? 29.369 0.276 -38.698 1.00 96.88 333 GLU A O 1
ATOM 2627 N N . PRO A 1 334 ? 29.186 -1.763 -39.649 1.00 96.44 334 PRO A N 1
ATOM 2628 C CA . PRO A 1 334 ? 27.924 -2.066 -38.989 1.00 96.44 334 PRO A CA 1
ATOM 2629 C C . PRO A 1 334 ? 27.971 -1.887 -37.466 1.00 96.44 334 PRO A C 1
ATOM 2631 O O . PRO A 1 334 ? 26.985 -1.396 -36.915 1.00 96.44 334 PRO A O 1
ATOM 2634 N N . ALA A 1 335 ? 29.105 -2.189 -36.817 1.00 94.94 335 ALA A N 1
ATOM 2635 C CA . ALA A 1 335 ? 29.339 -1.937 -35.393 1.00 94.94 335 ALA A CA 1
ATOM 2636 C C . ALA A 1 335 ? 30.183 -0.675 -35.122 1.00 94.94 335 ALA A C 1
ATOM 2638 O O . ALA A 1 335 ? 29.842 0.119 -34.246 1.00 94.94 335 ALA A O 1
ATOM 2639 N N . ALA A 1 336 ? 31.272 -0.450 -35.868 1.00 95.62 336 ALA A N 1
ATOM 2640 C CA . ALA A 1 336 ? 32.259 0.588 -35.545 1.00 95.62 336 ALA A CA 1
ATOM 2641 C C . ALA A 1 336 ? 31.690 2.022 -35.575 1.00 95.62 336 ALA A C 1
ATOM 2643 O O . ALA A 1 336 ? 32.119 2.880 -34.804 1.00 95.62 336 ALA A O 1
ATOM 2644 N N . LYS A 1 337 ? 30.668 2.292 -36.400 1.00 95.19 337 LYS A N 1
ATOM 2645 C CA . LYS A 1 337 ? 30.070 3.635 -36.560 1.00 95.19 337 LYS A CA 1
ATOM 2646 C C . LYS A 1 337 ? 29.500 4.253 -35.271 1.00 95.19 337 LYS A C 1
ATOM 2648 O O . LYS A 1 337 ? 29.338 5.478 -35.188 1.00 95.19 337 LYS A O 1
ATOM 2653 N N . PHE A 1 338 ? 29.179 3.414 -34.287 1.00 96.56 338 PHE A N 1
ATOM 2654 C CA . PHE A 1 338 ? 28.580 3.813 -33.013 1.00 96.56 338 PHE A CA 1
ATOM 2655 C C . PHE A 1 338 ? 29.601 4.310 -31.978 1.00 96.56 338 PHE A C 1
ATOM 2657 O O . PHE A 1 338 ? 29.208 4.872 -30.956 1.00 96.56 338 PHE A O 1
ATOM 2664 N N . PHE A 1 339 ? 30.897 4.146 -32.242 1.00 97.38 339 PHE A N 1
ATOM 2665 C CA . PHE A 1 339 ? 31.975 4.538 -31.338 1.00 97.38 339 PHE A CA 1
ATOM 2666 C C . PHE A 1 339 ? 32.505 5.946 -31.645 1.00 97.38 339 PHE A C 1
ATOM 2668 O O . PHE A 1 339 ? 32.376 6.458 -32.765 1.00 97.38 339 PHE A O 1
ATOM 2675 N N . THR A 1 340 ? 33.079 6.603 -30.635 1.00 97.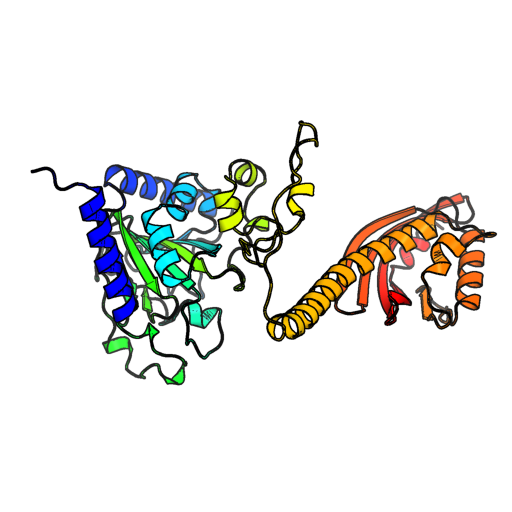38 340 THR A N 1
ATOM 2676 C CA . THR A 1 340 ? 33.740 7.903 -30.800 1.00 97.38 340 THR A CA 1
ATOM 2677 C C . THR A 1 340 ? 35.112 7.750 -31.473 1.00 97.38 340 THR A C 1
ATOM 2679 O O . THR A 1 340 ? 35.722 6.681 -31.407 1.00 97.38 340 THR A O 1
ATOM 2682 N N . PRO A 1 341 ? 35.652 8.810 -32.110 1.00 96.88 341 PRO A N 1
ATOM 2683 C CA . PRO A 1 341 ? 37.007 8.779 -32.668 1.00 96.88 341 PRO A CA 1
ATOM 2684 C C . PRO A 1 341 ? 38.096 8.430 -31.642 1.00 96.88 341 PRO A C 1
ATOM 2686 O O . PRO A 1 341 ? 39.103 7.827 -32.006 1.00 96.88 341 PRO A O 1
ATOM 2689 N N . ASP A 1 342 ? 37.879 8.791 -30.374 1.00 96.06 342 ASP A N 1
ATOM 2690 C CA . ASP A 1 342 ? 38.773 8.606 -29.226 1.00 96.06 342 ASP A CA 1
ATOM 2691 C C . ASP A 1 342 ? 38.392 7.412 -28.327 1.00 96.06 342 ASP A C 1
ATOM 2693 O O . ASP A 1 342 ? 38.793 7.375 -27.165 1.00 96.06 342 ASP A O 1
ATOM 2697 N N . VAL A 1 343 ? 37.618 6.446 -28.842 1.00 97.19 343 VAL A N 1
ATOM 2698 C CA . VAL A 1 343 ? 37.134 5.285 -28.075 1.00 97.19 343 VAL A CA 1
ATOM 2699 C C . VAL A 1 343 ? 38.256 4.525 -27.354 1.00 97.19 343 VAL A C 1
ATOM 2701 O O . VAL A 1 343 ? 39.342 4.329 -27.899 1.00 97.19 343 VAL A O 1
ATOM 2704 N N . VAL A 1 344 ? 37.966 4.015 -26.157 1.00 96.25 344 VAL A N 1
ATOM 2705 C CA . VAL A 1 344 ? 38.793 3.009 -25.475 1.00 96.25 344 VAL A CA 1
ATOM 2706 C C . VAL A 1 344 ? 38.017 1.696 -25.345 1.00 96.25 344 VAL A C 1
ATOM 2708 O O . VAL A 1 344 ? 37.033 1.619 -24.612 1.00 96.25 344 VAL A O 1
ATOM 2711 N N . PHE A 1 345 ? 38.455 0.648 -26.042 1.00 93.69 345 PHE A N 1
ATOM 2712 C CA . PHE A 1 345 ? 37.801 -0.664 -26.027 1.00 93.69 345 PHE A CA 1
ATOM 2713 C C . PHE A 1 345 ? 38.685 -1.712 -25.347 1.00 93.69 345 PHE A C 1
ATOM 2715 O O . PHE A 1 345 ? 39.826 -1.944 -25.752 1.00 93.69 345 PHE A O 1
ATOM 2722 N N . HIS A 1 346 ? 38.149 -2.357 -24.313 1.00 88.31 346 HIS A N 1
ATOM 2723 C CA . HIS A 1 346 ? 38.798 -3.430 -23.572 1.00 88.31 346 HIS A CA 1
ATOM 2724 C C . HIS A 1 346 ? 38.072 -4.751 -23.814 1.00 88.31 346 HIS A C 1
ATOM 2726 O O . HIS A 1 346 ? 36.983 -4.984 -23.289 1.00 88.31 346 HIS A O 1
ATOM 2732 N N . MET A 1 347 ? 38.735 -5.646 -24.536 1.00 74.50 347 MET A N 1
ATOM 2733 C CA . MET A 1 347 ? 38.368 -7.055 -24.599 1.00 74.50 347 MET A CA 1
ATOM 2734 C C . MET A 1 347 ? 39.199 -7.795 -23.550 1.00 74.50 347 MET A C 1
ATOM 2736 O O . MET A 1 347 ? 40.424 -7.863 -23.683 1.00 74.50 347 MET A O 1
ATOM 2740 N N . TRP A 1 348 ? 38.585 -8.296 -22.476 1.00 56.25 348 TRP A N 1
ATOM 2741 C CA . TRP A 1 348 ? 39.346 -8.958 -21.414 1.00 56.25 348 TRP A CA 1
ATOM 2742 C C . TRP A 1 348 ? 39.781 -10.373 -21.825 1.00 56.25 348 TRP A C 1
ATOM 2744 O O . TRP A 1 348 ? 39.120 -11.360 -21.540 1.00 56.25 348 TRP A O 1
ATOM 2754 N N . GLY A 1 349 ? 40.929 -10.463 -22.500 1.00 52.94 349 GLY A N 1
ATOM 2755 C CA . GLY A 1 349 ? 41.750 -11.672 -22.609 1.00 52.94 349 GLY A CA 1
ATOM 2756 C C . GLY A 1 349 ? 43.051 -11.500 -21.806 1.00 52.94 349 GLY A C 1
ATOM 2757 O O . GLY A 1 349 ? 43.449 -10.360 -21.562 1.00 52.94 349 GLY A O 1
ATOM 2758 N N . PRO A 1 350 ? 43.755 -12.576 -21.398 1.00 42.12 350 PRO A N 1
ATOM 2759 C CA . PRO A 1 350 ? 44.776 -12.505 -20.344 1.00 42.12 350 PRO A CA 1
ATOM 2760 C C . PRO A 1 350 ? 45.975 -11.565 -20.572 1.00 42.12 350 PRO A C 1
ATOM 2762 O O . PRO A 1 350 ? 46.715 -11.349 -19.619 1.00 42.12 350 PRO A O 1
ATOM 2765 N N . HIS A 1 351 ? 46.193 -10.983 -21.761 1.00 50.62 351 HIS A N 1
ATOM 2766 C CA . HIS A 1 351 ? 47.392 -10.179 -22.055 1.00 50.62 351 HIS A CA 1
ATOM 2767 C C . HIS A 1 351 ? 47.204 -9.003 -23.038 1.00 50.62 351 HIS A C 1
ATOM 2769 O O . HIS A 1 351 ? 48.194 -8.519 -23.585 1.00 50.62 351 HIS A O 1
ATOM 2775 N N . ASN A 1 352 ? 45.987 -8.494 -23.260 1.00 65.31 352 ASN A N 1
ATOM 2776 C CA . ASN A 1 352 ? 45.772 -7.460 -24.285 1.00 65.31 352 ASN A CA 1
ATOM 2777 C C . ASN A 1 352 ? 45.689 -6.040 -23.705 1.00 65.31 352 ASN A C 1
ATOM 2779 O O . ASN A 1 352 ? 44.911 -5.761 -22.792 1.00 65.31 352 ASN A O 1
ATOM 2783 N N . ALA A 1 353 ? 46.483 -5.126 -24.272 1.00 79.06 353 ALA A N 1
ATOM 2784 C CA . ALA A 1 353 ? 46.294 -3.691 -24.085 1.00 79.06 353 ALA A CA 1
ATOM 2785 C C . ALA A 1 353 ? 44.951 -3.253 -24.708 1.00 79.06 353 ALA A C 1
ATOM 2787 O O . ALA A 1 353 ? 44.509 -3.868 -25.681 1.00 79.06 353 ALA A O 1
ATOM 2788 N N . PRO A 1 354 ? 44.291 -2.206 -24.180 1.00 88.88 354 PRO A N 1
ATOM 2789 C CA . PRO A 1 354 ? 43.082 -1.681 -24.803 1.00 88.88 354 PRO A CA 1
ATOM 2790 C C . PRO A 1 354 ? 43.343 -1.177 -26.221 1.00 88.88 354 PRO A C 1
ATOM 2792 O O . PRO A 1 354 ? 44.406 -0.625 -26.512 1.00 88.88 354 PRO A O 1
ATOM 2795 N N . LEU A 1 355 ? 42.329 -1.292 -27.076 1.00 91.81 355 LEU A N 1
ATOM 2796 C CA . LEU A 1 355 ? 42.299 -0.603 -28.360 1.00 91.81 355 LEU A CA 1
ATOM 2797 C C . LEU A 1 355 ? 41.941 0.861 -28.096 1.00 91.81 355 LEU A C 1
ATOM 2799 O O . LEU A 1 355 ? 40.902 1.142 -27.496 1.00 91.81 355 LEU A O 1
ATOM 2803 N N . VAL A 1 356 ? 42.807 1.783 -28.516 1.00 95.19 356 VAL A N 1
ATOM 2804 C CA . VAL A 1 356 ? 42.630 3.224 -28.290 1.00 95.19 356 VAL A CA 1
ATOM 2805 C C . VAL A 1 356 ? 42.500 3.944 -29.628 1.00 95.19 356 VAL A C 1
ATOM 2807 O O . VAL A 1 356 ? 43.429 3.953 -30.434 1.00 95.19 356 VAL A O 1
ATOM 2810 N N . GLY A 1 357 ? 41.343 4.565 -29.841 1.00 95.88 357 GLY A N 1
ATOM 2811 C CA . GLY A 1 357 ? 40.962 5.267 -31.061 1.00 95.88 357 GLY A CA 1
ATOM 2812 C C . GLY A 1 357 ? 40.231 4.388 -32.081 1.00 95.88 357 GLY A C 1
ATOM 2813 O O . GLY A 1 357 ? 40.410 3.170 -32.139 1.00 95.88 357 GLY A O 1
ATOM 2814 N N . ILE A 1 358 ? 39.406 5.023 -32.919 1.00 96.31 358 ILE A N 1
ATOM 2815 C CA . ILE A 1 358 ? 38.509 4.325 -33.858 1.00 96.31 358 ILE A CA 1
ATOM 2816 C C . ILE A 1 358 ? 39.249 3.471 -34.897 1.00 96.31 358 ILE A C 1
ATOM 2818 O O . ILE A 1 358 ? 38.770 2.404 -35.269 1.00 96.31 358 ILE A O 1
ATOM 2822 N N . GLU A 1 359 ? 40.439 3.888 -35.329 1.00 95.69 359 GLU A N 1
ATOM 2823 C CA . GLU A 1 359 ? 41.248 3.115 -36.279 1.00 95.69 359 GLU A CA 1
ATOM 2824 C C . GLU A 1 359 ? 41.791 1.826 -35.646 1.00 95.69 359 GLU A C 1
ATOM 2826 O O . GLU A 1 359 ? 41.753 0.766 -36.271 1.00 95.69 359 GLU A O 1
ATOM 2831 N N . ALA A 1 360 ? 42.219 1.887 -34.378 1.00 94.38 360 ALA A N 1
ATOM 2832 C CA . ALA A 1 360 ? 42.652 0.706 -33.635 1.00 94.38 360 ALA A CA 1
ATOM 2833 C C . ALA A 1 360 ? 41.479 -0.247 -33.366 1.00 94.38 360 ALA A C 1
ATOM 2835 O O . ALA A 1 360 ? 41.633 -1.460 -33.501 1.00 94.38 360 ALA A O 1
ATOM 2836 N N . LEU A 1 361 ? 40.296 0.295 -33.045 1.00 94.75 361 LEU A N 1
ATOM 2837 C CA . LEU A 1 361 ? 39.068 -0.489 -32.894 1.00 94.75 361 LEU A CA 1
ATOM 2838 C C . LEU A 1 361 ? 38.720 -1.239 -34.186 1.00 94.75 361 LEU A C 1
ATOM 2840 O O . LEU A 1 361 ? 38.493 -2.445 -34.156 1.00 94.75 361 LEU A O 1
ATOM 2844 N N . ARG A 1 362 ? 38.702 -0.532 -35.324 1.00 95.62 362 ARG A N 1
ATOM 2845 C CA . ARG A 1 362 ? 38.394 -1.113 -36.638 1.00 95.62 362 ARG A CA 1
ATOM 2846 C C . ARG A 1 362 ? 39.338 -2.252 -36.984 1.00 95.62 362 ARG A C 1
ATOM 2848 O O . ARG A 1 362 ? 38.873 -3.305 -37.409 1.00 95.62 362 ARG A O 1
ATOM 2855 N N . LEU A 1 363 ? 40.641 -2.051 -36.790 1.00 91.75 363 LEU A N 1
ATOM 2856 C CA . LEU A 1 363 ? 41.636 -3.086 -37.052 1.00 91.75 363 LEU A CA 1
ATOM 2857 C C . LEU A 1 363 ? 41.424 -4.302 -36.140 1.00 91.75 363 LEU A C 1
ATOM 2859 O O . LEU A 1 363 ? 41.333 -5.418 -36.636 1.00 91.75 363 LEU A O 1
ATOM 2863 N N . GLY A 1 364 ? 41.227 -4.082 -34.836 1.00 90.31 364 GLY A N 1
ATOM 2864 C CA . GLY A 1 364 ? 40.972 -5.165 -33.883 1.00 90.31 364 GLY A CA 1
ATOM 2865 C C . GLY A 1 364 ? 39.687 -5.950 -34.170 1.00 90.31 364 GLY A C 1
ATOM 2866 O O . GLY A 1 364 ? 39.665 -7.174 -34.035 1.00 90.31 364 GLY A O 1
ATOM 2867 N N . PHE A 1 365 ? 38.618 -5.281 -34.614 1.00 92.44 365 PHE A N 1
ATOM 2868 C CA . PHE A 1 365 ? 37.398 -5.962 -35.056 1.00 92.44 365 PHE A CA 1
ATOM 2869 C C . PHE A 1 365 ? 37.656 -6.788 -36.316 1.00 92.44 365 PHE A C 1
ATOM 2871 O O . PHE A 1 365 ? 37.280 -7.957 -36.347 1.00 92.44 365 PHE A O 1
ATOM 2878 N N . LYS A 1 366 ? 38.340 -6.233 -37.325 1.00 91.50 366 LYS A N 1
ATOM 2879 C CA . LYS A 1 366 ? 38.688 -6.983 -38.542 1.00 91.50 366 LYS A CA 1
ATOM 2880 C C . LYS A 1 366 ? 39.485 -8.238 -38.208 1.00 91.50 366 LYS A C 1
ATOM 2882 O O . LYS A 1 366 ? 39.101 -9.318 -38.647 1.00 91.50 366 LYS A O 1
ATOM 2887 N N . ASP A 1 367 ? 40.508 -8.102 -37.367 1.00 88.12 367 ASP A N 1
ATOM 2888 C CA . ASP A 1 367 ? 41.334 -9.217 -36.901 1.00 88.12 367 ASP A CA 1
ATOM 2889 C C . ASP A 1 367 ? 40.495 -10.283 -36.179 1.00 88.12 367 ASP A C 1
ATOM 2891 O O . ASP A 1 367 ? 40.645 -11.477 -36.436 1.00 88.12 367 ASP A O 1
ATOM 2895 N N . THR A 1 368 ? 39.544 -9.868 -35.337 1.00 86.62 368 THR A N 1
ATOM 2896 C CA . THR A 1 368 ? 38.625 -10.787 -34.642 1.00 86.62 368 THR A CA 1
ATOM 2897 C C . THR A 1 368 ? 37.759 -11.575 -35.631 1.00 86.62 368 THR A C 1
ATOM 2899 O O . THR A 1 368 ? 37.661 -12.801 -35.545 1.00 86.62 368 THR A O 1
ATOM 2902 N N . PHE A 1 369 ? 37.160 -10.899 -36.614 1.00 88.50 369 PHE A N 1
ATOM 2903 C CA . PHE A 1 369 ? 36.252 -11.525 -37.581 1.00 88.50 369 PHE A CA 1
ATOM 2904 C C . PHE A 1 369 ? 36.964 -12.351 -38.671 1.00 88.50 369 PHE A C 1
ATOM 2906 O O . PHE A 1 369 ? 36.295 -13.055 -39.438 1.00 88.50 369 PHE A O 1
ATOM 2913 N N . ILE A 1 370 ? 38.306 -12.348 -38.724 1.00 88.00 370 ILE A N 1
ATOM 2914 C CA . ILE A 1 370 ? 39.080 -13.342 -39.497 1.00 88.00 370 ILE A CA 1
ATOM 2915 C C . ILE A 1 370 ? 38.844 -14.740 -38.916 1.00 88.00 370 ILE A C 1
ATOM 2917 O O . ILE A 1 370 ? 38.528 -15.669 -39.663 1.00 88.00 370 ILE A O 1
ATOM 2921 N N . SER A 1 371 ? 38.942 -14.866 -37.591 1.00 82.50 371 SER A N 1
ATOM 2922 C CA . SER A 1 371 ? 38.840 -16.138 -36.867 1.00 82.50 371 SER A CA 1
ATOM 2923 C C . SER A 1 371 ? 37.426 -16.484 -36.405 1.00 82.50 371 SER A C 1
ATOM 2925 O O . SER A 1 371 ? 37.182 -17.619 -36.014 1.00 82.50 371 SER A O 1
ATOM 2927 N N . VAL A 1 372 ? 36.480 -15.549 -36.446 1.00 86.00 372 VAL A N 1
ATOM 2928 C CA . VAL A 1 372 ? 35.109 -15.750 -35.955 1.00 86.00 372 VAL A CA 1
ATOM 2929 C C . VAL A 1 372 ? 34.117 -15.841 -37.120 1.00 86.00 372 VAL A C 1
ATOM 2931 O O . VAL A 1 372 ? 34.117 -14.997 -38.017 1.00 86.00 372 VAL A O 1
ATOM 2934 N N . LYS A 1 373 ? 33.252 -16.864 -37.112 1.00 85.94 373 LYS A N 1
ATOM 2935 C CA . LYS A 1 373 ? 32.142 -17.062 -38.066 1.00 85.94 373 LYS A CA 1
ATOM 2936 C C . LYS A 1 373 ? 30.812 -17.254 -37.335 1.00 85.94 373 LYS A C 1
ATOM 2938 O O . LYS A 1 373 ? 30.801 -17.684 -36.187 1.00 85.94 373 LYS A O 1
ATOM 2943 N N . ASP A 1 374 ? 29.707 -16.936 -38.013 1.00 89.56 374 ASP A N 1
ATOM 2944 C CA . ASP A 1 374 ? 28.327 -17.096 -37.509 1.00 89.56 374 ASP A CA 1
ATOM 2945 C C . ASP A 1 374 ? 28.107 -16.469 -36.128 1.00 89.56 374 ASP A C 1
ATOM 2947 O O . ASP A 1 374 ? 27.499 -17.070 -35.244 1.00 89.56 374 ASP A O 1
ATOM 2951 N N . PHE A 1 375 ? 28.659 -15.272 -35.941 1.00 92.38 375 PHE A N 1
ATOM 2952 C CA . PHE A 1 375 ? 28.587 -14.544 -34.686 1.00 92.38 375 PHE A CA 1
ATOM 2953 C C . PHE A 1 375 ? 27.154 -14.072 -34.419 1.00 92.38 375 PHE A C 1
ATOM 2955 O O . PHE A 1 375 ? 26.563 -13.372 -35.240 1.00 92.38 375 PHE A O 1
ATOM 2962 N N . GLN A 1 376 ? 26.607 -14.458 -33.272 1.00 94.56 376 GLN A N 1
ATOM 2963 C CA . GLN A 1 376 ? 25.263 -14.124 -32.810 1.00 94.56 376 GLN A CA 1
ATOM 2964 C C . GLN A 1 376 ? 25.324 -13.601 -31.381 1.00 94.56 376 GLN A C 1
ATOM 2966 O O . GLN A 1 376 ? 26.073 -14.130 -30.557 1.00 94.56 376 GLN A O 1
ATOM 2971 N N . VAL A 1 377 ? 24.505 -12.597 -31.078 1.00 96.00 377 VAL A N 1
ATOM 2972 C CA . VAL A 1 377 ? 24.445 -11.957 -29.768 1.00 96.00 377 VAL A CA 1
ATOM 2973 C C . VAL A 1 377 ? 23.031 -12.059 -29.204 1.00 96.00 377 VAL A C 1
ATOM 2975 O O . VAL A 1 377 ? 22.090 -11.423 -29.673 1.00 96.00 377 VAL A O 1
ATOM 2978 N N . GLU A 1 378 ? 22.885 -12.817 -28.126 1.00 96.06 378 GLU A N 1
ATOM 2979 C CA . GLU A 1 378 ? 21.655 -12.914 -27.348 1.00 96.06 378 GLU A CA 1
ATOM 2980 C C . GLU A 1 378 ? 21.750 -11.979 -26.136 1.00 96.06 378 GLU A C 1
ATOM 2982 O O . GLU A 1 378 ? 22.505 -12.224 -25.198 1.00 96.06 378 GLU A O 1
ATOM 2987 N N . ILE A 1 379 ? 21.002 -10.877 -26.150 1.00 96.25 379 ILE A N 1
ATOM 2988 C CA . ILE A 1 379 ? 20.964 -9.932 -25.026 1.00 96.25 379 ILE A CA 1
ATOM 2989 C C . ILE A 1 379 ? 20.028 -10.481 -23.948 1.00 96.25 379 ILE A C 1
ATOM 2991 O O . ILE A 1 379 ? 18.838 -10.656 -24.209 1.00 96.25 379 ILE A O 1
ATOM 2995 N N . LEU A 1 380 ? 20.551 -10.684 -22.737 1.00 91.94 380 LEU A N 1
ATOM 2996 C CA . LEU A 1 380 ? 19.775 -11.135 -21.580 1.00 91.94 380 LEU A CA 1
ATOM 2997 C C . LEU A 1 380 ? 19.188 -9.945 -20.820 1.00 91.94 380 LEU A C 1
ATOM 2999 O O . LEU A 1 380 ? 17.978 -9.868 -20.612 1.00 91.94 380 LEU A O 1
ATOM 3003 N N . THR A 1 381 ? 20.048 -8.988 -20.466 1.00 93.44 381 THR A N 1
ATOM 3004 C CA . THR A 1 381 ? 19.683 -7.848 -19.620 1.00 93.44 381 THR A CA 1
ATOM 3005 C C . THR A 1 381 ? 20.432 -6.595 -20.061 1.00 93.44 381 THR A C 1
ATOM 3007 O O . THR A 1 381 ? 21.631 -6.640 -20.334 1.00 93.44 381 THR A O 1
ATOM 3010 N N . ILE A 1 382 ? 19.746 -5.449 -20.078 1.00 93.62 382 ILE A N 1
ATOM 3011 C CA . ILE A 1 382 ? 20.370 -4.125 -20.192 1.00 93.62 382 ILE A CA 1
ATOM 3012 C C . ILE A 1 382 ? 19.962 -3.304 -18.970 1.00 93.62 382 ILE A C 1
ATOM 3014 O O . ILE A 1 382 ? 18.784 -3.233 -18.627 1.00 93.62 382 ILE A O 1
ATOM 3018 N N . ALA A 1 383 ? 20.932 -2.666 -18.322 1.00 88.88 383 ALA A N 1
ATOM 3019 C CA . ALA A 1 383 ? 20.701 -1.692 -17.262 1.00 88.88 383 ALA A CA 1
ATOM 3020 C C . ALA A 1 383 ? 21.519 -0.435 -17.553 1.00 88.88 383 ALA A C 1
ATOM 3022 O O . ALA A 1 383 ? 22.644 -0.527 -18.032 1.00 88.88 383 ALA A O 1
ATOM 3023 N N . SER A 1 384 ? 20.996 0.753 -17.266 1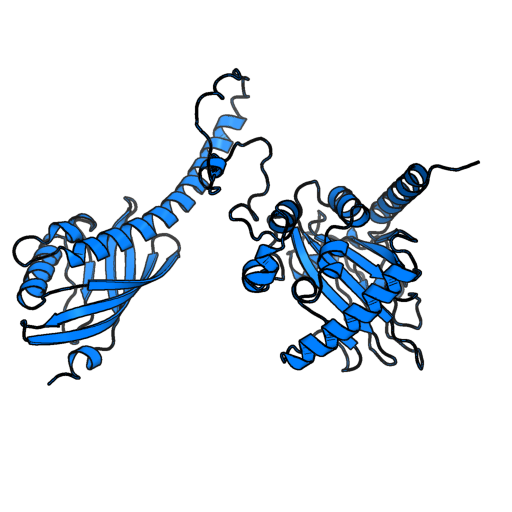.00 89.81 384 SER A N 1
ATOM 3024 C CA . SER A 1 384 ? 21.762 1.988 -17.450 1.00 89.81 384 SER A CA 1
ATOM 3025 C C . SER A 1 384 ? 21.524 2.986 -16.326 1.00 89.81 384 SER A C 1
ATOM 3027 O O . SER A 1 384 ? 20.479 2.994 -15.675 1.00 89.81 384 SER A O 1
ATOM 3029 N N . HIS A 1 385 ? 22.539 3.806 -16.073 1.00 84.75 385 HIS A N 1
ATOM 3030 C CA . HIS A 1 385 ? 22.505 4.885 -15.099 1.00 84.75 385 HIS A CA 1
ATOM 3031 C C . HIS A 1 385 ? 23.411 6.022 -15.572 1.00 84.75 385 HIS A C 1
ATOM 3033 O O . HIS A 1 385 ? 24.607 5.811 -15.781 1.00 84.75 385 HIS A O 1
ATOM 3039 N N . ALA A 1 386 ? 22.846 7.225 -15.728 1.00 88.00 386 ALA A N 1
ATOM 3040 C CA . ALA A 1 386 ? 23.524 8.339 -16.392 1.00 88.00 386 ALA A CA 1
ATOM 3041 C C . ALA A 1 386 ? 24.137 7.860 -17.723 1.00 88.00 386 ALA A C 1
ATOM 3043 O O . ALA A 1 386 ? 23.476 7.138 -18.458 1.00 88.00 386 ALA A O 1
ATOM 3044 N N . ASN A 1 387 ? 25.396 8.180 -18.014 1.00 90.69 387 ASN A N 1
ATOM 3045 C CA . ASN A 1 387 ? 26.052 7.800 -19.269 1.00 90.69 387 ASN A CA 1
ATOM 3046 C C . ASN A 1 387 ? 26.669 6.390 -19.247 1.00 90.69 387 ASN A C 1
ATOM 3048 O O . ASN A 1 387 ? 27.462 6.065 -20.129 1.00 90.69 387 ASN A O 1
ATOM 3052 N N . THR A 1 388 ? 26.371 5.570 -18.238 1.00 93.81 388 THR A N 1
ATOM 3053 C CA . THR A 1 388 ? 26.915 4.215 -18.115 1.00 93.81 388 THR A CA 1
ATOM 3054 C C . THR A 1 388 ? 25.838 3.183 -18.424 1.00 93.81 388 THR A C 1
ATOM 3056 O O . THR A 1 388 ? 24.733 3.246 -17.883 1.00 93.81 388 THR A O 1
ATOM 3059 N N . VAL A 1 389 ? 26.170 2.210 -19.270 1.00 95.69 389 VAL A N 1
ATOM 3060 C CA . VAL A 1 389 ? 25.291 1.104 -19.658 1.00 95.69 389 VAL A CA 1
ATOM 3061 C C . VAL A 1 389 ? 25.971 -0.223 -19.342 1.00 95.69 389 VAL A C 1
ATOM 3063 O O . VAL A 1 389 ? 27.134 -0.433 -19.672 1.00 95.69 389 VAL A O 1
ATOM 3066 N N . PHE A 1 390 ? 25.233 -1.119 -18.703 1.00 96.44 390 PHE A N 1
ATOM 3067 C CA . PHE A 1 390 ? 25.590 -2.507 -18.461 1.00 96.44 390 PHE A CA 1
ATOM 3068 C C . PHE A 1 390 ? 24.783 -3.379 -19.416 1.00 96.44 390 PHE A C 1
ATOM 3070 O O . PHE A 1 390 ? 23.561 -3.234 -19.501 1.00 96.44 390 PHE A O 1
ATOM 3077 N N . VAL A 1 391 ? 25.452 -4.286 -20.118 1.00 97.00 391 VAL A N 1
ATOM 3078 C CA . VAL A 1 391 ? 24.807 -5.263 -20.998 1.00 97.00 391 VAL A CA 1
ATOM 3079 C C . VAL A 1 391 ? 25.276 -6.664 -20.651 1.00 97.00 391 VAL A C 1
ATOM 3081 O O . VAL A 1 391 ? 26.443 -6.998 -20.825 1.00 97.00 391 VAL A O 1
ATOM 3084 N N . GLU A 1 392 ? 24.358 -7.484 -20.159 1.00 97.38 392 GLU A N 1
ATOM 3085 C CA . GLU A 1 392 ? 24.553 -8.919 -19.996 1.00 97.38 392 GLU A CA 1
ATOM 3086 C C . GLU A 1 392 ? 24.091 -9.619 -21.276 1.00 97.38 392 GLU A C 1
ATOM 3088 O O . GLU A 1 392 ? 22.959 -9.419 -21.735 1.00 97.38 392 GLU A O 1
ATOM 3093 N N . ARG A 1 393 ? 24.974 -10.416 -21.878 1.00 96.31 393 ARG A N 1
ATOM 3094 C CA . ARG A 1 393 ? 24.712 -11.082 -23.155 1.00 96.31 393 ARG A CA 1
ATOM 3095 C C . ARG A 1 393 ? 25.412 -12.430 -23.257 1.00 96.31 393 ARG A C 1
ATOM 3097 O O . ARG A 1 393 ? 26.418 -12.681 -22.593 1.00 96.31 393 ARG A O 1
ATOM 3104 N N . VAL A 1 394 ? 24.883 -13.266 -24.139 1.00 95.88 394 VAL A N 1
ATOM 3105 C CA . VAL A 1 394 ? 25.494 -14.520 -24.566 1.00 95.88 394 VAL A CA 1
ATOM 3106 C C . VAL A 1 394 ? 25.908 -14.382 -26.021 1.00 95.88 394 VAL A C 1
ATOM 3108 O O . VAL A 1 394 ? 25.080 -14.096 -26.883 1.00 95.88 394 VAL A O 1
ATOM 3111 N N . GLU A 1 395 ? 27.187 -14.589 -26.302 1.00 93.38 395 GLU A N 1
ATOM 3112 C CA . GLU A 1 395 ? 27.714 -14.584 -27.664 1.00 93.38 395 GLU A CA 1
ATOM 3113 C C . GLU A 1 395 ? 27.920 -16.019 -28.142 1.00 93.38 395 GLU A C 1
ATOM 3115 O O . GLU A 1 395 ? 28.523 -16.837 -27.444 1.00 93.38 395 GLU A O 1
ATOM 3120 N N . ARG A 1 396 ? 27.415 -16.338 -29.334 1.00 93.12 396 ARG A N 1
ATOM 3121 C CA . ARG A 1 396 ? 27.563 -17.653 -29.968 1.00 93.12 396 ARG A CA 1
ATOM 3122 C C . ARG A 1 396 ? 28.274 -17.491 -31.289 1.00 93.12 396 ARG A C 1
ATOM 3124 O O . ARG A 1 396 ? 27.920 -16.622 -32.076 1.00 93.12 396 ARG A O 1
ATOM 3131 N N . MET A 1 397 ? 29.279 -18.318 -31.530 1.00 91.38 397 MET A N 1
ATOM 3132 C CA . MET A 1 397 ? 30.107 -18.193 -32.722 1.00 91.38 397 MET A CA 1
ATOM 3133 C C . MET A 1 397 ? 30.824 -19.495 -33.055 1.00 91.38 397 MET A C 1
ATOM 3135 O O . MET A 1 397 ? 30.901 -20.397 -32.227 1.00 91.38 397 MET A O 1
ATOM 3139 N N . ARG A 1 398 ? 31.399 -19.587 -34.253 1.00 86.00 398 ARG A N 1
ATOM 3140 C CA . ARG A 1 398 ? 32.386 -20.608 -34.614 1.00 86.00 398 ARG A CA 1
ATOM 3141 C C . ARG A 1 398 ? 33.775 -19.995 -34.670 1.00 86.00 398 ARG A C 1
ATOM 3143 O O . ARG A 1 398 ? 34.013 -19.084 -35.462 1.00 86.00 398 ARG A O 1
ATOM 3150 N N . TYR A 1 399 ? 34.691 -20.517 -33.862 1.00 81.94 399 TYR A N 1
ATOM 3151 C CA . TYR A 1 399 ? 36.087 -20.089 -33.859 1.00 81.94 399 TYR A CA 1
ATOM 3152 C C . TYR A 1 399 ? 36.909 -20.933 -34.842 1.00 81.94 399 TYR A C 1
ATOM 3154 O O . TYR A 1 399 ? 36.765 -22.156 -34.894 1.00 81.94 399 TYR A O 1
ATOM 3162 N N . ASN A 1 400 ? 37.708 -20.268 -35.679 1.00 79.25 400 ASN A N 1
ATOM 3163 C CA . ASN A 1 400 ? 38.422 -20.809 -36.841 1.00 79.25 400 ASN A CA 1
ATOM 3164 C C . ASN A 1 400 ? 37.565 -21.705 -37.760 1.00 79.25 400 ASN A C 1
ATOM 3166 O O . ASN A 1 400 ? 38.086 -22.551 -38.474 1.00 79.25 400 ASN A O 1
ATOM 3170 N N . GLY A 1 401 ? 36.241 -21.509 -37.766 1.00 66.50 401 GLY A N 1
ATOM 3171 C CA . GLY A 1 401 ? 35.303 -22.255 -38.610 1.00 66.50 401 GLY A CA 1
ATOM 3172 C C . GLY A 1 401 ? 34.990 -23.690 -38.166 1.00 66.50 401 GLY A C 1
ATOM 3173 O O . GLY A 1 401 ? 34.140 -24.320 -38.792 1.00 66.50 401 GLY A O 1
ATOM 3174 N N . GLU A 1 402 ? 35.602 -24.196 -37.092 1.00 69.88 402 GLU A N 1
ATOM 3175 C CA . GLU A 1 402 ? 35.528 -25.621 -36.727 1.00 69.88 402 GLU A CA 1
ATOM 3176 C C . GLU A 1 402 ? 34.793 -25.880 -35.403 1.00 69.88 402 GLU A C 1
ATOM 3178 O O . GLU A 1 402 ? 34.049 -26.857 -35.305 1.00 69.88 402 GLU A O 1
ATOM 3183 N N . HIS A 1 403 ? 34.903 -24.981 -34.414 1.00 77.38 403 HIS A N 1
ATOM 3184 C CA . HIS A 1 403 ? 34.385 -25.229 -33.061 1.00 77.38 403 HIS A CA 1
ATOM 3185 C C . HIS A 1 403 ? 33.318 -24.212 -32.636 1.00 77.38 403 HIS A C 1
ATOM 3187 O O . HIS A 1 403 ? 33.591 -23.007 -32.670 1.00 77.38 403 HIS A O 1
ATOM 3193 N N . PRO A 1 404 ? 32.115 -24.656 -32.218 1.00 85.25 404 PRO A N 1
ATOM 3194 C CA . PRO A 1 404 ? 31.115 -23.765 -31.649 1.00 85.25 404 PRO A CA 1
ATOM 3195 C C . PRO A 1 404 ? 31.558 -23.297 -30.260 1.00 85.25 404 PRO A C 1
ATOM 3197 O O . PRO A 1 404 ? 31.828 -24.106 -29.378 1.00 85.25 404 PRO A O 1
ATOM 3200 N N . VAL A 1 405 ? 31.583 -21.986 -30.064 1.00 86.06 405 VAL A N 1
ATOM 3201 C CA . VAL A 1 405 ? 31.911 -21.314 -28.808 1.00 86.06 405 VAL A CA 1
ATOM 3202 C C . VAL A 1 405 ? 30.673 -20.562 -28.330 1.00 86.06 405 VAL A C 1
ATOM 3204 O O . VAL A 1 405 ? 29.969 -19.929 -29.117 1.00 86.06 405 VAL A O 1
ATOM 3207 N N . THR A 1 406 ? 30.392 -20.653 -27.032 1.00 90.81 406 THR A N 1
ATOM 3208 C CA . THR A 1 406 ? 29.387 -19.841 -26.338 1.00 90.81 406 THR A CA 1
ATOM 3209 C C . THR A 1 406 ? 30.081 -19.116 -25.198 1.00 90.81 406 THR A C 1
ATOM 3211 O O . THR A 1 406 ? 30.692 -19.782 -24.367 1.00 90.81 406 THR A O 1
ATOM 3214 N N . LEU A 1 407 ? 29.971 -17.789 -25.161 1.00 89.62 407 LEU A N 1
ATOM 3215 C CA . LEU A 1 407 ? 30.537 -16.952 -24.107 1.00 89.62 407 LEU A CA 1
ATOM 3216 C C . LEU A 1 407 ? 29.436 -16.204 -23.368 1.00 89.62 407 LEU A C 1
ATOM 3218 O O . LEU A 1 407 ? 28.634 -15.510 -23.993 1.00 89.62 407 LEU A O 1
ATOM 3222 N N . HIS A 1 408 ? 29.430 -16.312 -22.044 1.00 93.44 408 HIS A N 1
ATOM 3223 C CA . HIS A 1 408 ? 28.604 -15.488 -21.169 1.00 93.44 408 HIS A CA 1
ATOM 3224 C C . HIS A 1 408 ? 29.416 -14.280 -20.728 1.00 93.44 408 HIS A C 1
ATOM 3226 O O . HIS A 1 408 ? 30.509 -14.418 -20.171 1.00 93.44 408 HIS A O 1
ATOM 3232 N N . MET A 1 409 ? 28.894 -13.081 -20.979 1.00 91.25 409 MET A N 1
ATOM 3233 C CA . MET A 1 409 ? 29.663 -11.872 -20.733 1.00 91.25 409 MET A CA 1
ATOM 3234 C C . MET A 1 409 ? 28.825 -10.677 -20.312 1.00 91.25 409 MET A C 1
ATOM 3236 O O . MET A 1 409 ? 27.656 -10.532 -20.675 1.00 91.25 409 MET A O 1
ATOM 3240 N N . ILE A 1 410 ? 29.479 -9.788 -19.567 1.00 94.38 410 ILE A N 1
ATOM 3241 C CA . ILE A 1 410 ? 28.94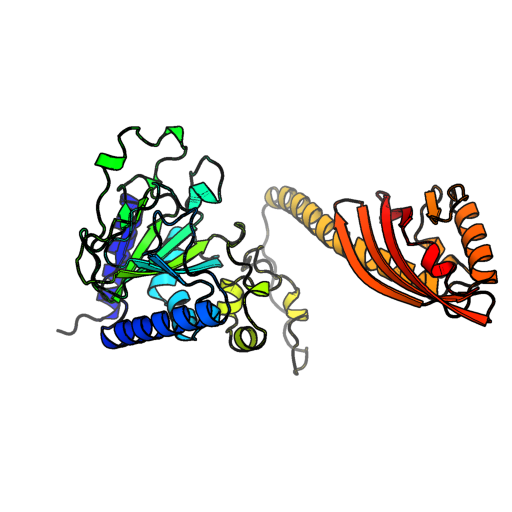8 -8.482 -19.203 1.00 94.38 410 ILE A CA 1
ATOM 3242 C C . ILE A 1 410 ? 29.821 -7.379 -19.803 1.00 94.38 410 ILE A C 1
ATOM 3244 O O . ILE A 1 410 ? 31.034 -7.342 -19.599 1.00 94.38 410 ILE A O 1
ATOM 3248 N N . GLY A 1 411 ? 29.191 -6.479 -20.551 1.00 94.62 411 GLY A N 1
ATOM 3249 C CA . GLY A 1 411 ? 29.801 -5.264 -21.073 1.00 94.62 411 GLY A CA 1
ATOM 3250 C C . GLY A 1 411 ? 29.476 -4.072 -20.179 1.00 94.62 411 GLY A C 1
ATOM 3251 O O . GLY A 1 411 ? 28.313 -3.861 -19.835 1.00 94.62 411 GLY A O 1
ATOM 3252 N N . VAL A 1 412 ? 30.486 -3.280 -19.823 1.00 96.50 412 VAL A N 1
ATOM 3253 C CA . VAL A 1 412 ? 30.337 -1.975 -19.162 1.00 96.50 412 VAL A CA 1
ATOM 3254 C C . VAL A 1 412 ? 30.729 -0.889 -20.154 1.00 96.50 412 VAL A C 1
ATOM 3256 O O . VAL A 1 412 ? 31.879 -0.817 -20.592 1.00 96.50 412 VAL A O 1
ATOM 3259 N N . ILE A 1 413 ? 29.764 -0.053 -20.516 1.00 97.12 413 ILE A N 1
ATOM 3260 C CA . ILE A 1 413 ? 29.852 0.913 -21.607 1.00 97.12 413 ILE A CA 1
ATOM 3261 C C . ILE A 1 413 ? 29.705 2.318 -21.028 1.00 97.12 413 ILE A C 1
ATOM 3263 O O . ILE A 1 413 ? 28.777 2.578 -20.267 1.00 97.12 413 ILE A O 1
ATOM 3267 N N . GLU A 1 414 ? 30.591 3.236 -21.402 1.00 96.62 414 GLU A N 1
ATOM 3268 C CA . GLU A 1 414 ? 30.453 4.662 -21.097 1.00 96.62 414 GLU A CA 1
ATOM 3269 C C . GLU A 1 414 ? 30.204 5.443 -22.385 1.00 96.62 414 GLU A C 1
ATOM 3271 O O . GLU A 1 414 ? 30.922 5.291 -23.382 1.00 96.62 414 GLU A O 1
ATOM 3276 N N . LEU A 1 415 ? 29.190 6.299 -22.351 1.00 94.75 415 LEU A N 1
ATOM 3277 C CA . LEU A 1 415 ? 28.756 7.098 -23.483 1.00 94.75 415 LEU A CA 1
ATOM 3278 C C . LEU A 1 415 ? 29.281 8.531 -23.388 1.00 94.75 415 LEU A C 1
ATOM 3280 O O . LEU A 1 415 ? 29.353 9.139 -22.315 1.00 94.75 415 LEU A O 1
ATOM 3284 N N . SER A 1 416 ? 29.652 9.087 -24.535 1.00 91.94 416 SER A N 1
ATOM 3285 C CA . SER A 1 416 ? 29.950 10.508 -24.684 1.00 91.94 416 SER A CA 1
ATOM 3286 C C . SER A 1 416 ? 28.666 11.343 -24.683 1.00 91.94 416 SER A C 1
ATOM 3288 O O . SER A 1 416 ? 27.554 10.836 -24.829 1.00 91.94 416 SER A O 1
ATOM 3290 N N . SER A 1 417 ? 28.810 12.660 -24.530 1.00 83.00 417 SER A N 1
ATOM 3291 C CA . SER A 1 417 ? 27.678 13.597 -24.493 1.00 83.00 417 SER A CA 1
ATOM 3292 C C . SER A 1 417 ? 26.858 13.651 -25.789 1.00 83.00 417 SER A C 1
ATOM 3294 O O . SER A 1 417 ? 25.729 14.124 -25.767 1.00 83.00 417 SER A O 1
ATOM 3296 N N . ASP A 1 418 ? 27.419 13.200 -26.913 1.00 81.88 418 ASP A N 1
ATOM 3297 C CA . ASP A 1 418 ? 26.746 13.058 -28.211 1.00 81.88 418 ASP A CA 1
ATOM 3298 C C . ASP A 1 418 ? 26.103 11.669 -28.406 1.00 81.88 418 ASP A C 1
ATOM 3300 O O . ASP A 1 418 ? 25.632 11.354 -29.498 1.00 81.88 418 ASP A O 1
ATOM 3304 N N . GLY A 1 419 ? 26.066 10.836 -27.358 1.00 84.81 419 GLY A N 1
ATOM 3305 C CA . GLY A 1 419 ? 25.371 9.550 -27.361 1.00 84.81 419 GLY A CA 1
ATOM 3306 C C . GLY A 1 419 ? 26.087 8.447 -28.142 1.00 84.81 419 GLY A C 1
ATOM 3307 O O . GLY A 1 419 ? 25.433 7.486 -28.547 1.00 84.81 419 GLY A O 1
ATOM 3308 N N . LYS A 1 420 ? 27.399 8.583 -28.371 1.00 93.31 420 LYS A N 1
ATOM 3309 C CA . LYS A 1 420 ? 28.272 7.543 -28.931 1.00 93.31 420 LYS A CA 1
ATOM 3310 C C . LYS A 1 420 ? 29.024 6.794 -27.834 1.00 93.31 420 LYS A C 1
ATOM 3312 O O . LYS A 1 420 ? 29.125 7.255 -26.701 1.00 93.31 420 LYS A O 1
ATOM 3317 N N . ILE A 1 421 ? 29.577 5.634 -28.172 1.00 97.44 421 ILE A N 1
ATOM 3318 C CA . ILE A 1 421 ? 30.353 4.830 -27.226 1.00 97.44 421 ILE A CA 1
ATOM 3319 C C . ILE A 1 421 ? 31.774 5.378 -27.120 1.00 97.44 421 ILE A C 1
ATOM 3321 O O . ILE A 1 421 ? 32.540 5.322 -28.084 1.00 97.44 421 ILE A O 1
ATOM 3325 N N . LYS A 1 422 ? 32.123 5.867 -25.930 1.00 97.19 422 LYS A N 1
ATOM 3326 C CA . LYS A 1 422 ? 33.457 6.375 -25.600 1.00 97.19 422 LYS A CA 1
ATOM 3327 C C . LYS A 1 422 ? 34.339 5.309 -24.952 1.00 97.19 422 LYS A C 1
ATOM 3329 O O . LYS A 1 422 ? 35.550 5.304 -25.147 1.00 97.19 422 LYS A O 1
ATOM 3334 N N . SER A 1 423 ? 33.744 4.403 -24.183 1.00 96.62 423 SER A N 1
ATOM 3335 C CA . SER A 1 423 ? 34.453 3.302 -23.532 1.00 96.62 423 SER A CA 1
ATOM 3336 C C . SER A 1 423 ? 33.589 2.052 -23.539 1.00 96.62 423 SER A C 1
ATOM 3338 O O . SER A 1 423 ? 32.383 2.149 -23.327 1.00 96.62 423 SER A O 1
ATOM 3340 N N . TRP A 1 424 ? 34.188 0.888 -23.767 1.00 96.12 424 TRP A N 1
ATOM 3341 C CA . TRP A 1 424 ? 33.514 -0.406 -23.641 1.00 96.12 424 TRP A CA 1
ATOM 3342 C C . TRP A 1 424 ? 34.479 -1.409 -23.021 1.00 96.12 424 TRP A C 1
ATOM 3344 O O . TRP A 1 424 ? 35.593 -1.582 -23.513 1.00 96.12 424 TRP A O 1
ATOM 3354 N N . LYS A 1 425 ? 34.061 -2.069 -21.939 1.00 93.94 425 LYS A N 1
ATOM 3355 C CA . LYS A 1 425 ? 34.842 -3.094 -21.239 1.00 93.94 425 LYS A CA 1
ATOM 3356 C C . LYS A 1 425 ? 34.036 -4.377 -21.116 1.00 93.94 425 LYS A C 1
ATOM 3358 O O . LYS A 1 425 ? 33.012 -4.371 -20.441 1.00 93.94 425 LYS A O 1
ATOM 3363 N N . ASP A 1 426 ? 34.506 -5.451 -21.737 1.00 91.62 426 ASP A N 1
ATOM 3364 C CA . ASP A 1 426 ? 33.885 -6.771 -21.624 1.00 91.62 426 ASP A CA 1
ATOM 3365 C C . ASP A 1 426 ? 34.556 -7.622 -20.549 1.00 91.62 426 ASP A C 1
ATOM 3367 O O . ASP A 1 426 ? 35.782 -7.715 -20.496 1.00 91.62 426 ASP A O 1
ATOM 3371 N N . TYR A 1 427 ? 33.735 -8.278 -19.730 1.00 88.75 427 TYR A N 1
ATOM 3372 C CA . TYR A 1 427 ? 34.143 -9.229 -18.702 1.00 88.75 427 TYR A CA 1
ATOM 3373 C C . TYR A 1 427 ? 33.468 -10.575 -18.966 1.00 88.75 427 TYR A C 1
ATOM 3375 O O . TYR A 1 427 ? 32.243 -10.648 -19.063 1.00 88.75 427 TYR A O 1
ATOM 3383 N N . PHE A 1 428 ? 34.264 -11.636 -19.063 1.00 87.06 428 PHE A N 1
ATOM 3384 C CA . PHE A 1 428 ? 33.796 -13.005 -19.282 1.00 87.06 428 PHE A CA 1
ATOM 3385 C C . PHE A 1 428 ? 34.766 -14.005 -18.650 1.00 87.06 428 PHE A C 1
ATOM 3387 O O . PHE A 1 428 ? 35.897 -13.643 -18.314 1.00 87.06 428 PHE A O 1
ATOM 3394 N N . ASP A 1 429 ? 34.335 -15.255 -18.477 1.00 84.75 429 ASP A N 1
ATOM 3395 C CA . ASP A 1 429 ? 35.199 -16.333 -17.992 1.00 84.75 429 ASP A CA 1
ATOM 3396 C C . ASP A 1 429 ? 36.070 -16.876 -19.147 1.00 84.75 429 ASP A C 1
ATOM 3398 O O . ASP A 1 429 ? 35.555 -17.537 -20.053 1.00 84.75 429 ASP A O 1
ATOM 3402 N N . PRO A 1 430 ? 37.403 -16.676 -19.138 1.00 75.81 430 PRO A N 1
ATOM 3403 C CA . PRO A 1 430 ? 38.276 -17.130 -20.216 1.00 75.81 430 PRO A CA 1
ATOM 3404 C C . PRO A 1 430 ? 38.334 -18.656 -20.330 1.00 75.81 430 PRO A C 1
ATOM 3406 O O . PRO A 1 430 ? 38.807 -19.176 -21.341 1.00 75.81 430 PRO A O 1
ATOM 3409 N N . THR A 1 431 ? 37.889 -19.395 -19.306 1.00 77.81 431 THR A N 1
ATOM 3410 C CA . THR A 1 431 ? 37.803 -20.855 -19.379 1.00 77.81 431 THR A CA 1
ATOM 3411 C C . THR A 1 431 ? 36.726 -21.325 -20.352 1.00 77.81 431 THR A C 1
ATOM 3413 O O . THR A 1 431 ? 36.867 -22.416 -2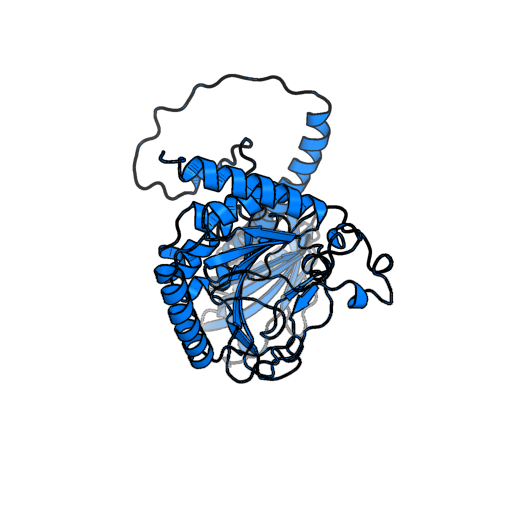0.897 1.00 77.81 431 THR A O 1
ATOM 3416 N N . GLU A 1 432 ? 35.714 -20.507 -20.657 1.00 77.94 432 GLU A N 1
ATOM 3417 C CA . GLU A 1 432 ? 34.686 -20.839 -21.654 1.00 77.94 432 GLU A CA 1
ATOM 3418 C C . GLU A 1 432 ? 35.257 -20.910 -23.076 1.00 77.94 432 GLU A C 1
ATOM 3420 O O . GLU A 1 432 ? 34.797 -21.715 -23.882 1.00 77.94 432 GLU A O 1
ATOM 3425 N N . ILE A 1 433 ? 36.328 -20.158 -23.355 1.00 69.81 433 ILE A N 1
ATOM 3426 C CA . ILE A 1 433 ? 37.098 -20.280 -24.601 1.00 69.81 433 ILE A CA 1
ATOM 3427 C C . ILE A 1 433 ? 37.966 -21.551 -24.583 1.00 69.81 433 ILE A C 1
ATOM 3429 O O . ILE A 1 433 ? 38.122 -22.211 -25.605 1.00 69.81 433 ILE A O 1
ATOM 3433 N N . LYS A 1 434 ? 38.529 -21.914 -23.420 1.00 60.72 434 LYS A N 1
ATOM 3434 C CA . LYS A 1 434 ? 39.503 -23.015 -23.272 1.00 60.72 434 LYS A CA 1
ATOM 3435 C C . LYS A 1 434 ? 38.898 -24.417 -23.162 1.00 60.72 434 LYS A C 1
ATOM 3437 O O . LYS A 1 434 ? 39.625 -25.388 -23.321 1.00 60.72 434 LYS A O 1
ATOM 3442 N N . ARG A 1 435 ? 37.603 -24.569 -22.862 1.00 51.94 435 ARG A N 1
ATOM 3443 C CA . ARG A 1 435 ? 36.950 -25.883 -22.641 1.00 51.94 435 ARG A CA 1
ATOM 3444 C C . ARG A 1 435 ? 36.796 -26.756 -23.903 1.00 51.94 435 ARG A C 1
ATOM 3446 O O . ARG A 1 435 ? 36.086 -27.756 -23.847 1.00 51.94 435 ARG A O 1
ATOM 3453 N N . LEU A 1 436 ? 37.423 -26.384 -25.017 1.00 49.75 436 LEU A N 1
ATOM 3454 C CA . LEU A 1 436 ? 37.247 -27.005 -26.333 1.00 49.75 436 LEU A CA 1
ATOM 3455 C C . LEU A 1 436 ? 38.569 -27.435 -27.003 1.00 49.75 436 LEU A C 1
ATOM 3457 O O . LEU A 1 436 ? 38.538 -27.751 -28.190 1.00 49.75 436 LEU A O 1
ATOM 3461 N N . GLU A 1 437 ? 39.695 -27.456 -26.272 1.00 38.97 437 GLU A N 1
ATOM 3462 C CA . GLU A 1 437 ? 40.931 -28.134 -26.726 1.00 38.97 437 GLU A CA 1
ATOM 3463 C C . GLU A 1 437 ? 40.829 -29.663 -26.637 1.00 38.97 437 GLU A C 1
ATOM 3465 O O . GLU A 1 437 ? 40.378 -30.175 -25.582 1.00 38.97 437 GLU A O 1
#

Organism: Scytalidium lignicola (NCBI:txid5539)

Radius of gyration: 29.55 Å; chains: 1; bounding box: 88×62×73 Å

Secondary structure (DSSP, 8-state):
----HHHHHHHHHHHHHHHHHHHSEEEE--SS-HHHHHHHHHHHHHHHHHHHHTT--S--TTT-SSTTEEEE--HHHH-HHHHHHHT-HHHHHHHHHHH-S--EEEEEEEEEE-TTPPPPPPB-HHHHHSPSP--S--EEEEEEESS-B-TTBTPPEE-TTGGG--SGGGS-TTGGGG-EE--B-TT-EEEEETT--EEPPPB--SS--EEEEEEEEE-TTSPPSS-HHHHS-HHHHHT--HHHHHHTT-STTTTT---TTS--GGGGTS---S----S-------PPPHHHHHHHHHHHHHHHHHHHHHHHHHHHHHHHHHHHTT--SS--HHHHTTEEEEEEEEE--TTPPPEESHHHHHHHHHHHHHHEEEEEEEEEEEEEETTEEEEEEEEEEEETTTEEEEEEEEEEEEE-TTSSEEEEEEEE-THHHHTT-

InterPro domains:
  IPR008775 Phytanoyl-CoA dioxygenase-like [PF05721] (21-207)
  IPR032710 NTF2-like domain superfamily [SSF54427] (320-434)
  IPR037401 SnoaL-like domain [PF12680] (329-423)
  IPR051961 Fungal Secondary Metabolite Dioxygenase [PTHR37563] (10-241)

Sequence (437 aa):
MTTDKSEVLHNSISTAQQQLKEDGYCVIADVLDPEHTQDVLKKLWIAAEENKRQGSALHLPDLDPNDKNVRVFYLLERDSVFRELIQHQVAIETVKSVLGQNILVSNFTANIARPGSGSMKLHSDQSLVVPEPWTTSWALNIIWCLTDVYFENGATLYIPGSHRWQRRADVPHDVETQLKPFVAKAGSIVAMDGRTWHTSGSNVTKDQDRALLFGYYTVPFLRQQVNWTAALSSDTKATLSNDMRELLGVNITANTGTVSDVGTGLDKYEIKSTKSLSQCLQIPSLSWNPRVRRISIQVIATIESHFSMLDHHEHLVRAVCQGLEKCSPDDVEPAAKFFTPDVVFHMWGPHNAPLVGIEALRLGFKDTFISVKDFQVEILTIASHANTVFVERVERMRYNGEHPVTLHMIGVIELSSDGKIKSWKDYFDPTEIKRLE

Foldseek 3Di:
DDPDPVVVQVVLLVVQLVQCVQFLKGKRAQQDDLVLLQVVVVLVVVQLVVCVVVVNDQDDVLWWVDDQKGKGFPSLQRDVSQVCVLVPPSVQVSFCSAQNDQKAFLTKMKIKRWAQTAKGDKDFQCVVQDPFQLCGQFKKKKKAWSAWFDQQQWAKWWATPQLRRRHPVSQDPVNVVRTDGDTYHHNMIMMGGSRIIIMTHHNNDDGDITMMMIGMMGHLQGHRNDPCLVSHDPVSVVPDDPVSCLRNLVDPCNNVTCPVPPPPVCVVVPPDDDDDPDDDDDDDDDDDDPVCVVVCVVVVCVVCCVVVLVVLLVVLVVQLQVLLQVDALVDSCSNLVQADQQAWEADDDPDDDTQGGSVSVNNVSSVVRVFWANWHKAWDDWDDDDQKIKTWIWIWTHGNNPDIAIWTKIKIFGADPVSGTRYIHIDTDCVSVVVPD